Protein AF-A0A970TCA5-F1 (afdb_monomer)

Sequence (677 aa):
AALVTVEGETTAPDWAALAEEHAADLRGPRLAAVEGWVDEATRFGVTDAERERGFWLSTGDGDHRQRLPEPLELDLPLEETRYVEVTLNSLGNLSAPVSVTVPDEVSEAVTPFLEVPSEIRRELLPIPGEALRITSGSRESLWLRVDSSELAAGAHEAELTLQVGEAEVEIPLRLRVWPVKVDVERPFHVRGYSGGFTVWSGEEVTEQNLRNLEAILAAFTDLGGDVFDWAANWPQIIKNLRIAETGELLRDVAANEPERLQIGNMPELDFSYFDPWFELCREYGVLEVQGQVMSADHPKIGWQLLAPLCGADRVAGGSPEAERIIVWFWSEMRRELEERGFTGFFGKVSDEISPEDIPSYIETAKLVREAGWRPFTTVTGMIARTAEHINAMDPWCDQWQLGFGSKDTFVDLLTTRYEVIEETHELPNDWVQYRNGGAKDTWSIRVFGEGNPVEVSPEQVESFEMLEDGEPMQKKGGSPWGNDQRGTVITGGALHDVLYISPSEGLPAEHTYTLKITVRRPSPDGEPLVEIDDSDVLWTYGGGSHPYRRPYHGGWIYPLLALYHDFDGYALWAFYHWNETERIIWLDQETGEITISPAYCGYRDGWHDALLLAQLQRERGDDALGRIMSEEDGEAPLAIDWSTSEIYRFRTIGNAADPVARNLARRAALQALAGEE

Structure (mmCIF, N/CA/C/O backbone):
data_AF-A0A970TCA5-F1
#
_entry.id   AF-A0A970TCA5-F1
#
loop_
_atom_site.group_PDB
_atom_site.id
_atom_site.type_symbol
_atom_site.label_atom_id
_atom_site.label_alt_id
_atom_site.label_comp_id
_atom_site.label_asym_id
_atom_site.label_entity_id
_atom_site.label_seq_id
_atom_site.pdbx_PDB_ins_code
_atom_site.Cartn_x
_atom_site.Cartn_y
_atom_site.Cartn_z
_atom_site.occup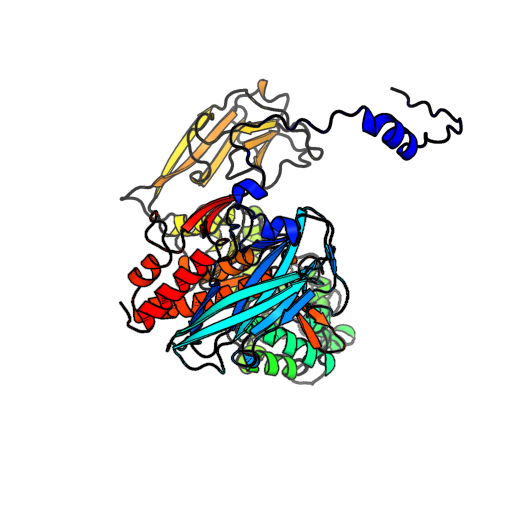ancy
_atom_site.B_iso_or_equiv
_atom_site.auth_seq_id
_atom_site.auth_comp_id
_atom_site.auth_asym_id
_atom_site.auth_atom_id
_atom_site.pdbx_PDB_model_num
ATOM 1 N N . ALA A 1 1 ? -23.494 32.848 -33.280 1.00 38.47 1 ALA A N 1
ATOM 2 C CA . ALA A 1 1 ? -24.535 33.755 -32.760 1.00 38.47 1 ALA A CA 1
ATOM 3 C C . ALA A 1 1 ? -23.844 34.795 -31.888 1.00 38.47 1 ALA A C 1
ATOM 5 O O . ALA A 1 1 ? -23.013 34.408 -31.079 1.00 38.47 1 ALA A O 1
ATOM 6 N N . ALA A 1 2 ? -24.082 36.085 -32.131 1.00 33.16 2 ALA A N 1
ATOM 7 C CA . ALA A 1 2 ? -23.448 37.170 -31.385 1.00 33.16 2 ALA A CA 1
ATOM 8 C C . ALA A 1 2 ? -24.141 37.345 -30.026 1.00 33.16 2 ALA A C 1
ATOM 10 O O . ALA A 1 2 ? -25.363 37.476 -29.980 1.00 33.16 2 ALA A O 1
ATOM 11 N N . LEU A 1 3 ? -23.367 37.334 -28.940 1.00 31.25 3 LEU A N 1
ATOM 12 C CA . LEU A 1 3 ? -23.835 37.735 -27.616 1.00 31.25 3 LEU A CA 1
ATOM 13 C C . LEU A 1 3 ? -23.934 39.262 -27.584 1.00 31.25 3 LEU A C 1
ATOM 15 O O . LEU A 1 3 ? -22.949 39.956 -27.829 1.00 31.25 3 LEU A O 1
ATOM 19 N N . VAL A 1 4 ? -25.134 39.767 -27.311 1.00 34.75 4 VAL A N 1
ATOM 20 C CA . VAL A 1 4 ? -25.391 41.183 -27.044 1.00 34.75 4 VAL A CA 1
ATOM 21 C C . VAL A 1 4 ? -25.452 41.346 -25.531 1.00 34.75 4 VAL A C 1
ATOM 23 O O . VAL A 1 4 ? -26.333 40.783 -24.885 1.00 34.75 4 VAL A O 1
ATOM 26 N N . THR A 1 5 ? -24.519 42.103 -24.963 1.00 38.38 5 THR A N 1
ATOM 27 C CA . THR A 1 5 ? -24.598 42.590 -23.585 1.00 38.38 5 THR A CA 1
ATOM 28 C C . THR A 1 5 ? -25.656 43.687 -23.510 1.00 38.38 5 THR A C 1
ATOM 30 O O . THR A 1 5 ? -25.568 44.699 -24.204 1.00 38.38 5 THR A O 1
ATOM 33 N N . VAL A 1 6 ? -26.676 43.479 -22.678 1.00 41.91 6 VAL A N 1
ATOM 34 C CA . VAL A 1 6 ? -27.654 44.511 -22.328 1.00 41.91 6 VAL A CA 1
ATOM 35 C C . VAL A 1 6 ? -27.143 45.204 -21.069 1.00 41.91 6 VAL A C 1
ATOM 37 O O . VAL A 1 6 ? -27.199 44.638 -19.981 1.00 41.91 6 VAL A O 1
ATOM 40 N N . GLU A 1 7 ? -26.614 46.418 -21.222 1.00 46.31 7 GLU A N 1
ATOM 41 C CA . GLU A 1 7 ? -26.365 47.324 -20.100 1.00 46.31 7 GLU A CA 1
ATOM 42 C C . GLU A 1 7 ? -27.705 47.862 -19.592 1.00 46.31 7 GLU A C 1
ATOM 44 O O . GLU A 1 7 ? -28.309 48.771 -20.162 1.00 46.31 7 GLU A O 1
ATOM 49 N N . GLY A 1 8 ? -28.181 47.265 -18.509 1.00 49.06 8 GLY A N 1
ATOM 50 C CA . GLY A 1 8 ? -29.227 47.803 -17.659 1.00 49.06 8 GLY A CA 1
ATOM 51 C C . GLY A 1 8 ? -29.094 47.131 -16.305 1.00 49.06 8 GLY A C 1
ATOM 52 O O . GLY A 1 8 ? -29.150 45.903 -16.238 1.00 49.06 8 GLY A O 1
ATOM 53 N N . GLU A 1 9 ? -28.884 47.917 -15.247 1.00 55.31 9 GLU A N 1
ATOM 54 C CA . GLU A 1 9 ? -28.967 47.450 -13.861 1.00 55.31 9 GLU A CA 1
ATOM 55 C C . GLU A 1 9 ? -30.378 46.907 -13.617 1.00 55.31 9 GLU A C 1
ATOM 57 O O . GLU A 1 9 ? -31.296 47.610 -13.201 1.00 55.31 9 GLU A O 1
ATOM 62 N N . THR A 1 10 ? -30.573 45.634 -13.932 1.00 52.16 10 THR A N 1
ATOM 63 C CA . THR A 1 10 ? -31.692 44.868 -13.418 1.00 52.16 10 THR A CA 1
ATOM 64 C C . THR A 1 10 ? -31.223 44.368 -12.069 1.00 52.16 10 THR A C 1
ATOM 66 O O . THR A 1 10 ? -30.338 43.521 -11.969 1.00 52.16 10 THR A O 1
ATOM 69 N N . THR A 1 11 ? -31.750 44.977 -11.009 1.00 60.09 11 THR A N 1
ATOM 70 C CA . THR A 1 11 ? -31.603 44.437 -9.662 1.00 60.09 11 THR A CA 1
ATOM 71 C C . THR A 1 11 ? -32.102 43.001 -9.733 1.00 60.09 11 THR A C 1
ATOM 73 O O . THR A 1 11 ? -33.231 42.771 -10.176 1.00 60.09 11 THR A O 1
ATOM 76 N N . ALA A 1 12 ? -31.235 42.040 -9.406 1.00 56.66 12 ALA A N 1
ATOM 77 C CA . ALA A 1 12 ? -31.626 40.640 -9.387 1.00 56.66 12 ALA A CA 1
ATOM 78 C C . ALA A 1 12 ? -32.906 40.517 -8.540 1.00 56.66 12 ALA A C 1
ATOM 80 O O . ALA A 1 12 ? -32.969 41.149 -7.479 1.00 56.66 12 ALA A O 1
ATOM 81 N N . PRO A 1 13 ? -33.935 39.784 -9.006 1.00 67.00 13 PRO A N 1
ATOM 82 C CA . PRO A 1 13 ? -35.119 39.560 -8.197 1.00 67.00 13 PRO A CA 1
ATOM 83 C C . PRO A 1 13 ? -34.697 38.998 -6.842 1.00 67.00 13 PRO A C 1
ATOM 85 O O . PRO A 1 13 ? -33.729 38.239 -6.756 1.00 67.00 13 PRO A O 1
ATOM 88 N N . ASP A 1 14 ? -35.425 39.362 -5.793 1.00 72.56 14 ASP A N 1
ATOM 89 C CA . ASP A 1 14 ? -35.255 38.727 -4.494 1.00 72.56 14 ASP A CA 1
ATOM 90 C C . ASP A 1 14 ? -35.783 37.292 -4.592 1.00 72.56 14 ASP A C 1
ATOM 92 O O . ASP A 1 14 ? -36.964 37.004 -4.390 1.00 72.56 14 ASP A O 1
ATOM 96 N N . TRP A 1 15 ? -34.891 36.396 -5.010 1.00 68.06 15 TRP A N 1
ATOM 97 C CA . TRP A 1 15 ? -35.189 34.987 -5.212 1.00 68.06 15 TRP A CA 1
ATOM 98 C C . TRP A 1 15 ? -35.639 34.313 -3.918 1.00 68.06 15 TRP A C 1
ATOM 100 O O . TRP A 1 15 ? -36.406 33.358 -3.990 1.00 68.06 15 TRP A O 1
ATOM 110 N N . ALA A 1 16 ? -35.209 34.816 -2.756 1.00 65.44 16 ALA A N 1
ATOM 111 C CA . ALA A 1 16 ? -35.642 34.298 -1.468 1.00 65.44 16 ALA A CA 1
ATOM 112 C C . ALA A 1 16 ? -37.108 34.664 -1.207 1.00 65.44 16 ALA A C 1
ATOM 114 O O . ALA A 1 16 ? -37.902 33.775 -0.912 1.00 65.44 16 ALA A O 1
ATOM 115 N N . ALA A 1 17 ? -37.491 35.928 -1.420 1.00 72.88 17 ALA A N 1
ATOM 116 C CA . ALA A 1 17 ? -38.877 36.371 -1.263 1.00 72.88 17 ALA A CA 1
ATOM 117 C C . ALA A 1 17 ? -39.836 35.678 -2.250 1.00 72.88 17 ALA A C 1
ATOM 119 O O . ALA A 1 17 ? -40.914 35.239 -1.858 1.00 72.88 17 ALA A O 1
ATOM 120 N N . LEU A 1 18 ? -39.428 35.517 -3.516 1.00 70.25 18 LEU A N 1
ATOM 121 C CA . LEU A 1 18 ? -40.207 34.780 -4.524 1.00 70.25 18 LEU A CA 1
ATOM 122 C C . LEU A 1 18 ? -40.325 33.285 -4.194 1.00 70.25 18 LEU A C 1
ATOM 124 O O . LEU A 1 18 ? -41.378 32.687 -4.415 1.00 70.25 18 LEU A O 1
ATOM 128 N N . ALA A 1 19 ? -39.263 32.667 -3.670 1.00 66.44 19 ALA A N 1
ATOM 129 C CA . ALA A 1 19 ? -39.311 31.277 -3.229 1.00 66.44 19 ALA A CA 1
ATOM 130 C C . ALA A 1 19 ? -40.257 31.101 -2.033 1.00 66.44 19 ALA A C 1
ATOM 132 O O . ALA A 1 19 ? -41.028 30.148 -2.027 1.00 66.44 19 ALA A O 1
ATOM 133 N N . GLU A 1 20 ? -40.252 32.022 -1.065 1.00 71.12 20 GLU A N 1
ATOM 134 C CA . GLU A 1 20 ? -41.160 32.008 0.091 1.00 71.12 20 GLU A CA 1
ATOM 135 C C . GLU A 1 20 ? -42.626 32.229 -0.315 1.00 71.12 20 GLU A C 1
ATOM 137 O O . GLU A 1 20 ? -43.507 31.499 0.142 1.00 71.12 20 GLU A O 1
ATOM 142 N N . GLU A 1 21 ? -42.887 33.182 -1.219 1.00 77.19 21 GLU A N 1
ATOM 143 C CA . GLU A 1 21 ? -44.227 33.485 -1.743 1.00 77.19 21 GLU A CA 1
ATOM 144 C C . GLU A 1 21 ? -44.852 32.273 -2.448 1.00 77.19 21 GLU A C 1
ATOM 146 O O . GLU A 1 21 ? -46.043 32.003 -2.292 1.00 77.19 21 GLU A O 1
ATOM 151 N N . HIS A 1 22 ? -44.044 31.504 -3.181 1.00 69.62 22 HIS A N 1
ATOM 152 C CA . HIS A 1 22 ? -44.510 30.347 -3.943 1.00 69.62 22 HIS A CA 1
ATOM 153 C C . HIS A 1 22 ? -44.299 28.999 -3.236 1.00 69.62 22 HIS A C 1
ATOM 155 O O . HIS A 1 22 ? -44.797 27.980 -3.718 1.00 69.62 22 HIS A O 1
ATOM 161 N N . ALA A 1 23 ? -43.628 28.961 -2.079 1.00 63.56 23 ALA A N 1
ATOM 162 C CA . ALA A 1 23 ? -43.372 27.730 -1.325 1.00 63.56 23 ALA A CA 1
ATOM 163 C C . ALA A 1 23 ? -44.663 27.027 -0.879 1.00 63.56 23 ALA A C 1
ATOM 165 O O . ALA A 1 23 ? -44.714 25.800 -0.858 1.00 63.56 23 ALA A O 1
ATOM 166 N N . ALA A 1 24 ? -45.718 27.787 -0.566 1.00 63.19 24 ALA A N 1
ATOM 167 C CA . ALA A 1 24 ? -47.020 27.234 -0.188 1.00 63.19 24 ALA A CA 1
ATOM 168 C C . ALA A 1 24 ? -47.777 26.589 -1.370 1.00 63.19 24 ALA A C 1
ATOM 170 O O . ALA A 1 24 ? -48.604 25.700 -1.154 1.00 63.19 24 ALA A O 1
ATOM 171 N N . ASP A 1 25 ? -47.477 27.009 -2.606 1.00 64.31 25 ASP A N 1
ATOM 172 C CA . ASP A 1 25 ? -48.088 26.502 -3.845 1.00 64.31 25 ASP A CA 1
ATOM 173 C C . ASP A 1 25 ? -47.298 25.338 -4.466 1.00 64.31 25 ASP A C 1
ATOM 175 O O . ASP A 1 25 ? -47.833 24.560 -5.269 1.00 64.31 25 ASP A O 1
ATOM 179 N N . LEU A 1 26 ? -46.031 25.174 -4.075 1.00 53.28 26 LEU A N 1
ATOM 180 C CA . LEU A 1 26 ? -45.258 23.981 -4.380 1.00 53.28 26 LEU A CA 1
ATOM 181 C C . LEU A 1 26 ? -45.879 22.806 -3.622 1.00 53.28 26 LEU A C 1
ATOM 183 O O . LEU A 1 26 ? -45.720 22.648 -2.413 1.00 53.28 26 LEU A O 1
ATOM 187 N N . ARG A 1 27 ? -46.588 21.930 -4.347 1.00 52.09 27 ARG A N 1
ATOM 188 C CA . ARG A 1 27 ? -46.892 20.593 -3.828 1.00 52.09 27 ARG A CA 1
ATOM 189 C C . ARG A 1 27 ? -45.567 19.992 -3.377 1.00 52.09 27 ARG A C 1
ATOM 191 O O . ARG A 1 27 ? -44.688 19.811 -4.220 1.00 52.09 27 ARG A O 1
ATOM 198 N N . GLY A 1 28 ? -45.449 19.699 -2.078 1.00 53.19 28 GLY A N 1
ATOM 199 C CA . GLY A 1 28 ? -44.283 19.013 -1.529 1.00 53.19 28 GLY A CA 1
ATOM 200 C C . GLY A 1 28 ? -43.914 17.843 -2.442 1.00 53.19 28 GLY A C 1
ATOM 201 O O . GLY A 1 28 ? -44.835 17.211 -2.981 1.00 53.19 28 GLY A O 1
ATOM 202 N N . PRO A 1 29 ? -42.613 17.617 -2.701 1.00 49.88 29 PRO A N 1
ATOM 203 C CA . PRO A 1 29 ? -42.163 16.674 -3.710 1.00 49.88 29 PRO A CA 1
ATOM 204 C C . PRO A 1 29 ? -42.904 15.357 -3.518 1.00 49.88 29 PRO A C 1
ATOM 206 O O . PRO A 1 29 ? -42.733 14.657 -2.522 1.00 49.88 29 PRO A O 1
ATOM 209 N N . ARG A 1 30 ? -43.787 15.033 -4.468 1.00 47.12 30 ARG A N 1
ATOM 210 C CA . ARG A 1 30 ? -44.303 13.677 -4.579 1.00 47.12 30 ARG A CA 1
ATOM 211 C C . ARG A 1 30 ? -43.142 12.878 -5.125 1.00 47.12 30 ARG A C 1
ATOM 213 O O . ARG A 1 30 ? -42.971 12.810 -6.339 1.00 47.12 30 ARG A O 1
ATOM 220 N N . LEU A 1 31 ? -42.334 12.332 -4.220 1.00 55.66 31 LEU A N 1
ATOM 221 C CA . LEU A 1 31 ? -41.475 11.210 -4.552 1.00 55.66 31 LEU A CA 1
ATOM 222 C C . LEU A 1 31 ? -42.403 10.184 -5.200 1.00 55.66 31 LEU A C 1
ATOM 224 O O . LEU A 1 31 ? -43.335 9.680 -4.567 1.00 55.66 31 LEU A O 1
ATOM 228 N N . ALA A 1 32 ? -42.248 9.990 -6.509 1.00 59.59 32 ALA A N 1
ATOM 229 C CA . ALA A 1 32 ? -42.882 8.865 -7.162 1.00 59.59 32 ALA A CA 1
ATOM 230 C C . ALA A 1 32 ? -42.395 7.632 -6.402 1.00 59.59 32 ALA A C 1
ATOM 232 O O . ALA A 1 32 ? -41.195 7.513 -6.162 1.00 59.59 32 ALA A O 1
ATOM 233 N N . ALA A 1 33 ? -43.313 6.771 -5.966 1.00 59.62 33 ALA A N 1
ATOM 234 C CA . ALA A 1 33 ? -42.925 5.495 -5.392 1.00 59.62 33 ALA A CA 1
ATOM 235 C C . ALA A 1 33 ? -42.167 4.736 -6.486 1.00 59.62 33 ALA A C 1
ATOM 237 O O . ALA A 1 33 ? -42.772 4.239 -7.436 1.00 59.62 33 ALA A O 1
ATOM 238 N N . VAL A 1 34 ? -40.839 4.755 -6.404 1.00 71.69 34 VAL A N 1
ATOM 239 C CA . VAL A 1 34 ? -39.985 3.919 -7.234 1.00 71.69 34 VAL A CA 1
ATOM 240 C C . VAL A 1 34 ? -40.122 2.524 -6.650 1.00 71.69 34 VAL A C 1
ATOM 242 O O . VAL A 1 34 ? -39.898 2.325 -5.457 1.00 71.69 34 VAL A O 1
ATOM 245 N N . GLU A 1 35 ? -40.585 1.579 -7.460 1.00 74.62 35 GLU A N 1
ATOM 246 C CA . GLU A 1 35 ? -40.764 0.195 -7.031 1.00 74.62 35 GLU A CA 1
ATOM 247 C C . GLU A 1 35 ? -39.442 -0.346 -6.461 1.00 74.62 35 GLU A C 1
ATOM 249 O O . GLU A 1 35 ? -38.393 -0.216 -7.088 1.00 74.62 35 GLU A O 1
ATOM 254 N N . GLY A 1 36 ? -39.485 -0.879 -5.236 1.00 73.56 36 GLY A N 1
ATOM 255 C CA . GLY A 1 36 ? -38.304 -1.345 -4.499 1.00 73.56 36 GLY A CA 1
ATOM 256 C C . GLY A 1 36 ? -37.584 -0.283 -3.656 1.00 73.56 36 GLY A C 1
ATOM 257 O O . GLY A 1 36 ? -36.761 -0.647 -2.821 1.00 73.56 36 GLY A O 1
ATOM 258 N N . TRP A 1 37 ? -37.903 1.008 -3.801 1.00 76.50 37 TRP A N 1
ATOM 259 C CA . TRP A 1 37 ? -37.318 2.054 -2.960 1.00 76.50 37 TRP A CA 1
ATOM 260 C C . TRP A 1 37 ? -38.035 2.140 -1.609 1.00 76.50 37 TRP A C 1
ATOM 262 O O . TRP A 1 37 ? -39.254 2.314 -1.541 1.00 76.50 37 TRP A O 1
ATOM 272 N N . VAL A 1 38 ? -37.261 2.051 -0.532 1.00 79.50 38 VAL A N 1
ATOM 273 C CA . VAL A 1 38 ? -37.700 2.278 0.847 1.00 79.50 38 VAL A CA 1
ATOM 274 C C . VAL A 1 38 ? -36.877 3.416 1.436 1.00 79.50 38 VAL A C 1
ATOM 276 O O . VAL A 1 38 ? -35.681 3.521 1.164 1.00 79.50 38 VAL A O 1
ATOM 279 N N . ASP A 1 39 ? -37.510 4.281 2.228 1.00 78.19 39 ASP A N 1
ATOM 280 C CA . ASP A 1 39 ? -36.771 5.315 2.947 1.00 78.19 39 ASP A CA 1
ATOM 281 C C . ASP A 1 39 ? -35.821 4.688 3.984 1.00 78.19 39 ASP A C 1
ATOM 283 O O . ASP A 1 39 ? -35.991 3.539 4.403 1.00 78.19 39 ASP A O 1
ATOM 287 N N . GLU A 1 40 ? -34.811 5.448 4.406 1.00 78.88 40 GLU A N 1
ATOM 288 C CA . GLU A 1 40 ? -33.788 4.971 5.341 1.00 78.88 40 GLU A CA 1
ATOM 289 C C . GLU A 1 40 ? -34.388 4.506 6.680 1.00 78.88 40 GLU A C 1
ATOM 291 O O . GLU A 1 40 ? -33.960 3.491 7.233 1.00 78.88 40 GLU A O 1
ATOM 296 N N . ALA A 1 41 ? -35.427 5.189 7.169 1.00 82.75 41 ALA A N 1
ATOM 297 C CA . ALA A 1 41 ? -36.085 4.827 8.418 1.00 82.75 41 ALA A CA 1
ATOM 298 C C . ALA A 1 41 ? -36.808 3.476 8.312 1.00 82.75 41 ALA A C 1
ATOM 300 O O . ALA A 1 41 ? -36.807 2.707 9.271 1.00 82.75 41 ALA A O 1
ATOM 301 N N . THR A 1 42 ? -37.381 3.165 7.150 1.00 84.12 42 THR A N 1
ATOM 302 C CA . THR A 1 42 ? -37.986 1.867 6.846 1.00 84.12 42 THR A CA 1
ATOM 303 C C . THR A 1 42 ? -36.915 0.793 6.642 1.00 84.12 42 THR A C 1
ATOM 305 O O . THR A 1 42 ? -37.025 -0.277 7.237 1.00 84.12 42 THR A O 1
ATOM 308 N N . ARG A 1 43 ? -35.854 1.076 5.866 1.00 87.75 43 ARG A N 1
ATOM 309 C CA . ARG A 1 43 ? -34.739 0.137 5.613 1.00 87.75 43 ARG A CA 1
ATOM 310 C C . ARG A 1 43 ? -34.098 -0.348 6.912 1.00 87.75 43 ARG A C 1
ATOM 312 O O . ARG A 1 43 ? -33.831 -1.537 7.046 1.00 87.75 43 ARG A O 1
ATOM 319 N N . PHE A 1 44 ? -33.870 0.561 7.858 1.00 91.31 44 PHE A N 1
ATOM 320 C CA . PHE A 1 44 ? -33.182 0.268 9.117 1.00 91.31 44 PHE A CA 1
ATOM 321 C C . PHE A 1 44 ? -34.115 0.185 10.328 1.00 91.31 44 PHE A C 1
ATOM 323 O O . PHE A 1 44 ? -33.644 0.182 11.464 1.00 91.31 44 PHE A O 1
ATOM 330 N N . GLY A 1 45 ? -35.433 0.125 10.111 1.00 92.50 45 GLY A N 1
ATOM 331 C CA . GLY A 1 45 ? -36.414 -0.057 11.182 1.00 92.50 45 GLY A CA 1
ATOM 332 C C . GLY A 1 45 ? -36.282 0.961 12.318 1.00 92.50 45 GLY A C 1
ATOM 333 O O . GLY A 1 45 ? -36.325 0.578 13.484 1.00 92.50 45 GLY A O 1
ATOM 334 N N . VAL A 1 46 ? -36.082 2.241 11.988 1.00 93.12 46 VAL A N 1
ATOM 335 C CA . VAL A 1 46 ? -35.932 3.316 12.979 1.00 93.12 46 VAL A CA 1
ATOM 336 C C . VAL A 1 46 ? -37.166 3.350 13.883 1.00 93.12 46 VAL A C 1
ATOM 338 O O . VAL A 1 46 ? -38.309 3.419 13.412 1.00 93.12 46 VAL A O 1
ATOM 341 N N . THR A 1 47 ? -36.925 3.277 15.186 1.00 92.94 47 THR A N 1
ATOM 342 C CA . THR A 1 47 ? -37.948 3.189 16.232 1.00 92.94 47 THR A CA 1
ATOM 343 C C . THR A 1 47 ? -38.525 4.561 16.577 1.00 92.94 47 THR A C 1
ATOM 345 O O . THR A 1 47 ? -37.951 5.601 16.257 1.00 92.94 47 THR A O 1
ATOM 348 N N . ASP A 1 48 ? -39.669 4.592 17.261 1.00 92.56 48 ASP A N 1
ATOM 349 C CA . ASP A 1 48 ? -40.259 5.859 17.712 1.00 92.56 48 ASP A CA 1
ATOM 350 C C . ASP A 1 48 ? -39.390 6.563 18.763 1.00 92.56 48 ASP A C 1
ATOM 352 O O . ASP A 1 48 ? -39.269 7.783 18.719 1.00 92.56 48 ASP A O 1
ATOM 356 N N . ALA A 1 49 ? -38.706 5.803 19.626 1.00 92.19 49 ALA A N 1
ATOM 357 C CA . ALA A 1 49 ? -37.733 6.345 20.576 1.00 92.19 49 ALA A CA 1
ATOM 358 C C . ALA A 1 49 ? -36.539 7.007 19.861 1.00 92.19 49 ALA A C 1
ATOM 360 O O . ALA A 1 49 ? -36.068 8.066 20.269 1.00 92.19 49 ALA A O 1
ATOM 361 N N . GLU A 1 50 ? -36.077 6.426 18.750 1.00 94.44 50 GLU A N 1
ATOM 362 C CA . GLU A 1 50 ? -35.028 7.022 17.914 1.00 94.44 50 GLU A CA 1
ATOM 363 C C . GLU A 1 50 ? -35.492 8.297 17.216 1.00 94.44 50 GLU A C 1
ATOM 365 O O . GLU A 1 50 ? -34.753 9.280 17.173 1.00 94.44 50 GLU A O 1
ATOM 370 N N . ARG A 1 51 ? -36.730 8.310 16.707 1.00 91.75 51 ARG A N 1
ATOM 371 C CA . ARG A 1 51 ? -37.339 9.523 16.142 1.00 91.75 51 ARG A CA 1
ATOM 372 C C . ARG A 1 51 ? -37.468 10.623 17.191 1.00 91.75 51 ARG A C 1
ATOM 374 O O . ARG A 1 51 ? -37.203 11.777 16.871 1.00 91.75 51 ARG A O 1
ATOM 381 N N . GLU A 1 52 ? -37.857 10.268 18.414 1.00 91.69 52 GLU A N 1
ATOM 382 C CA . GLU A 1 52 ? -37.993 11.205 19.530 1.00 91.69 52 GLU A CA 1
ATOM 383 C C . GLU A 1 52 ? -36.638 11.776 19.965 1.00 91.69 52 GLU A C 1
ATOM 385 O O . GLU A 1 52 ? -36.521 12.993 20.101 1.00 91.69 52 GLU A O 1
ATOM 390 N N . ARG A 1 53 ? -35.593 10.942 20.098 1.00 92.75 53 ARG A N 1
ATOM 391 C CA . ARG A 1 53 ? -34.238 11.436 20.418 1.00 92.75 53 ARG A CA 1
ATOM 392 C C . ARG A 1 53 ? -33.562 12.163 19.253 1.00 92.75 53 ARG A C 1
ATOM 394 O O . ARG A 1 53 ? -32.610 12.907 19.462 1.00 92.75 53 ARG A O 1
ATOM 401 N N . GLY A 1 54 ? -34.027 11.932 18.026 1.00 92.38 54 GLY A N 1
ATOM 402 C CA . GLY A 1 54 ? -33.544 12.597 16.817 1.00 92.38 54 GLY A CA 1
ATOM 403 C C . GLY A 1 54 ? -32.353 11.928 16.125 1.00 92.38 54 GLY A C 1
ATOM 404 O O . GLY A 1 54 ? -31.826 12.511 15.180 1.00 92.38 54 GLY A O 1
ATOM 405 N N . PHE A 1 55 ? -31.935 10.726 16.538 1.00 94.38 55 PHE A N 1
ATOM 406 C CA . PHE A 1 55 ? -30.863 9.960 15.886 1.00 94.38 55 PHE A CA 1
ATOM 407 C C . PHE A 1 55 ? -30.926 8.454 16.195 1.00 94.38 55 PHE A C 1
ATOM 409 O O . PHE A 1 55 ? -31.580 8.011 17.146 1.00 94.38 55 PHE A O 1
ATOM 416 N N . TRP A 1 56 ? -30.209 7.662 15.394 1.00 95.19 56 TRP A N 1
ATOM 417 C CA . TRP A 1 56 ? -30.004 6.222 15.590 1.00 95.19 56 TRP A CA 1
ATOM 418 C C . TRP A 1 56 ? -28.554 5.818 15.287 1.00 95.19 56 TRP A C 1
ATOM 420 O O . TRP A 1 56 ? -27.841 6.549 14.597 1.00 95.19 56 TRP A O 1
ATOM 430 N N . LEU A 1 57 ? -28.114 4.665 15.801 1.00 96.44 57 LEU A N 1
ATOM 431 C CA . LEU A 1 57 ? -26.723 4.210 15.692 1.00 96.44 57 LEU A CA 1
ATOM 432 C C . LEU A 1 57 ? -26.556 3.091 14.661 1.00 96.44 57 LEU A C 1
ATOM 434 O O . LEU A 1 57 ? -27.356 2.154 14.602 1.00 96.44 57 LEU A O 1
ATOM 438 N N . SER A 1 58 ? -25.496 3.179 13.863 1.00 95.88 58 SER A N 1
ATOM 439 C CA . SER A 1 58 ? -25.116 2.160 12.881 1.00 95.88 58 SER A CA 1
ATOM 440 C C . SER A 1 58 ? -23.637 1.812 12.964 1.00 95.88 58 SER A C 1
ATOM 442 O O . SER A 1 58 ? -22.863 2.477 13.644 1.00 95.88 58 SER A O 1
ATOM 444 N N . THR A 1 59 ? -23.250 0.786 12.219 1.00 95.00 59 THR A N 1
ATOM 445 C CA . THR A 1 59 ? -21.857 0.482 11.890 1.00 95.00 59 THR A CA 1
ATOM 446 C C . THR A 1 59 ? -21.778 -0.005 10.438 1.00 95.00 59 THR A C 1
ATOM 448 O O . THR A 1 59 ? -22.811 -0.306 9.824 1.00 95.00 59 THR A O 1
ATOM 451 N N . GLY A 1 60 ? -20.568 -0.074 9.886 1.00 91.25 60 GLY A N 1
ATOM 452 C CA . GLY A 1 60 ? -20.337 -0.379 8.474 1.00 91.25 60 GLY A CA 1
ATOM 453 C C . GLY A 1 60 ? -20.675 0.788 7.542 1.00 91.25 60 GLY A C 1
ATOM 454 O O . GLY A 1 60 ? -21.205 1.818 7.957 1.00 91.25 60 GLY A O 1
ATOM 455 N N . ASP A 1 61 ? -20.379 0.613 6.256 1.00 86.94 61 ASP A N 1
ATOM 456 C CA . ASP A 1 61 ? -20.523 1.659 5.236 1.00 86.94 61 ASP A CA 1
ATOM 457 C C . ASP A 1 61 ? -21.179 1.117 3.954 1.00 86.94 61 ASP A C 1
ATOM 459 O O . ASP A 1 61 ? -21.232 -0.093 3.719 1.00 86.94 61 ASP A O 1
ATOM 463 N N . GLY A 1 62 ? -21.698 2.021 3.121 1.00 86.25 62 GLY A N 1
ATOM 464 C CA . GLY A 1 62 ? -22.314 1.703 1.835 1.00 86.25 62 GLY A CA 1
ATOM 465 C C . GLY A 1 62 ? -23.474 0.715 1.963 1.00 86.25 62 GLY A C 1
ATOM 466 O O . GLY A 1 62 ? -24.404 0.918 2.750 1.00 86.25 62 GLY A O 1
ATOM 467 N N . ASP A 1 63 ? -23.419 -0.357 1.173 1.00 85.38 63 ASP A N 1
ATOM 468 C CA . ASP A 1 63 ? -24.436 -1.413 1.168 1.00 85.38 63 ASP A CA 1
ATOM 469 C C . ASP A 1 63 ? -24.361 -2.345 2.384 1.00 85.38 63 ASP A C 1
ATOM 471 O O . ASP A 1 63 ? -25.371 -2.952 2.739 1.00 85.38 63 ASP A O 1
ATOM 475 N N . HIS A 1 64 ? -23.214 -2.371 3.068 1.00 89.69 64 HIS A N 1
ATOM 476 C CA . HIS A 1 64 ? -22.949 -3.178 4.266 1.00 89.69 64 HIS A CA 1
ATOM 477 C C . HIS A 1 64 ? -23.238 -2.430 5.574 1.00 89.69 64 HIS A C 1
ATOM 479 O O . HIS A 1 64 ? -22.976 -2.928 6.669 1.00 89.69 64 HIS A O 1
ATOM 485 N N . ARG A 1 65 ? -23.794 -1.217 5.480 1.00 91.44 65 ARG A N 1
ATOM 486 C CA . ARG A 1 65 ? -24.277 -0.477 6.644 1.00 91.44 65 ARG A CA 1
ATOM 487 C C . ARG A 1 65 ? -25.427 -1.230 7.303 1.00 91.44 65 ARG A C 1
ATOM 489 O O . ARG A 1 65 ? -26.381 -1.634 6.638 1.00 91.44 65 ARG A O 1
ATOM 496 N N . GLN A 1 66 ? -25.378 -1.327 8.624 1.00 92.88 66 GLN A N 1
ATOM 497 C CA . GLN A 1 66 ? -26.377 -2.018 9.435 1.00 92.88 66 GLN A CA 1
ATOM 498 C C . GLN A 1 66 ? -26.609 -1.301 10.765 1.00 92.88 66 GLN A C 1
ATOM 500 O O . GLN A 1 66 ? -25.798 -0.478 11.189 1.00 92.88 66 GLN A O 1
ATOM 505 N N . ARG A 1 67 ? -27.731 -1.600 11.431 1.00 94.69 67 ARG A N 1
ATOM 506 C CA . ARG A 1 67 ? -27.957 -1.138 12.810 1.00 94.69 67 ARG A CA 1
ATOM 507 C C . ARG A 1 67 ? -26.797 -1.588 13.692 1.00 94.69 67 ARG A C 1
ATOM 509 O O . ARG A 1 67 ? -26.265 -2.676 13.479 1.00 94.69 67 ARG A O 1
ATOM 516 N N . LEU A 1 68 ? -26.423 -0.757 14.663 1.00 95.19 68 LEU A N 1
ATOM 517 C CA . LEU A 1 68 ? -25.405 -1.143 15.631 1.00 95.19 68 LEU A CA 1
ATOM 518 C C . LEU A 1 68 ? -25.856 -2.444 16.328 1.00 95.19 68 LEU A C 1
ATOM 520 O O . LEU A 1 68 ? -26.986 -2.483 16.824 1.00 95.19 68 LEU A O 1
ATOM 524 N N . PRO A 1 69 ? -25.040 -3.512 16.321 1.00 93.06 69 PRO A N 1
ATOM 525 C CA . PRO A 1 69 ? -25.376 -4.740 17.027 1.00 93.06 69 PRO A CA 1
ATOM 526 C C . PRO A 1 69 ? -25.520 -4.494 18.532 1.00 93.06 69 PRO A C 1
ATOM 528 O O . PRO A 1 69 ? -24.776 -3.706 19.111 1.00 93.06 69 PRO A O 1
ATOM 531 N N . GLU A 1 70 ? -26.460 -5.194 19.163 1.00 92.88 70 GLU A N 1
ATOM 532 C CA . GLU A 1 70 ? -26.678 -5.161 20.611 1.00 92.88 70 GLU A CA 1
ATOM 533 C C . GLU A 1 70 ? -26.577 -6.603 21.158 1.00 92.88 70 GLU A C 1
ATOM 535 O O . GLU A 1 70 ? -27.519 -7.386 20.990 1.00 92.88 70 GLU A O 1
ATOM 540 N N . PRO A 1 71 ? -25.447 -6.998 21.783 1.00 95.38 71 PRO A N 1
ATOM 541 C CA . PRO A 1 71 ? -24.252 -6.190 22.051 1.00 95.38 71 PRO A CA 1
ATOM 542 C C . PRO A 1 71 ? -23.355 -5.966 20.823 1.00 95.38 71 PRO A C 1
ATOM 544 O O . PRO A 1 71 ? -23.347 -6.765 19.887 1.00 95.38 71 PRO A O 1
ATOM 547 N N . LEU A 1 72 ? -22.542 -4.907 20.878 1.00 96.06 72 LEU A N 1
ATOM 548 C CA . LEU A 1 72 ? -21.381 -4.715 20.018 1.00 96.06 72 LEU A CA 1
ATOM 549 C C . LEU A 1 72 ? -20.321 -5.740 20.431 1.00 96.06 72 LEU A C 1
ATOM 551 O O . LEU A 1 72 ? -19.701 -5.613 21.486 1.00 96.06 72 LEU A O 1
ATOM 555 N N . GLU A 1 73 ? -20.148 -6.781 19.623 1.00 96.25 73 GLU A N 1
ATOM 556 C CA . GLU A 1 73 ? -19.199 -7.857 19.910 1.00 96.25 73 GLU A CA 1
ATOM 557 C C . GLU A 1 73 ? -17.835 -7.584 19.279 1.00 96.25 73 GLU A C 1
ATOM 559 O O . GLU A 1 73 ? -17.751 -7.317 18.080 1.00 96.25 73 GLU A O 1
ATOM 564 N N . LEU A 1 74 ? -16.776 -7.710 20.081 1.00 96.81 74 LEU A N 1
ATOM 565 C CA . LEU A 1 74 ? -15.388 -7.587 19.644 1.00 96.81 74 LEU A CA 1
ATOM 566 C C . LEU A 1 74 ? -14.555 -8.753 20.159 1.00 96.81 74 LEU A C 1
ATOM 568 O O . LEU A 1 74 ? -14.609 -9.100 21.339 1.00 96.81 74 LEU A O 1
ATOM 572 N N . ASP A 1 75 ? -13.748 -9.319 19.273 1.00 98.12 75 ASP A N 1
ATOM 573 C CA . ASP A 1 75 ? -12.800 -10.377 19.585 1.00 98.12 75 ASP A CA 1
ATOM 574 C C . ASP A 1 75 ? -11.366 -9.848 19.400 1.00 98.12 75 ASP A C 1
ATOM 576 O O . ASP A 1 75 ? -11.010 -9.333 18.335 1.00 98.12 75 ASP A O 1
ATOM 580 N N . LEU A 1 76 ? -10.546 -9.952 20.449 1.00 97.88 76 LEU A N 1
ATOM 581 C CA . LEU A 1 76 ? -9.127 -9.578 20.446 1.00 97.88 76 LEU A CA 1
ATOM 582 C C . LEU A 1 76 ? -8.280 -10.731 21.009 1.00 97.88 76 LEU A C 1
ATOM 584 O O . LEU A 1 76 ? -8.722 -11.396 21.946 1.00 97.88 76 LEU A O 1
ATOM 588 N N . PRO A 1 77 ? -7.077 -10.996 20.481 1.00 97.81 77 PRO A N 1
ATOM 589 C CA . PRO A 1 77 ? -6.061 -11.766 21.205 1.00 97.81 77 PRO A CA 1
ATOM 590 C C . PRO A 1 77 ? -5.519 -10.949 22.398 1.00 97.81 77 PRO A C 1
ATOM 592 O O . PRO A 1 77 ? -5.965 -9.832 22.643 1.00 97.81 77 PRO A O 1
ATOM 595 N N . LEU A 1 78 ? -4.581 -11.510 23.161 1.00 97.44 78 LEU A N 1
ATOM 596 C CA . LEU A 1 78 ? -3.867 -10.796 24.224 1.00 97.44 78 LEU A CA 1
ATOM 597 C C . LEU A 1 78 ? -2.961 -9.700 23.646 1.00 97.44 78 LEU A C 1
ATOM 599 O O . LEU A 1 78 ? -2.317 -9.930 22.625 1.00 97.44 78 LEU A O 1
ATOM 603 N N . GLU A 1 79 ? -2.831 -8.584 24.374 1.00 96.00 79 GLU A N 1
ATOM 604 C CA . GLU A 1 79 ? -1.869 -7.499 24.080 1.00 96.00 79 GLU A CA 1
ATOM 605 C C . GLU A 1 79 ? -2.058 -6.854 22.696 1.00 96.00 79 GLU A C 1
ATOM 607 O O . GLU A 1 79 ? -1.108 -6.414 22.056 1.00 96.00 79 GLU A O 1
ATOM 612 N N . GLU A 1 80 ? -3.303 -6.798 22.231 1.00 95.81 80 GLU A N 1
ATOM 613 C CA . GLU A 1 80 ? -3.672 -6.251 20.930 1.00 95.81 80 GLU A CA 1
ATOM 614 C C . GLU A 1 80 ? -4.665 -5.099 21.012 1.00 95.81 80 GLU A C 1
ATOM 616 O O . GLU A 1 80 ? -5.432 -4.983 21.975 1.00 95.81 80 GLU A O 1
ATOM 621 N N . THR A 1 81 ? -4.694 -4.280 19.957 1.00 95.94 81 THR A N 1
ATOM 622 C CA . THR A 1 81 ? -5.640 -3.161 19.854 1.00 95.94 81 THR A CA 1
ATOM 623 C C . THR A 1 81 ? -6.436 -3.174 18.553 1.00 95.94 81 THR A C 1
ATOM 625 O O . THR A 1 81 ? -5.990 -3.722 17.544 1.00 95.94 81 THR A O 1
ATOM 628 N N . ARG A 1 82 ? -7.639 -2.589 18.563 1.00 96.25 82 ARG A N 1
ATOM 629 C CA . ARG A 1 82 ? -8.525 -2.499 17.392 1.00 96.25 82 ARG A CA 1
ATOM 630 C C . ARG A 1 82 ? -9.309 -1.197 17.375 1.00 96.25 82 ARG A C 1
ATOM 632 O O . ARG A 1 82 ? -9.742 -0.726 18.424 1.00 96.25 82 ARG A O 1
ATOM 639 N N . TYR A 1 83 ? -9.572 -0.681 16.178 1.00 97.19 83 TYR A N 1
ATOM 640 C CA . TYR A 1 83 ? -10.490 0.428 15.953 1.00 97.19 83 TYR A CA 1
ATOM 641 C C . TYR A 1 83 ? -11.856 -0.057 15.463 1.00 97.19 83 TYR A C 1
ATOM 643 O O . TYR A 1 83 ? -11.966 -0.929 14.599 1.00 97.19 83 TYR A O 1
ATOM 651 N N . VAL A 1 84 ? -12.919 0.530 16.010 1.00 95.44 84 VAL A N 1
ATOM 652 C CA . VAL A 1 84 ? -14.304 0.180 15.678 1.00 95.44 84 VAL A CA 1
ATOM 653 C C . VAL A 1 84 ? -15.127 1.441 15.497 1.00 95.44 84 VAL A C 1
ATOM 655 O O . VAL A 1 84 ? -15.095 2.335 16.337 1.00 95.44 84 VAL A O 1
ATOM 658 N N . GLU A 1 85 ? -15.882 1.495 14.406 1.00 95.62 85 GLU A N 1
ATOM 659 C CA . GLU A 1 85 ? -16.744 2.624 14.079 1.00 95.62 85 GLU A CA 1
ATOM 660 C C . GLU A 1 85 ? -18.158 2.438 14.646 1.00 95.62 85 GLU A C 1
ATOM 662 O O . GLU A 1 85 ? -18.811 1.411 14.424 1.00 95.62 85 GLU A O 1
ATOM 667 N N . VAL A 1 86 ? -18.647 3.484 15.309 1.00 96.44 86 VAL A N 1
ATOM 668 C CA . VAL A 1 86 ? -20.041 3.689 15.700 1.00 96.44 86 VAL A CA 1
ATOM 669 C C . VAL A 1 86 ? -20.530 4.977 15.046 1.00 96.44 86 VAL A C 1
ATOM 671 O O . VAL A 1 86 ? -20.125 6.077 15.410 1.00 96.44 86 VAL A O 1
ATOM 674 N N . THR A 1 87 ? -21.430 4.862 14.079 1.00 95.50 87 THR A N 1
ATOM 675 C CA . THR A 1 87 ? -21.947 6.013 13.338 1.00 95.50 87 THR A CA 1
ATOM 676 C C . THR A 1 87 ? -23.238 6.526 13.970 1.00 95.50 87 THR A C 1
ATOM 678 O O . THR A 1 87 ? -24.216 5.785 14.107 1.00 95.50 87 THR A O 1
ATOM 681 N N . LEU A 1 88 ? -23.274 7.816 14.292 1.00 95.06 88 LEU A N 1
ATOM 682 C CA . LEU A 1 88 ? -24.478 8.553 14.654 1.00 95.06 88 LEU A CA 1
ATOM 683 C C . LEU A 1 88 ? -25.168 9.043 13.382 1.00 95.06 88 LEU A C 1
ATOM 685 O O . LEU A 1 88 ? -24.604 9.815 12.609 1.00 95.06 88 LEU A O 1
ATOM 689 N N . ASN A 1 89 ? -26.419 8.632 13.188 1.00 94.56 89 ASN A N 1
ATOM 690 C CA . ASN A 1 89 ? -27.206 8.983 12.010 1.00 94.56 89 ASN A CA 1
ATOM 691 C C . ASN A 1 89 ? -28.335 9.927 12.387 1.00 94.56 89 ASN A C 1
ATOM 693 O O . ASN A 1 89 ? -29.285 9.538 13.078 1.00 94.56 89 ASN A O 1
ATOM 697 N N . SER A 1 90 ? -28.227 11.171 11.934 1.00 92.81 90 SER A N 1
ATOM 698 C CA . SER A 1 90 ? -29.124 12.222 12.386 1.00 92.81 90 SER A CA 1
ATOM 699 C C . SER A 1 90 ? -30.455 12.210 11.642 1.00 92.81 90 SER A C 1
ATOM 701 O O . SER A 1 90 ? -30.508 12.276 10.413 1.00 92.81 90 SER A O 1
ATOM 703 N N . LEU A 1 91 ? -31.554 12.200 12.393 1.00 91.31 91 LEU A N 1
ATOM 704 C CA . LEU A 1 91 ? -32.919 12.320 11.869 1.00 91.31 91 LEU A CA 1
ATOM 705 C C . LEU A 1 91 ? -33.393 13.783 11.840 1.00 91.31 91 LEU A C 1
ATOM 707 O O . LEU A 1 91 ? -34.391 14.100 11.197 1.00 91.31 91 LEU A O 1
ATOM 711 N N . GLY A 1 92 ? -32.665 14.693 12.491 1.00 87.88 92 GLY A N 1
ATOM 712 C CA . GLY A 1 92 ? -32.982 16.119 12.575 1.00 87.88 92 GLY A CA 1
ATOM 713 C C . GLY A 1 92 ? -31.733 16.996 12.625 1.00 87.88 92 GLY A C 1
ATOM 714 O O . GLY A 1 92 ? -30.612 16.511 12.550 1.00 87.88 92 GLY A O 1
ATOM 715 N N . ASN A 1 93 ? -31.908 18.310 12.731 1.00 89.56 93 ASN A N 1
ATOM 716 C CA . ASN A 1 93 ? -30.776 19.183 13.035 1.00 89.56 93 ASN A CA 1
ATOM 717 C C . ASN A 1 93 ? -30.510 19.122 14.543 1.00 89.56 93 ASN A C 1
ATOM 719 O O . ASN A 1 93 ? -31.407 19.429 15.329 1.00 89.56 93 ASN A O 1
ATOM 723 N N . LEU A 1 94 ? -29.292 18.755 14.934 1.00 88.69 94 LEU A N 1
ATOM 724 C CA . LEU A 1 94 ? -28.841 18.697 16.320 1.00 88.69 94 LEU A CA 1
ATOM 725 C C . LEU A 1 94 ? -27.689 19.686 16.510 1.00 88.69 94 LEU A C 1
ATOM 727 O O . LEU A 1 94 ? -26.820 19.839 15.656 1.00 88.69 94 LEU A O 1
ATOM 731 N N . SER A 1 95 ? -27.692 20.390 17.636 1.00 92.00 95 SER A N 1
ATOM 732 C CA . SER A 1 95 ? -26.579 21.243 18.054 1.00 92.00 95 SER A CA 1
ATOM 733 C C . SER A 1 95 ? -26.338 20.986 19.529 1.00 92.00 95 SER A C 1
ATOM 735 O O . SER A 1 95 ? -26.961 21.630 20.373 1.00 92.00 95 SER A O 1
ATOM 737 N N . ALA A 1 96 ? -25.487 20.014 19.837 1.00 90.12 96 ALA A N 1
ATOM 738 C CA . ALA A 1 96 ? -25.343 19.497 21.189 1.00 90.12 96 ALA A CA 1
ATOM 739 C C . ALA A 1 96 ? -23.913 19.009 21.461 1.00 90.12 96 ALA A C 1
ATOM 741 O O . ALA A 1 96 ? -23.247 18.557 20.529 1.00 90.12 96 ALA A O 1
ATOM 742 N N . PRO A 1 97 ? -23.422 19.106 22.712 1.00 93.06 97 PRO A N 1
ATOM 743 C CA . PRO A 1 97 ? -22.183 18.440 23.090 1.00 93.06 97 PRO A CA 1
ATOM 744 C C . PRO A 1 97 ? -22.351 16.928 22.934 1.00 93.06 97 PRO A C 1
ATOM 746 O O . PRO A 1 97 ? -23.430 16.392 23.208 1.00 93.06 97 PRO A O 1
ATOM 749 N N . VAL A 1 98 ? -21.285 16.269 22.494 1.00 93.88 98 VAL A N 1
ATOM 750 C CA . VAL A 1 98 ? -21.216 14.813 22.381 1.00 93.88 98 VAL A CA 1
ATOM 751 C C . VAL A 1 98 ? -20.150 14.308 23.337 1.00 93.88 98 VAL A C 1
ATOM 753 O O . VAL A 1 98 ? -19.087 14.909 23.453 1.00 93.88 98 VAL A O 1
ATOM 756 N N . SER A 1 99 ? -20.430 13.216 24.034 1.00 95.25 99 SER A N 1
ATOM 757 C CA . SER A 1 99 ? -19.445 12.533 24.869 1.00 95.25 99 SER A CA 1
ATOM 758 C C . SER A 1 99 ? -19.739 11.046 24.929 1.00 95.25 99 SER A C 1
ATOM 760 O O . SER A 1 99 ? -20.893 10.630 24.854 1.00 95.25 99 SER A O 1
ATOM 762 N N . VAL A 1 100 ? -18.688 10.253 25.104 1.00 96.50 100 VAL A N 1
ATOM 763 C CA . VAL A 1 100 ? -18.797 8.824 25.390 1.00 96.50 100 VAL A CA 1
ATOM 764 C C . VAL A 1 100 ? -18.252 8.601 26.791 1.00 96.50 100 VAL A C 1
ATOM 766 O O . VAL A 1 100 ? -17.088 8.896 27.058 1.00 96.50 100 VAL A O 1
ATOM 769 N N . THR A 1 101 ? -19.097 8.113 27.691 1.00 96.94 101 THR A N 1
ATOM 770 C CA . THR A 1 101 ? -18.675 7.673 29.019 1.00 96.94 101 THR A CA 1
ATOM 771 C C . THR A 1 101 ? -18.290 6.205 28.945 1.00 96.94 101 THR A C 1
ATOM 773 O O . THR A 1 101 ? -19.073 5.367 28.497 1.00 96.94 101 THR A O 1
ATOM 776 N N . VAL A 1 102 ? -17.067 5.917 29.378 1.00 96.50 102 VAL A N 1
ATOM 777 C CA . VAL A 1 102 ? -16.516 4.567 29.466 1.00 96.50 102 VAL A CA 1
ATOM 778 C C . VAL A 1 102 ? -16.531 4.153 30.942 1.00 96.50 102 VAL A C 1
ATOM 780 O O . VAL A 1 102 ? -16.001 4.910 31.759 1.00 96.50 102 VAL A O 1
ATOM 783 N N . PRO A 1 103 ? -17.141 3.011 31.306 1.00 95.12 103 PRO A N 1
ATOM 784 C CA . PRO A 1 103 ? -17.138 2.513 32.678 1.00 95.12 103 PRO A CA 1
ATOM 785 C C . PRO A 1 103 ? -15.724 2.270 33.204 1.00 95.12 103 PRO A C 1
ATOM 787 O O . PRO A 1 103 ? -14.835 1.884 32.441 1.00 95.12 103 PRO A O 1
ATOM 790 N N . ASP A 1 104 ? -15.532 2.448 34.513 1.00 93.19 104 ASP A N 1
ATOM 791 C CA . ASP A 1 104 ? -14.228 2.303 35.171 1.00 93.19 104 ASP A CA 1
ATOM 792 C C . ASP A 1 104 ? -13.584 0.939 34.864 1.00 93.19 104 ASP A C 1
ATOM 794 O O . ASP A 1 104 ? -12.372 0.875 34.661 1.00 93.19 104 ASP A O 1
ATOM 798 N N . GLU A 1 105 ? -14.388 -0.127 34.745 1.00 90.38 105 GLU A N 1
ATOM 799 C CA . GLU A 1 105 ? -13.946 -1.502 34.480 1.00 90.38 105 GLU A CA 1
ATOM 800 C C . GLU A 1 105 ? -13.178 -1.669 33.162 1.00 90.38 105 GLU A C 1
ATOM 802 O O . GLU A 1 105 ? -12.351 -2.573 33.055 1.00 90.38 105 GLU A O 1
ATOM 807 N N . VAL A 1 106 ? -13.448 -0.820 32.165 1.00 92.44 106 VAL A N 1
ATOM 808 C CA . VAL A 1 106 ? -12.801 -0.853 30.839 1.00 92.44 106 VAL A CA 1
ATOM 809 C C . VAL A 1 106 ? -12.224 0.508 30.433 1.00 92.44 106 VAL A C 1
ATOM 811 O O . VAL A 1 106 ? -11.873 0.714 29.273 1.00 92.44 106 VAL A O 1
ATOM 814 N N . SER A 1 107 ? -12.109 1.445 31.377 1.00 92.56 107 SER A N 1
ATOM 815 C CA . SER A 1 107 ? -11.689 2.833 31.129 1.00 92.56 107 SER A CA 1
ATOM 816 C C . SER A 1 107 ? -10.258 2.965 30.601 1.00 92.56 107 SER A C 1
ATOM 818 O O . SER A 1 107 ? -9.984 3.843 29.787 1.00 92.56 107 SER A O 1
ATOM 820 N N . GLU A 1 108 ? -9.363 2.066 31.009 1.00 92.69 108 GLU A N 1
ATOM 821 C CA . GLU A 1 108 ? -7.992 1.988 30.487 1.00 92.69 108 GLU A CA 1
ATOM 822 C C . GLU A 1 108 ? -7.928 1.277 29.121 1.00 92.69 108 GLU A C 1
ATOM 824 O O . GLU A 1 108 ? -6.996 1.499 28.352 1.00 92.69 108 GLU A O 1
ATOM 829 N N . ALA A 1 109 ? -8.938 0.462 28.795 1.00 94.62 109 ALA A N 1
ATOM 830 C CA . ALA A 1 109 ? -8.993 -0.351 27.582 1.00 94.62 109 ALA A CA 1
ATOM 831 C C . ALA A 1 109 ? -9.709 0.343 26.414 1.00 94.62 109 ALA A C 1
ATOM 833 O O . ALA A 1 109 ? -9.436 0.027 25.262 1.00 94.62 109 ALA A O 1
ATOM 834 N N . VAL A 1 110 ? -10.647 1.261 26.665 1.00 96.94 110 VAL A N 1
ATOM 835 C CA . VAL A 1 110 ? -11.479 1.865 25.612 1.00 96.94 110 VAL A CA 1
ATOM 836 C C . VAL A 1 110 ? -11.262 3.370 25.551 1.00 96.94 110 VAL A C 1
ATOM 838 O O . VAL A 1 110 ? -11.611 4.103 26.470 1.00 96.94 110 VAL A O 1
ATOM 841 N N . THR A 1 111 ? -10.742 3.846 24.419 1.00 97.25 111 THR A N 1
ATOM 842 C CA . THR A 1 111 ? -10.570 5.278 24.144 1.00 97.25 111 THR A CA 1
ATOM 843 C C . THR A 1 111 ? -11.487 5.719 22.998 1.00 97.25 111 THR A C 1
ATOM 845 O O . THR A 1 111 ? -11.349 5.204 21.884 1.00 97.25 111 THR A O 1
ATOM 848 N N . PRO A 1 112 ? -12.419 6.661 23.233 1.00 97.25 112 PRO A N 1
ATOM 849 C CA . PRO A 1 112 ? -13.307 7.170 22.199 1.00 97.25 112 PRO A CA 1
ATOM 850 C C . PRO A 1 112 ? -12.705 8.364 21.439 1.00 97.25 112 PRO A C 1
ATOM 852 O O . PRO A 1 112 ? -12.078 9.251 22.019 1.00 97.25 112 PRO A O 1
ATOM 855 N N . PHE A 1 113 ? -12.977 8.421 20.139 1.00 97.50 113 PHE A N 1
ATOM 856 C CA . PHE A 1 113 ? -12.577 9.482 19.219 1.00 97.50 113 PHE A CA 1
ATOM 857 C C . PHE A 1 113 ? -13.771 9.933 18.375 1.00 97.50 113 PHE A C 1
ATOM 859 O O . PHE A 1 113 ? -14.728 9.185 18.166 1.00 97.50 113 PHE A O 1
ATOM 866 N N . LEU A 1 114 ? -13.694 11.155 17.863 1.00 96.44 114 LEU A N 1
ATOM 867 C CA . LEU A 1 114 ? -14.577 11.674 16.831 1.00 96.44 114 LEU A CA 1
ATOM 868 C C . LEU A 1 114 ? -13.816 11.733 15.510 1.00 96.44 114 LEU A C 1
ATOM 870 O O . LEU A 1 114 ? -12.680 12.205 15.455 1.00 96.44 114 LEU A O 1
ATOM 874 N N . GLU A 1 115 ? -14.464 11.302 14.439 1.00 95.56 115 GLU A N 1
ATOM 875 C CA . GLU A 1 115 ? -13.980 11.553 13.095 1.00 95.56 115 GLU A CA 1
ATOM 876 C C . GLU A 1 115 ? -14.306 12.984 12.661 1.00 95.56 115 GLU A C 1
ATOM 878 O O . GLU A 1 115 ? -15.467 13.388 12.624 1.00 95.56 115 GLU A O 1
ATOM 883 N N . VAL A 1 116 ? -13.279 13.751 12.304 1.00 93.62 116 VAL A N 1
ATOM 884 C CA . VAL A 1 116 ? -13.401 15.153 11.907 1.00 93.62 116 VAL A CA 1
ATOM 885 C C . VAL A 1 116 ? -12.952 15.306 10.451 1.00 93.62 116 VAL A C 1
ATOM 887 O O . VAL A 1 116 ? -11.749 15.310 10.163 1.00 93.62 116 VAL A O 1
ATOM 890 N N . PRO A 1 117 ? -13.895 15.411 9.496 1.00 90.44 117 PRO A N 1
ATOM 891 C CA . PRO A 1 117 ? -13.564 15.650 8.100 1.00 90.44 117 PRO A CA 1
ATOM 892 C C . PRO A 1 117 ? -13.232 17.127 7.843 1.00 90.44 117 PRO A C 1
ATOM 894 O O . PRO A 1 117 ? -13.859 18.043 8.374 1.00 90.44 117 PRO A O 1
ATOM 897 N N . SER A 1 118 ? -12.280 17.364 6.946 1.00 88.56 118 SER A N 1
ATOM 898 C CA . SER A 1 118 ? -11.989 18.664 6.338 1.00 88.56 118 SER A CA 1
ATOM 899 C C . SER A 1 118 ? -11.809 18.507 4.823 1.00 88.56 118 SER A C 1
ATOM 901 O O . SER A 1 118 ? -11.923 17.410 4.276 1.00 88.56 118 SER A O 1
ATOM 903 N N . GLU A 1 119 ? -11.529 19.601 4.110 1.00 85.38 119 GLU A N 1
ATOM 904 C CA . GLU A 1 119 ? -11.338 19.558 2.653 1.00 85.38 119 GLU A CA 1
ATOM 905 C C . GLU A 1 119 ? -10.170 18.653 2.231 1.00 85.38 119 GLU A C 1
ATOM 907 O O . GLU A 1 119 ? -10.229 18.050 1.158 1.00 85.38 119 GLU A O 1
ATOM 912 N N . ILE A 1 120 ? -9.143 18.548 3.083 1.00 86.00 120 ILE A N 1
ATOM 913 C CA . ILE A 1 120 ? -7.870 17.875 2.787 1.00 86.00 120 ILE A CA 1
ATOM 914 C C . ILE A 1 120 ? -7.460 16.825 3.834 1.00 86.00 120 ILE A C 1
ATOM 916 O O . ILE A 1 120 ? -6.410 16.207 3.681 1.00 86.00 120 ILE A O 1
ATOM 920 N N . ARG A 1 121 ? -8.255 16.624 4.896 1.00 90.44 121 ARG A N 1
ATOM 921 C CA . ARG A 1 121 ? -7.993 15.653 5.975 1.00 90.44 121 ARG A CA 1
ATOM 922 C C . ARG A 1 121 ? -9.265 14.951 6.426 1.00 90.44 121 ARG A C 1
ATOM 924 O O . ARG A 1 121 ? -10.364 15.465 6.241 1.00 90.44 121 ARG A O 1
ATOM 931 N N . ARG A 1 122 ? -9.099 13.798 7.063 1.00 92.00 122 ARG A N 1
ATOM 932 C CA . ARG A 1 122 ? -10.153 13.068 7.774 1.00 92.00 122 ARG A CA 1
ATOM 933 C C . ARG A 1 122 ? -9.486 12.427 8.980 1.00 92.00 122 ARG A C 1
ATOM 935 O O . ARG A 1 122 ? -8.789 11.431 8.817 1.00 92.00 122 ARG A O 1
ATOM 942 N N . GLU A 1 123 ? -9.610 13.069 10.134 1.00 94.38 123 GLU A N 1
ATOM 943 C CA . GLU A 1 123 ? -8.799 12.781 11.323 1.00 94.38 123 GLU A CA 1
ATOM 944 C C . GLU A 1 123 ? -9.643 12.146 12.425 1.00 94.38 123 GLU A C 1
ATOM 946 O O . GLU A 1 123 ? -10.801 12.513 12.604 1.00 94.38 123 GLU A O 1
ATOM 951 N N . LEU A 1 124 ? -9.059 11.228 13.189 1.00 96.06 124 LEU A N 1
ATOM 952 C CA . LEU A 1 124 ? -9.603 10.782 14.467 1.00 96.06 124 LEU A CA 1
ATOM 953 C C . LEU A 1 124 ? -9.022 11.678 15.556 1.00 96.06 124 LEU A C 1
ATOM 955 O O . LEU A 1 124 ? -7.828 11.617 15.851 1.00 96.06 124 LEU A O 1
ATOM 959 N N . LEU A 1 125 ? -9.871 12.519 16.139 1.00 95.69 125 LEU A N 1
ATOM 960 C CA . LEU A 1 125 ? -9.501 13.467 17.186 1.00 95.69 125 LEU A CA 1
ATOM 961 C C . LEU A 1 125 ? -10.239 13.139 18.489 1.00 95.69 125 LEU A C 1
ATOM 963 O O . LEU A 1 125 ? -11.304 12.516 18.453 1.00 95.69 125 LEU A O 1
ATOM 967 N N . PRO A 1 126 ? -9.721 13.559 19.657 1.00 95.25 126 PRO A N 1
ATOM 968 C CA . PRO A 1 126 ? -10.480 13.492 20.899 1.00 95.25 126 PRO A CA 1
ATOM 969 C C . PRO A 1 126 ? -11.845 14.169 20.746 1.00 95.25 126 PRO A C 1
ATOM 971 O O . PRO A 1 126 ? -11.958 15.213 20.099 1.00 95.25 126 PRO A O 1
ATOM 974 N N . ILE A 1 127 ? -12.883 13.589 21.355 1.00 93.94 127 ILE A N 1
ATOM 975 C CA . ILE A 1 127 ? -14.232 14.157 21.283 1.00 93.94 127 ILE A CA 1
ATOM 976 C C . ILE A 1 127 ? -14.212 15.563 21.912 1.00 93.94 127 ILE A C 1
ATOM 978 O O . ILE A 1 127 ? -13.825 15.706 23.077 1.00 93.94 127 ILE A O 1
ATOM 982 N N . PRO A 1 128 ? -14.608 16.613 21.170 1.00 89.94 128 PRO A N 1
ATOM 983 C CA . PRO A 1 128 ? -14.558 17.971 21.682 1.00 89.94 128 PRO A CA 1
ATOM 984 C C . PRO A 1 128 ? -15.623 18.180 22.764 1.00 89.94 128 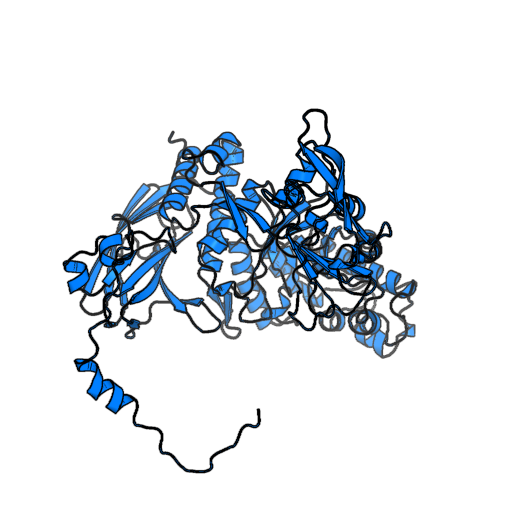PRO A C 1
ATOM 986 O O . PRO A 1 128 ? -16.746 17.699 22.657 1.00 89.94 128 PRO A O 1
ATOM 989 N N . GLY A 1 129 ? -15.298 18.972 23.789 1.00 85.12 129 GLY A N 1
ATOM 990 C CA . GLY A 1 129 ? -16.267 19.345 24.829 1.00 85.12 129 GLY A CA 1
ATOM 991 C C . GLY A 1 129 ? -17.316 20.375 24.380 1.00 85.12 129 GLY A C 1
ATOM 992 O O . GLY A 1 129 ? -18.225 20.702 25.142 1.00 85.12 129 GLY A O 1
ATOM 993 N N . GLU A 1 130 ? -17.181 20.930 23.174 1.00 89.12 130 GLU A N 1
ATOM 994 C CA . GLU A 1 130 ? -18.122 21.892 22.601 1.00 89.12 130 GLU A CA 1
ATOM 995 C C . GLU A 1 130 ? -19.244 21.222 21.795 1.00 89.12 130 GLU A C 1
ATOM 997 O O . GLU A 1 130 ? -19.216 20.031 21.497 1.00 89.12 130 GLU A O 1
ATOM 1002 N N . ALA A 1 131 ? -20.280 21.997 21.466 1.00 90.50 131 ALA A N 1
ATOM 1003 C CA . ALA A 1 131 ? -21.443 21.475 20.761 1.00 90.50 131 ALA A CA 1
ATOM 1004 C C . ALA A 1 131 ? -21.130 21.167 19.288 1.00 90.50 131 ALA A C 1
ATOM 1006 O O . ALA A 1 131 ? -20.794 22.073 18.521 1.00 90.50 131 ALA A O 1
ATOM 1007 N N . LEU A 1 132 ? -21.345 19.915 18.880 1.00 89.62 132 LEU A N 1
ATOM 1008 C CA . LEU A 1 132 ? -21.312 19.503 17.481 1.00 89.62 132 LEU A CA 1
ATOM 1009 C C . LEU A 1 132 ? -22.589 19.952 16.776 1.00 89.62 132 LEU A C 1
ATOM 1011 O O . LEU A 1 132 ? -23.691 19.832 17.316 1.00 89.62 132 LEU A O 1
ATOM 1015 N N . ARG A 1 133 ? -22.441 20.467 15.554 1.00 90.56 133 ARG A N 1
ATOM 1016 C CA . ARG A 1 133 ? -23.562 20.833 14.683 1.00 90.56 133 ARG A CA 1
ATOM 1017 C C . ARG A 1 133 ? -23.779 19.730 13.663 1.00 90.56 133 ARG A C 1
ATOM 1019 O O . ARG A 1 133 ? -23.033 19.638 12.697 1.00 90.56 133 ARG A O 1
ATOM 1026 N N . ILE A 1 134 ? -24.827 18.951 13.873 1.00 88.12 134 ILE A N 1
ATOM 1027 C CA . ILE A 1 134 ? -25.183 17.802 13.049 1.00 88.12 134 ILE A CA 1
ATOM 1028 C C . ILE A 1 134 ? -26.437 18.165 12.261 1.00 88.12 134 ILE A C 1
ATOM 1030 O O . ILE A 1 134 ? -27.438 18.619 12.822 1.00 88.12 134 ILE A O 1
ATOM 1034 N N . THR A 1 135 ? -26.391 18.010 10.946 1.00 88.75 135 THR A N 1
ATOM 1035 C CA . THR A 1 135 ? -27.521 18.351 10.075 1.00 88.75 135 THR A CA 1
ATOM 1036 C C . THR A 1 135 ? -28.431 17.147 9.856 1.00 88.75 135 THR A C 1
ATOM 1038 O O . THR A 1 135 ? -27.993 16.004 9.914 1.00 88.75 135 THR A O 1
ATOM 1041 N N . SER A 1 136 ? -29.712 17.382 9.578 1.00 87.38 136 SER A N 1
ATOM 1042 C CA . SER A 1 136 ? -30.646 16.298 9.256 1.00 87.38 136 SER A CA 1
ATOM 1043 C C . SER A 1 136 ? -30.145 15.495 8.052 1.00 87.38 136 SER A C 1
ATOM 1045 O O . SER A 1 136 ? -29.826 16.067 7.010 1.00 87.38 136 SER A O 1
ATOM 1047 N N . GLY A 1 137 ? -30.063 14.173 8.211 1.00 85.38 137 GLY A N 1
ATOM 1048 C CA . GLY A 1 137 ? -29.538 13.260 7.199 1.00 85.38 137 GLY A CA 1
ATOM 1049 C C . GLY A 1 137 ? -28.010 13.167 7.132 1.00 85.38 137 GLY A C 1
ATOM 1050 O O . GLY A 1 137 ? -27.517 12.392 6.312 1.00 85.38 137 GLY A O 1
ATOM 1051 N N . SER A 1 138 ? -27.255 13.907 7.959 1.00 90.31 138 SER A N 1
ATOM 1052 C CA . SER A 1 138 ? -25.806 13.699 8.073 1.00 90.31 138 SER A CA 1
ATOM 1053 C C . SER A 1 138 ? -25.462 12.526 8.986 1.00 90.31 138 SER A C 1
ATOM 1055 O O . SER A 1 138 ? -26.302 11.987 9.719 1.00 90.31 138 SER A O 1
ATOM 1057 N N . ARG A 1 139 ? -24.200 12.114 8.884 1.00 90.94 139 ARG A N 1
ATOM 1058 C CA . ARG A 1 139 ? -23.602 11.012 9.623 1.00 90.94 139 ARG A CA 1
ATOM 1059 C C . ARG A 1 139 ? -22.349 11.539 10.295 1.00 90.94 139 ARG A C 1
ATOM 1061 O O . ARG A 1 139 ? -21.531 12.152 9.616 1.00 90.94 139 ARG A O 1
ATOM 1068 N N . GLU A 1 140 ? -22.219 11.275 11.584 1.00 93.12 140 GLU A N 1
ATOM 1069 C CA . GLU A 1 140 ? -21.000 11.554 12.339 1.00 93.12 140 GLU A CA 1
ATOM 1070 C C . GLU A 1 140 ? -20.432 10.226 12.829 1.00 93.12 140 GLU A C 1
ATOM 1072 O O . GLU A 1 140 ? -21.162 9.420 13.415 1.00 93.12 140 GLU A O 1
ATOM 1077 N N . SER A 1 141 ? -19.149 9.981 12.588 1.00 94.69 141 SER A N 1
ATOM 1078 C CA . SER A 1 141 ? -18.507 8.721 12.961 1.00 94.69 141 SER A CA 1
ATOM 1079 C C . SER A 1 141 ? -17.756 8.887 14.274 1.00 94.69 141 SER A C 1
ATOM 1081 O O . SER A 1 141 ? -16.823 9.682 14.388 1.00 94.69 141 SER A O 1
ATOM 1083 N N . LEU A 1 142 ? -18.175 8.131 15.283 1.00 95.94 142 LEU A N 1
ATOM 1084 C CA . LEU A 1 142 ? -17.427 7.937 16.515 1.00 95.94 142 LEU A CA 1
ATOM 1085 C C . LEU A 1 142 ? -16.574 6.683 16.356 1.00 95.94 142 LEU A C 1
ATOM 1087 O O . LEU A 1 142 ? -17.010 5.690 15.778 1.00 95.94 142 LEU A O 1
ATOM 1091 N N . TRP A 1 143 ? -15.365 6.719 16.890 1.00 97.38 143 TRP A N 1
ATOM 1092 C CA . TRP A 1 143 ? -14.426 5.610 16.819 1.00 97.38 143 TRP A CA 1
ATOM 1093 C C . TRP A 1 143 ? -14.056 5.169 18.226 1.00 97.38 143 TRP A C 1
ATOM 1095 O O . TRP A 1 143 ? -13.781 5.997 19.088 1.00 97.38 143 TRP A O 1
ATOM 1105 N N . LEU A 1 144 ? -14.038 3.864 18.465 1.00 97.31 144 LEU A N 1
ATOM 1106 C CA . LEU A 1 144 ? -13.547 3.265 19.699 1.00 97.31 144 LEU A CA 1
ATOM 1107 C C . LEU A 1 144 ? -12.223 2.575 19.387 1.00 97.31 144 LEU A C 1
ATOM 1109 O O . LEU A 1 144 ? -12.197 1.654 18.571 1.00 97.31 144 LEU A O 1
ATOM 1113 N N . ARG A 1 145 ? -11.137 3.003 20.033 1.00 97.75 145 ARG A N 1
ATOM 1114 C CA . ARG A 1 145 ? -9.911 2.205 20.125 1.00 97.75 145 ARG A CA 1
ATOM 1115 C C . ARG A 1 145 ? -10.036 1.316 21.352 1.00 97.75 145 ARG A C 1
ATOM 1117 O O . ARG A 1 145 ? -10.181 1.833 22.457 1.00 97.75 145 ARG A O 1
ATOM 1124 N N . VAL A 1 146 ? -9.997 0.008 21.148 1.00 97.69 146 VAL A N 1
ATOM 1125 C CA . VAL A 1 146 ? -10.084 -1.002 22.204 1.00 97.69 146 VAL A CA 1
ATOM 1126 C C . VAL A 1 146 ? -8.733 -1.692 22.327 1.00 97.69 146 VAL A C 1
ATOM 1128 O O . VAL A 1 146 ? -8.234 -2.202 21.330 1.00 97.69 146 VAL A O 1
ATOM 1131 N N . ASP A 1 147 ? -8.152 -1.690 23.520 1.00 97.38 147 ASP A N 1
ATOM 1132 C CA . ASP A 1 147 ? -6.837 -2.229 23.865 1.00 97.38 147 ASP A CA 1
ATOM 1133 C C . ASP A 1 147 ? -6.994 -3.351 24.900 1.00 97.38 147 ASP A C 1
ATOM 1135 O O . ASP A 1 147 ? -7.639 -3.186 25.935 1.00 97.38 147 ASP A O 1
ATOM 1139 N N . SER A 1 148 ? -6.437 -4.519 24.602 1.00 97.06 148 SER A N 1
ATOM 1140 C CA . SER A 1 148 ? -6.529 -5.713 25.447 1.00 97.06 148 SER A CA 1
ATOM 1141 C C . SER A 1 148 ? -5.312 -5.929 26.350 1.00 97.06 148 SER A C 1
ATOM 1143 O O . SER A 1 148 ? -5.285 -6.913 27.086 1.00 97.06 148 SER A O 1
ATOM 1145 N N . SER A 1 149 ? -4.321 -5.032 26.331 1.00 94.81 149 SER A N 1
ATOM 1146 C CA . SER A 1 149 ? -3.040 -5.205 27.038 1.00 94.81 149 SER A CA 1
ATOM 1147 C C . SER A 1 149 ? -3.183 -5.355 28.553 1.00 94.81 149 SER A C 1
ATOM 1149 O O . SER A 1 149 ? -2.475 -6.154 29.161 1.00 94.81 149 SER A O 1
ATOM 1151 N N . GLU A 1 150 ? -4.142 -4.653 29.157 1.00 93.06 150 GLU A N 1
ATOM 1152 C CA . GLU A 1 150 ? -4.403 -4.701 30.604 1.00 93.06 150 GLU A CA 1
ATOM 1153 C C . GLU A 1 150 ? -5.557 -5.653 30.976 1.00 93.06 150 GLU A C 1
ATOM 1155 O O . GLU A 1 150 ? -5.944 -5.770 32.142 1.00 93.06 150 GLU A O 1
ATOM 1160 N N . LEU A 1 151 ? -6.124 -6.364 29.996 1.00 94.62 151 LEU A N 1
ATOM 1161 C CA . LEU A 1 151 ? -7.265 -7.251 30.197 1.00 94.62 151 LEU A CA 1
ATOM 1162 C C . LEU A 1 151 ? -6.833 -8.718 30.255 1.00 94.62 151 LEU A C 1
ATOM 1164 O O . LEU A 1 151 ? -6.086 -9.226 29.423 1.00 94.62 151 LEU A O 1
ATOM 1168 N N . ALA A 1 152 ? -7.375 -9.449 31.229 1.00 95.69 152 ALA A N 1
ATOM 1169 C CA . ALA A 1 152 ? -7.201 -10.896 31.286 1.00 95.69 152 ALA A CA 1
ATOM 1170 C C . ALA A 1 152 ? -7.977 -11.594 30.155 1.00 95.69 152 ALA A C 1
ATOM 1172 O O . ALA A 1 152 ? -9.046 -11.136 29.753 1.00 95.69 152 ALA A O 1
ATOM 1173 N N . ALA A 1 153 ? -7.500 -12.756 29.702 1.00 97.50 153 ALA A N 1
ATOM 1174 C CA . ALA A 1 153 ? -8.267 -13.600 28.786 1.00 97.50 153 ALA A CA 1
ATOM 1175 C C . ALA A 1 153 ? -9.639 -13.968 29.388 1.00 97.50 153 ALA A C 1
ATOM 1177 O O . ALA A 1 153 ? -9.736 -14.353 30.557 1.00 97.50 153 ALA A O 1
ATOM 1178 N N . GLY A 1 154 ? -10.696 -13.869 28.584 1.00 97.12 154 GLY A N 1
ATOM 1179 C CA . GLY A 1 154 ? -12.077 -14.079 29.003 1.00 97.12 154 GLY A CA 1
ATOM 1180 C C . GLY A 1 154 ? -13.060 -13.118 28.338 1.00 97.12 154 GLY A C 1
ATOM 1181 O O . GLY A 1 154 ? -12.704 -12.343 27.453 1.00 97.12 154 GLY A O 1
ATOM 1182 N N . ALA A 1 155 ? -14.320 -13.199 28.761 1.00 96.38 155 ALA A N 1
ATOM 1183 C CA . ALA A 1 155 ? -15.363 -12.270 28.347 1.00 96.38 155 ALA A CA 1
ATOM 1184 C C . ALA A 1 155 ? -15.453 -11.100 29.333 1.00 96.38 155 ALA A C 1
ATOM 1186 O O . ALA A 1 155 ? -15.531 -11.313 30.544 1.00 96.38 155 ALA A O 1
ATOM 1187 N N . HIS A 1 156 ? -15.498 -9.892 28.787 1.00 96.31 156 HIS A N 1
ATOM 1188 C CA . HIS A 1 156 ? -15.683 -8.630 29.487 1.00 96.31 156 HIS A CA 1
ATOM 1189 C C . HIS A 1 156 ? -16.923 -7.961 28.909 1.00 96.31 156 HIS A C 1
ATOM 1191 O O . HIS A 1 156 ? -17.038 -7.788 27.695 1.00 96.31 156 HIS A O 1
ATOM 1197 N N . GLU A 1 157 ? -17.869 -7.618 29.773 1.00 95.69 157 GLU A N 1
ATOM 1198 C CA . GLU A 1 157 ? -19.064 -6.874 29.387 1.00 95.69 157 GLU A CA 1
ATOM 1199 C C . GLU A 1 157 ? -18.980 -5.483 30.007 1.00 95.69 157 GLU A C 1
ATOM 1201 O O . GLU A 1 157 ? -18.644 -5.341 31.183 1.00 95.69 157 GLU A O 1
ATOM 1206 N N . ALA A 1 158 ? -19.263 -4.467 29.201 1.00 95.38 158 ALA A N 1
ATOM 1207 C CA . ALA A 1 158 ? -19.295 -3.078 29.624 1.00 95.38 158 ALA A CA 1
ATOM 1208 C C . ALA A 1 158 ? -20.450 -2.360 28.929 1.00 95.38 158 ALA A C 1
ATOM 1210 O O . ALA A 1 158 ? -20.831 -2.706 27.813 1.00 95.38 158 ALA A O 1
ATOM 1211 N N . GLU A 1 159 ? -21.000 -1.343 29.575 1.00 97.12 159 GLU A N 1
ATOM 1212 C CA . GLU A 1 159 ? -22.060 -0.512 29.012 1.00 97.12 159 GLU A CA 1
ATOM 1213 C C . GLU A 1 159 ? -21.500 0.887 28.789 1.00 97.12 159 GLU A C 1
ATOM 1215 O O . GLU A 1 159 ? -21.316 1.651 29.733 1.00 97.12 159 GLU A O 1
ATOM 1220 N N . LEU A 1 160 ? -21.146 1.203 27.543 1.00 97.44 160 LEU A N 1
ATOM 1221 C CA . LEU A 1 160 ? -20.703 2.551 27.205 1.00 97.44 160 LEU A CA 1
ATOM 1222 C C . LEU A 1 160 ? -21.931 3.447 27.078 1.00 97.44 160 LEU A C 1
ATOM 1224 O O . LEU A 1 160 ? -22.961 3.021 26.557 1.00 97.44 160 LEU A O 1
ATOM 1228 N N . THR A 1 161 ? -21.807 4.709 27.461 1.00 97.50 161 THR A N 1
ATOM 1229 C CA . THR A 1 161 ? -22.914 5.663 27.349 1.00 97.50 161 THR A CA 1
ATOM 1230 C C . THR A 1 161 ? -22.555 6.746 26.346 1.00 97.50 161 THR A C 1
ATOM 1232 O O . THR A 1 161 ? -21.661 7.557 26.590 1.00 97.50 161 THR A O 1
ATOM 1235 N N . LEU A 1 162 ? -23.263 6.788 25.216 1.00 96.56 162 LEU A N 1
ATOM 1236 C CA . LEU A 1 162 ? -23.205 7.902 24.278 1.00 96.56 162 LEU A CA 1
ATOM 1237 C C . LEU A 1 162 ? -24.214 8.970 24.696 1.00 96.56 162 LEU A C 1
ATOM 1239 O O . LEU A 1 162 ? -25.427 8.754 24.654 1.00 96.56 162 LEU A O 1
ATOM 1243 N N . GLN A 1 163 ? -23.705 10.148 25.030 1.00 95.38 163 GLN A N 1
ATOM 1244 C CA . GLN A 1 163 ? -24.508 11.321 25.330 1.00 95.38 163 GLN A CA 1
ATOM 1245 C C . GLN A 1 163 ? -24.453 12.321 24.172 1.00 95.38 163 GLN A C 1
ATOM 1247 O O . GLN A 1 163 ? -23.375 12.684 23.703 1.00 95.38 163 GLN A O 1
ATOM 1252 N N . VAL A 1 164 ? -25.624 12.791 23.736 1.00 93.94 164 VAL A N 1
ATOM 1253 C CA . VAL A 1 164 ? -25.795 13.843 22.721 1.00 93.94 164 VAL A CA 1
ATOM 1254 C C . VAL A 1 164 ? -26.764 14.881 23.285 1.00 93.94 164 VAL A C 1
ATOM 1256 O O . VAL A 1 164 ? -27.986 14.763 23.175 1.00 93.94 164 VAL A O 1
ATOM 1259 N N . GLY A 1 165 ? -26.221 15.900 23.951 1.00 91.12 165 GLY A N 1
ATOM 1260 C CA . GLY A 1 165 ? -27.016 16.859 24.720 1.00 91.12 165 GLY A CA 1
ATOM 1261 C C . GLY A 1 165 ? -27.723 16.196 25.904 1.00 91.12 165 GLY A C 1
ATOM 1262 O O . GLY A 1 165 ? -27.069 15.713 26.825 1.00 91.12 165 GLY A O 1
ATOM 1263 N N . GLU A 1 166 ? -29.057 16.200 25.895 1.00 91.12 166 GLU A N 1
ATOM 1264 C CA . GLU A 1 166 ? -29.880 15.542 26.925 1.00 91.12 166 GLU A CA 1
ATOM 1265 C C . GLU A 1 166 ? -30.227 14.086 26.575 1.00 91.12 166 GLU A C 1
ATOM 1267 O O . GLU A 1 166 ? -30.740 13.362 27.424 1.00 91.12 166 GLU A O 1
ATOM 1272 N N . ALA A 1 167 ? -29.977 13.655 25.334 1.00 93.06 167 ALA A N 1
ATOM 1273 C CA . ALA A 1 167 ? -30.247 12.290 24.909 1.00 93.06 167 ALA A CA 1
ATOM 1274 C C . ALA A 1 167 ? -29.100 11.362 25.316 1.00 93.06 167 ALA A C 1
ATOM 1276 O O . ALA A 1 167 ? -27.928 11.683 25.111 1.00 93.06 167 ALA A O 1
ATOM 1277 N N . GLU A 1 168 ? -29.464 10.193 25.831 1.00 95.00 168 GLU A N 1
ATOM 1278 C CA . GLU A 1 168 ? -28.544 9.161 26.297 1.00 95.00 168 GLU A CA 1
ATOM 1279 C C . GLU A 1 168 ? -28.838 7.844 25.573 1.00 95.00 168 GLU A C 1
ATOM 1281 O O . GLU A 1 168 ? -30.002 7.489 25.346 1.00 95.00 168 GLU A O 1
ATOM 1286 N N . VAL A 1 169 ? -27.781 7.151 25.150 1.00 95.62 169 VAL A N 1
ATOM 1287 C CA . VAL A 1 169 ? -27.865 5.850 24.483 1.00 95.62 169 VAL A CA 1
ATOM 1288 C C . VAL A 1 169 ? -26.819 4.917 25.068 1.00 95.62 169 VAL A C 1
ATOM 1290 O O . VAL A 1 169 ? -25.628 5.217 25.030 1.00 95.62 169 VAL A O 1
ATOM 1293 N N . GLU A 1 170 ? -27.273 3.775 25.564 1.00 96.75 170 GLU A N 1
ATOM 1294 C CA . GLU A 1 170 ? -26.406 2.681 25.992 1.00 96.75 170 GLU A CA 1
ATOM 1295 C C . GLU A 1 170 ? -25.865 1.943 24.759 1.00 96.75 170 GLU A C 1
ATOM 1297 O O . GLU A 1 170 ? -26.601 1.628 23.820 1.00 96.75 170 GLU A O 1
ATOM 1302 N N . ILE A 1 171 ? -24.563 1.676 24.759 1.00 97.12 171 ILE A N 1
ATOM 1303 C CA . ILE A 1 171 ? -23.867 0.847 23.780 1.00 97.12 171 ILE A CA 1
ATOM 1304 C C . ILE A 1 171 ? -23.301 -0.346 24.558 1.00 97.12 171 ILE A C 1
ATOM 1306 O O . ILE A 1 171 ? -22.200 -0.254 25.115 1.00 97.12 171 ILE A O 1
ATOM 1310 N N . PRO A 1 172 ? -24.051 -1.460 24.644 1.00 96.88 172 PRO A N 1
ATOM 1311 C CA . PRO A 1 172 ? -23.567 -2.662 25.305 1.00 96.88 172 PRO A CA 1
ATOM 1312 C C . PRO A 1 172 ? -22.392 -3.241 24.511 1.00 96.88 172 PRO A C 1
ATOM 1314 O O . PRO A 1 172 ? -22.553 -3.664 23.368 1.00 96.88 172 PRO A O 1
ATOM 1317 N N . LEU A 1 173 ? -21.212 -3.263 25.121 1.00 96.75 173 LEU A N 1
ATOM 1318 C CA . LEU A 1 173 ? -19.976 -3.811 24.581 1.00 96.75 173 LEU A CA 1
ATOM 1319 C C . LEU A 1 173 ? -19.733 -5.199 25.177 1.00 96.75 173 LEU A C 1
ATOM 1321 O O . LEU A 1 173 ? -19.667 -5.361 26.396 1.00 96.75 173 LEU A O 1
ATOM 1325 N N . ARG A 1 174 ? -19.532 -6.194 24.312 1.00 97.00 174 ARG A N 1
ATOM 1326 C CA . ARG A 1 174 ? -19.022 -7.512 24.697 1.00 97.00 174 ARG A CA 1
ATOM 1327 C C . ARG A 1 174 ? -17.656 -7.721 24.063 1.00 97.00 174 ARG A C 1
ATOM 1329 O O . ARG A 1 174 ? -17.555 -8.020 22.875 1.00 97.00 174 ARG A O 1
ATOM 1336 N N . LEU A 1 175 ? -16.616 -7.604 24.876 1.00 96.69 175 LEU A N 1
ATOM 1337 C CA . LEU A 1 175 ? -15.239 -7.846 24.476 1.00 96.69 175 LEU A CA 1
ATOM 1338 C C . LEU A 1 175 ? -14.804 -9.243 24.926 1.00 96.69 175 LEU A C 1
ATOM 1340 O O . LEU A 1 175 ? -14.806 -9.548 26.117 1.00 96.69 175 LEU A O 1
ATOM 1344 N N . ARG A 1 176 ? -14.394 -10.098 23.989 1.00 97.75 176 ARG A N 1
ATOM 1345 C CA . ARG A 1 176 ? -13.742 -11.374 24.295 1.00 97.75 176 ARG A CA 1
ATOM 1346 C C . ARG A 1 176 ? -12.247 -11.267 24.021 1.00 97.75 176 ARG A C 1
ATOM 1348 O O . ARG A 1 176 ? -11.835 -11.129 22.872 1.00 97.75 176 ARG A O 1
ATOM 1355 N N . VAL A 1 177 ? -11.450 -11.377 25.082 1.00 98.19 177 VAL A N 1
ATOM 1356 C CA . VAL A 1 177 ? -9.992 -11.492 25.001 1.00 98.19 177 VAL A CA 1
ATOM 1357 C C . VAL A 1 177 ? -9.632 -12.973 24.960 1.00 98.19 177 VAL A C 1
ATOM 1359 O O . VAL A 1 177 ? -9.902 -13.724 25.901 1.00 98.19 177 VAL A O 1
ATOM 1362 N N . TRP A 1 178 ? -9.065 -13.418 23.851 1.00 98.25 178 TRP A N 1
ATOM 1363 C CA . TRP A 1 178 ? -8.684 -14.806 23.626 1.00 98.25 178 TRP A CA 1
ATOM 1364 C C . TRP A 1 178 ? -7.317 -15.090 24.242 1.00 98.25 178 TRP A C 1
ATOM 1366 O O . TRP A 1 178 ? -6.450 -14.225 24.184 1.00 98.25 178 TRP A O 1
ATOM 1376 N N . PRO A 1 179 ? -7.064 -16.295 24.787 1.00 97.69 179 PRO A N 1
ATOM 1377 C CA . PRO A 1 179 ? -5.759 -16.680 25.328 1.00 97.69 179 PRO A CA 1
ATOM 1378 C C . PRO A 1 179 ? -4.749 -17.009 24.210 1.00 97.69 179 PRO A C 1
ATOM 1380 O O . PRO A 1 179 ? -4.025 -17.999 24.280 1.00 97.69 179 PRO A O 1
ATOM 1383 N N . VAL A 1 180 ? -4.734 -16.196 23.158 1.00 97.69 180 VAL A N 1
ATOM 1384 C CA . VAL A 1 180 ? -3.854 -16.288 21.996 1.00 97.69 180 VAL A CA 1
ATOM 1385 C C . VAL A 1 180 ? -2.966 -15.057 22.031 1.00 97.69 180 VAL A C 1
ATOM 1387 O O . VAL A 1 180 ? -3.466 -13.956 22.236 1.00 97.69 180 VAL A O 1
ATOM 1390 N N . LYS A 1 181 ? -1.662 -15.236 21.845 1.00 96.44 181 LYS A N 1
ATOM 1391 C CA . LYS A 1 181 ? -0.723 -14.138 21.622 1.00 96.44 181 LYS A CA 1
ATOM 1392 C C . LYS A 1 181 ? -0.282 -14.209 20.169 1.00 96.44 181 LYS A C 1
ATOM 1394 O O . LYS A 1 181 ? 0.182 -15.269 19.750 1.00 96.44 181 LYS A O 1
ATOM 1399 N N . VAL A 1 182 ? -0.481 -13.121 19.430 1.00 94.69 182 VAL A N 1
ATOM 1400 C CA . VAL A 1 182 ? -0.109 -13.056 18.014 1.00 94.69 182 VAL A CA 1
ATOM 1401 C C . VAL A 1 182 ? 1.410 -13.023 17.909 1.00 94.69 182 VAL A C 1
ATOM 1403 O O . VAL A 1 182 ? 2.075 -12.261 18.613 1.00 94.69 182 VAL A O 1
ATOM 1406 N N . ASP A 1 183 ? 1.957 -13.899 17.074 1.00 88.25 183 ASP A N 1
ATOM 1407 C CA . ASP A 1 183 ? 3.378 -13.893 16.751 1.00 88.25 183 ASP A CA 1
ATOM 1408 C C . ASP A 1 183 ? 3.731 -12.664 15.900 1.00 88.25 183 ASP A C 1
ATOM 1410 O O . ASP A 1 183 ? 2.995 -12.280 14.994 1.00 88.25 183 ASP A O 1
ATOM 1414 N N . VAL A 1 184 ? 4.881 -12.057 16.185 1.00 84.88 184 VAL A N 1
ATOM 1415 C CA . VAL A 1 184 ? 5.386 -10.875 15.471 1.00 84.88 184 VAL A CA 1
ATOM 1416 C C . VAL A 1 184 ? 6.201 -11.243 14.228 1.00 84.88 184 VAL A C 1
ATOM 1418 O O . VAL A 1 184 ? 6.733 -10.354 13.562 1.00 84.88 184 VAL A O 1
ATOM 1421 N N . GLU A 1 185 ? 6.331 -12.536 13.909 1.00 90.12 185 GLU A N 1
ATOM 1422 C CA . GLU A 1 185 ? 6.914 -12.984 12.643 1.00 90.12 185 GLU A CA 1
ATOM 1423 C C . GLU A 1 185 ? 6.111 -12.426 11.459 1.00 90.12 185 GLU A C 1
ATOM 1425 O O . GLU A 1 185 ? 4.949 -12.780 11.236 1.00 90.12 185 GLU A O 1
ATOM 1430 N N . ARG A 1 186 ? 6.763 -11.539 10.703 1.00 92.56 186 ARG A N 1
ATOM 1431 C CA . ARG A 1 186 ? 6.175 -10.822 9.574 1.00 92.56 186 ARG A CA 1
ATOM 1432 C C . ARG A 1 186 ? 5.922 -11.786 8.409 1.00 92.56 186 ARG A C 1
ATOM 1434 O O . ARG A 1 186 ? 6.874 -12.429 7.974 1.00 92.56 186 ARG A O 1
ATOM 1441 N N . PRO A 1 187 ? 4.691 -11.873 7.876 1.00 94.50 187 PRO A N 1
ATOM 1442 C CA . PRO A 1 187 ? 4.406 -12.711 6.714 1.00 94.50 187 PRO A CA 1
ATOM 1443 C C . PRO A 1 187 ? 4.945 -12.126 5.404 1.00 94.50 187 PRO A C 1
ATOM 1445 O O . PRO A 1 187 ? 5.172 -12.873 4.465 1.00 94.50 187 PRO A O 1
ATOM 1448 N N . PHE A 1 188 ? 5.129 -10.806 5.338 1.00 95.88 188 PHE A N 1
ATOM 1449 C CA . PHE A 1 188 ? 5.609 -10.079 4.164 1.00 95.88 188 PHE A CA 1
ATOM 1450 C C . PHE A 1 188 ? 6.058 -8.664 4.555 1.00 95.88 188 PHE A C 1
ATOM 1452 O O . PHE A 1 188 ? 5.833 -8.219 5.685 1.00 95.88 188 PHE A O 1
ATOM 1459 N N . HIS A 1 189 ? 6.676 -7.954 3.616 1.00 95.31 189 HIS A N 1
ATOM 1460 C CA . HIS A 1 189 ? 7.237 -6.620 3.804 1.00 95.31 189 HIS A CA 1
ATOM 1461 C C . HIS A 1 189 ? 6.251 -5.498 3.454 1.00 95.31 189 HIS A C 1
ATOM 1463 O O . HIS A 1 189 ? 5.340 -5.650 2.631 1.00 95.31 189 HIS A O 1
ATOM 1469 N N . VAL A 1 190 ? 6.456 -4.318 4.042 1.00 94.12 190 VAL A N 1
ATOM 1470 C CA . VAL A 1 190 ? 5.607 -3.144 3.804 1.00 94.12 190 VAL A CA 1
ATOM 1471 C C . VAL A 1 190 ? 6.468 -1.921 3.550 1.00 94.12 190 VAL A C 1
ATOM 1473 O O . VAL A 1 190 ? 7.326 -1.547 4.351 1.00 94.12 190 VAL A O 1
ATOM 1476 N N . ARG A 1 191 ? 6.198 -1.242 2.432 1.00 90.44 191 ARG A N 1
ATOM 1477 C CA . ARG A 1 191 ? 6.912 -0.016 2.063 1.00 90.44 191 ARG A CA 1
ATOM 1478 C C . ARG A 1 191 ? 5.992 1.186 1.959 1.00 90.44 191 ARG A C 1
ATOM 1480 O O . ARG A 1 191 ? 4.884 1.088 1.432 1.00 90.44 191 ARG A O 1
ATOM 1487 N N . GLY A 1 192 ? 6.485 2.344 2.384 1.00 85.88 192 GLY A N 1
ATOM 1488 C CA . GLY A 1 192 ? 5.934 3.624 1.953 1.00 85.88 192 GLY A CA 1
ATOM 1489 C C . GLY A 1 192 ? 6.234 3.863 0.471 1.00 85.88 192 GLY A C 1
ATOM 1490 O O . GLY A 1 192 ? 7.154 3.279 -0.101 1.00 85.88 192 GLY A O 1
ATOM 1491 N N . TYR A 1 193 ? 5.446 4.717 -0.164 1.00 75.19 193 TYR A N 1
ATOM 1492 C CA . TYR A 1 193 ? 5.638 5.116 -1.552 1.00 75.19 193 TYR A CA 1
ATOM 1493 C C . TYR A 1 193 ? 5.622 6.650 -1.636 1.00 75.19 193 TYR A C 1
ATOM 1495 O O . TYR A 1 193 ? 4.936 7.306 -0.854 1.00 75.19 193 TYR A O 1
ATOM 1503 N N . SER A 1 194 ? 6.343 7.217 -2.609 1.00 65.31 194 SER A N 1
ATOM 1504 C CA . SER A 1 194 ? 6.367 8.654 -2.929 1.00 65.31 194 SER A CA 1
ATOM 1505 C C . SER A 1 194 ? 7.010 9.558 -1.869 1.00 65.31 194 SER A C 1
ATOM 1507 O O . SER A 1 194 ? 6.334 10.366 -1.239 1.00 65.31 194 SER A O 1
ATOM 1509 N N . GLY A 1 195 ? 8.347 9.524 -1.786 1.00 64.12 195 GLY A N 1
ATOM 1510 C CA . GLY A 1 195 ? 9.158 10.632 -1.256 1.00 64.12 195 GLY A CA 1
ATOM 1511 C C . GLY A 1 195 ? 10.054 10.301 -0.060 1.00 64.12 195 GLY A C 1
ATOM 1512 O O . GLY A 1 195 ? 10.930 11.094 0.274 1.00 64.12 195 GLY A O 1
ATOM 1513 N N . GLY A 1 196 ? 9.904 9.117 0.532 1.00 73.69 196 GLY A N 1
ATOM 1514 C CA . GLY A 1 196 ? 10.737 8.674 1.646 1.00 73.69 196 GLY A CA 1
ATOM 1515 C C . GLY A 1 196 ? 10.538 9.463 2.943 1.00 73.69 196 GLY A C 1
ATOM 1516 O O . GLY A 1 196 ? 9.766 10.421 3.026 1.00 73.69 196 GLY A O 1
ATOM 1517 N N . PHE A 1 197 ? 11.269 9.062 3.983 1.00 74.56 197 PHE A N 1
ATOM 1518 C CA . PHE A 1 197 ? 11.156 9.664 5.317 1.00 74.56 197 PHE A CA 1
ATOM 1519 C C . PHE A 1 197 ? 11.472 11.169 5.338 1.00 74.56 197 PHE A C 1
ATOM 1521 O O . PHE A 1 197 ? 10.850 11.928 6.086 1.00 74.56 197 PHE A O 1
ATOM 1528 N N . THR A 1 198 ? 12.385 11.617 4.468 1.00 75.69 198 THR A N 1
ATOM 1529 C CA . THR A 1 198 ? 12.853 13.012 4.377 1.00 75.69 198 THR A CA 1
ATOM 1530 C C . THR A 1 198 ? 11.750 14.016 4.071 1.00 75.69 198 THR A C 1
ATOM 1532 O O . THR A 1 198 ? 11.894 15.186 4.429 1.00 75.69 198 THR A O 1
ATOM 1535 N N . VAL A 1 199 ? 10.640 13.591 3.457 1.00 76.25 199 VAL A N 1
ATOM 1536 C CA . VAL A 1 199 ? 9.519 14.487 3.139 1.00 76.25 199 VAL A CA 1
ATOM 1537 C C . VAL A 1 199 ? 8.910 15.103 4.398 1.00 76.25 199 VAL A C 1
ATOM 1539 O O . VAL A 1 199 ? 8.461 16.249 4.337 1.00 76.25 199 VAL A O 1
ATOM 1542 N N . TRP A 1 200 ? 8.938 14.412 5.543 1.00 74.38 200 TRP A N 1
ATOM 1543 C CA . TRP A 1 200 ? 8.363 14.923 6.797 1.00 74.38 200 TRP A CA 1
ATOM 1544 C C . TRP A 1 200 ? 9.360 15.051 7.941 1.00 74.38 200 TRP A C 1
ATOM 1546 O O . TRP A 1 200 ? 9.224 15.976 8.746 1.00 74.38 200 TRP A O 1
ATOM 1556 N N . SER A 1 201 ? 10.370 14.179 8.009 1.00 79.38 201 SER A N 1
ATOM 1557 C CA . SER A 1 201 ? 11.445 14.341 8.986 1.00 79.38 201 SER A CA 1
ATOM 1558 C C . SER A 1 201 ? 12.407 15.465 8.601 1.00 79.38 201 SER A C 1
ATOM 1560 O O . SER A 1 201 ? 13.126 15.931 9.467 1.00 79.38 201 SER A O 1
ATOM 1562 N N . GLY A 1 202 ? 12.406 15.953 7.353 1.00 82.38 202 GLY A N 1
ATOM 1563 C CA . GLY A 1 202 ? 13.364 16.941 6.844 1.00 82.38 202 GLY A CA 1
ATOM 1564 C C . GLY A 1 202 ? 14.648 16.296 6.309 1.00 82.38 202 GLY A C 1
ATOM 1565 O O . GLY A 1 202 ? 14.913 15.131 6.544 1.00 82.38 202 GLY A O 1
ATOM 1566 N N . GLU A 1 203 ? 15.472 17.034 5.562 1.00 83.56 203 GLU A N 1
ATOM 1567 C CA . GLU A 1 203 ? 16.663 16.473 4.879 1.00 83.56 203 GLU A CA 1
ATOM 1568 C C . GLU A 1 203 ? 17.969 16.589 5.694 1.00 83.56 203 GLU A C 1
ATOM 1570 O O . GLU A 1 203 ? 19.040 16.198 5.230 1.00 83.56 203 GLU A O 1
ATOM 1575 N N . GLU A 1 204 ? 17.908 17.176 6.892 1.00 89.06 204 GLU A N 1
ATOM 1576 C CA . GLU A 1 204 ? 19.066 17.404 7.765 1.00 89.06 204 GLU A CA 1
ATOM 1577 C C . GLU A 1 204 ? 18.938 16.624 9.073 1.00 89.06 204 GLU A C 1
ATOM 1579 O O . GLU A 1 204 ? 17.844 16.469 9.616 1.00 89.06 204 GLU A O 1
ATOM 1584 N N . VAL A 1 205 ? 20.067 16.189 9.627 1.00 91.44 205 VAL A N 1
ATOM 1585 C CA . VAL A 1 205 ? 20.098 15.527 10.933 1.00 91.44 205 VAL A CA 1
ATOM 1586 C C . VAL A 1 205 ? 20.107 16.590 12.030 1.00 91.44 205 VAL A C 1
ATOM 1588 O O . VAL A 1 205 ? 21.140 17.168 12.367 1.00 91.44 205 VAL A O 1
ATOM 1591 N N . THR A 1 206 ? 18.921 16.871 12.567 1.00 93.75 206 THR A N 1
ATOM 1592 C CA . THR A 1 206 ? 18.698 17.773 13.707 1.00 93.75 206 THR A CA 1
ATOM 1593 C C . THR A 1 206 ? 17.866 17.065 14.773 1.00 93.75 206 THR A C 1
ATOM 1595 O O . THR A 1 206 ? 17.169 16.100 14.474 1.00 93.75 206 THR A O 1
ATOM 1598 N N . GLU A 1 207 ? 17.896 17.550 16.017 1.00 94.50 207 GLU A N 1
ATOM 1599 C CA . GLU A 1 207 ? 17.106 16.964 17.112 1.00 94.50 207 GLU A CA 1
ATOM 1600 C C . GLU A 1 207 ? 15.599 16.940 16.800 1.00 94.50 207 GLU A C 1
ATOM 1602 O O . GLU A 1 207 ? 14.936 15.937 17.045 1.00 94.50 207 GLU A O 1
ATOM 1607 N N . GLN A 1 208 ? 15.059 18.012 16.205 1.00 93.81 208 GLN A N 1
ATOM 1608 C CA . GLN A 1 208 ? 13.646 18.057 15.815 1.00 93.81 208 GLN A CA 1
ATOM 1609 C C . GLN A 1 208 ? 13.332 17.042 14.713 1.00 93.81 208 GLN A C 1
ATOM 1611 O O . GLN A 1 208 ? 12.334 16.335 14.787 1.00 93.81 208 GLN A O 1
ATOM 1616 N N . ASN A 1 209 ? 14.204 16.944 13.712 1.00 92.88 209 ASN A N 1
ATOM 1617 C CA . ASN A 1 209 ? 14.030 16.027 12.590 1.00 92.88 209 ASN A CA 1
ATOM 1618 C C . ASN A 1 209 ? 14.114 14.558 13.030 1.00 92.88 209 ASN A C 1
ATOM 1620 O O . ASN A 1 209 ? 13.383 13.723 12.508 1.00 92.88 209 ASN A O 1
ATOM 1624 N N . LEU A 1 210 ? 14.956 14.254 14.023 1.00 94.50 210 LEU A N 1
ATOM 1625 C CA . LEU A 1 210 ? 15.040 12.931 14.646 1.00 94.50 210 LEU A CA 1
ATOM 1626 C C . LEU A 1 210 ? 13.769 12.583 15.428 1.00 94.50 210 LEU A C 1
ATOM 1628 O O . LEU A 1 210 ? 13.248 11.489 15.249 1.00 94.50 210 LEU A O 1
ATOM 1632 N N . ARG A 1 211 ? 13.220 13.519 16.219 1.00 94.62 211 ARG A N 1
ATOM 1633 C CA . ARG A 1 211 ? 11.918 13.322 16.888 1.00 94.62 211 ARG A CA 1
ATOM 1634 C C . ARG A 1 211 ? 10.794 13.063 15.888 1.00 94.62 211 ARG A C 1
ATOM 1636 O O . ARG A 1 211 ? 9.987 12.160 16.076 1.00 94.62 211 ARG A O 1
ATOM 1643 N N . ASN A 1 212 ? 10.764 13.845 14.810 1.00 93.19 212 ASN A N 1
ATOM 1644 C CA . ASN A 1 212 ? 9.783 13.682 13.743 1.00 93.19 212 ASN A CA 1
ATOM 1645 C C . ASN A 1 212 ? 9.928 12.310 13.066 1.00 93.19 212 ASN A C 1
ATOM 1647 O O . ASN A 1 212 ? 8.926 11.637 12.841 1.00 93.19 212 ASN A O 1
ATOM 1651 N N . LEU A 1 213 ? 11.163 11.883 12.769 1.00 92.69 213 LEU A N 1
ATOM 1652 C CA . LEU A 1 213 ? 11.454 10.564 12.205 1.00 92.69 213 LEU A CA 1
ATOM 1653 C C . LEU A 1 213 ? 11.005 9.433 13.138 1.00 92.69 213 LEU A C 1
ATOM 1655 O O . LEU A 1 213 ? 10.385 8.487 12.672 1.00 92.69 213 LEU A O 1
ATOM 1659 N N . GLU A 1 214 ? 11.280 9.536 14.436 1.00 95.00 214 GLU A N 1
ATOM 1660 C CA . GLU A 1 214 ? 10.879 8.536 15.428 1.00 95.00 214 GLU A CA 1
ATOM 1661 C C . GLU A 1 214 ? 9.354 8.371 15.491 1.00 95.00 214 GLU A C 1
ATOM 1663 O O . GLU A 1 214 ? 8.854 7.254 15.366 1.00 95.00 214 GLU A O 1
ATOM 1668 N N . ALA A 1 215 ? 8.603 9.475 15.591 1.00 93.88 215 ALA A N 1
ATOM 1669 C CA . ALA A 1 215 ? 7.138 9.435 15.581 1.00 93.88 215 ALA A CA 1
ATOM 1670 C C . ALA A 1 215 ? 6.606 8.764 14.303 1.00 93.88 215 ALA A C 1
ATOM 1672 O O . ALA A 1 215 ? 5.710 7.919 14.335 1.00 93.88 215 ALA A O 1
ATOM 1673 N N . ILE A 1 216 ? 7.206 9.114 13.167 1.00 92.38 216 ILE A N 1
ATOM 1674 C CA . ILE A 1 216 ? 6.886 8.551 11.862 1.00 92.38 216 ILE A CA 1
ATOM 1675 C C . ILE A 1 216 ? 7.170 7.040 11.799 1.00 92.38 216 ILE A C 1
ATOM 1677 O O . ILE A 1 216 ? 6.337 6.293 11.281 1.00 92.38 216 ILE A O 1
ATOM 1681 N N . LEU A 1 217 ? 8.328 6.591 12.288 1.00 94.12 217 LEU A N 1
ATOM 1682 C CA . LEU A 1 217 ? 8.719 5.180 12.313 1.00 94.12 217 LEU A CA 1
ATOM 1683 C C . LEU A 1 217 ? 7.796 4.369 13.225 1.00 94.12 217 LEU A C 1
ATOM 1685 O O . LEU A 1 217 ? 7.404 3.263 12.856 1.00 94.12 217 LEU A O 1
ATOM 1689 N N . ALA A 1 218 ? 7.376 4.931 14.360 1.00 95.12 218 ALA A N 1
ATOM 1690 C CA . ALA A 1 218 ? 6.394 4.302 15.238 1.00 95.12 218 ALA A CA 1
ATOM 1691 C C . ALA A 1 218 ? 5.063 4.061 14.512 1.00 95.12 218 ALA A C 1
ATOM 1693 O O . ALA A 1 218 ? 4.561 2.940 14.497 1.00 95.12 218 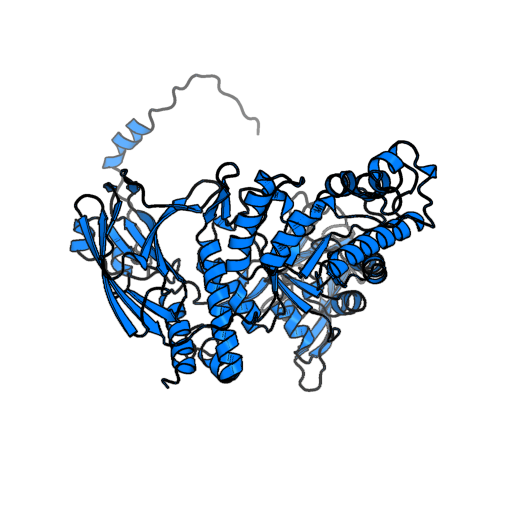ALA A O 1
ATOM 1694 N N . ALA A 1 219 ? 4.532 5.074 13.821 1.00 94.38 219 ALA A N 1
ATOM 1695 C CA . ALA A 1 219 ? 3.297 4.916 13.057 1.00 94.38 219 ALA A CA 1
ATOM 1696 C C . ALA A 1 219 ? 3.446 3.949 11.866 1.00 94.38 219 ALA A C 1
ATOM 1698 O O . ALA A 1 219 ? 2.486 3.263 11.518 1.00 94.38 219 ALA A O 1
ATOM 1699 N N . PHE A 1 220 ? 4.624 3.906 11.233 1.00 94.06 220 PHE A N 1
ATOM 1700 C CA . PHE A 1 220 ? 4.915 3.040 10.085 1.00 94.06 220 PHE A CA 1
ATOM 1701 C C . PHE A 1 220 ? 5.043 1.573 10.469 1.00 94.06 220 PHE A C 1
ATOM 1703 O O . PHE A 1 220 ? 4.514 0.698 9.796 1.00 94.06 220 PHE A O 1
ATOM 1710 N N . THR A 1 221 ? 5.743 1.297 11.561 1.00 94.56 221 THR A N 1
ATOM 1711 C CA . THR A 1 221 ? 5.963 -0.073 12.028 1.00 94.56 221 THR A CA 1
ATOM 1712 C C . THR A 1 221 ? 4.697 -0.686 12.620 1.00 94.56 221 THR A C 1
ATOM 1714 O O . THR A 1 221 ? 4.494 -1.886 12.458 1.00 94.56 221 THR A O 1
ATOM 1717 N N . ASP A 1 222 ? 3.797 0.126 13.193 1.00 93.62 222 ASP A N 1
ATOM 1718 C CA . ASP A 1 222 ? 2.463 -0.308 13.656 1.00 93.62 222 ASP A CA 1
ATOM 1719 C C . ASP A 1 222 ? 1.575 -0.831 12.504 1.00 93.62 222 ASP A C 1
ATOM 1721 O O . ASP A 1 222 ? 0.669 -1.624 12.722 1.00 93.62 222 ASP A O 1
ATOM 1725 N N . LEU A 1 223 ? 1.860 -0.463 11.248 1.00 92.75 223 LEU A N 1
ATOM 1726 C CA . LEU A 1 223 ? 1.195 -1.019 10.055 1.00 92.75 223 LEU A CA 1
ATOM 1727 C C . LEU A 1 223 ? 2.052 -2.041 9.282 1.00 92.75 223 LEU A C 1
ATOM 1729 O O . LEU A 1 223 ? 1.733 -2.387 8.143 1.00 92.75 223 LEU A O 1
ATOM 1733 N N . GLY A 1 224 ? 3.142 -2.514 9.896 1.00 93.69 224 GLY A N 1
ATOM 1734 C CA . GLY A 1 224 ? 4.059 -3.507 9.329 1.00 93.69 224 GLY A CA 1
ATOM 1735 C C . GLY A 1 224 ? 5.221 -2.942 8.518 1.00 93.69 224 GLY A C 1
ATOM 1736 O O . GLY A 1 224 ? 6.024 -3.711 8.003 1.00 93.69 224 GLY A O 1
ATOM 1737 N N . GLY A 1 225 ? 5.322 -1.615 8.414 1.00 94.50 225 GLY A N 1
ATOM 1738 C CA . GLY A 1 225 ? 6.343 -0.889 7.663 1.00 94.50 225 GLY A CA 1
ATOM 1739 C C . GLY A 1 225 ? 7.766 -1.269 8.042 1.00 94.50 225 GLY A C 1
ATOM 1740 O O . GLY A 1 225 ? 8.141 -1.178 9.210 1.00 94.50 225 GLY A O 1
ATOM 1741 N N . ASP A 1 226 ? 8.571 -1.651 7.051 1.00 95.00 226 ASP A N 1
ATOM 1742 C CA . ASP A 1 226 ? 9.944 -2.102 7.287 1.00 95.00 226 ASP A CA 1
ATOM 1743 C C . ASP A 1 226 ? 10.947 -1.836 6.167 1.00 95.00 226 ASP A C 1
ATOM 1745 O O . ASP A 1 226 ? 12.145 -2.092 6.329 1.00 95.00 226 ASP A O 1
ATOM 1749 N N . VAL A 1 227 ? 10.482 -1.240 5.073 1.00 93.75 227 VAL A N 1
ATOM 1750 C CA . VAL A 1 227 ? 11.348 -0.778 3.994 1.00 93.75 227 VAL A CA 1
ATOM 1751 C C . VAL A 1 227 ? 11.683 0.695 4.175 1.00 93.75 227 VAL A C 1
ATOM 1753 O O . VAL A 1 227 ? 10.816 1.573 4.181 1.00 93.75 227 VAL A O 1
ATOM 1756 N N . PHE A 1 228 ? 12.977 0.965 4.254 1.00 88.88 228 PHE A N 1
ATOM 1757 C CA . PHE A 1 228 ? 13.571 2.279 4.217 1.00 88.88 228 PHE A CA 1
ATOM 1758 C C . PHE A 1 228 ? 13.563 2.841 2.792 1.00 88.88 228 PHE A C 1
ATOM 1760 O O . PHE A 1 228 ? 14.368 2.444 1.950 1.00 88.88 228 PHE A O 1
ATOM 1767 N N . ASP A 1 229 ? 12.668 3.789 2.507 1.00 85.25 229 ASP A N 1
ATOM 1768 C CA . ASP A 1 229 ? 12.631 4.473 1.208 1.00 85.25 229 ASP A CA 1
ATOM 1769 C C . ASP A 1 229 ? 13.577 5.685 1.191 1.00 85.25 229 ASP A C 1
ATOM 1771 O O . ASP A 1 229 ? 13.259 6.765 1.700 1.00 85.25 229 ASP A O 1
ATOM 1775 N N . TRP A 1 230 ? 14.745 5.516 0.564 1.00 79.38 230 TRP A N 1
ATOM 1776 C CA . TRP A 1 230 ? 15.718 6.574 0.288 1.00 79.38 230 TRP A CA 1
ATOM 1777 C C . TRP A 1 230 ? 15.371 7.341 -1.000 1.00 79.38 230 TRP A C 1
ATOM 1779 O O . TRP A 1 230 ? 16.189 7.501 -1.909 1.00 79.38 230 TRP A O 1
ATOM 1789 N N . ALA A 1 231 ? 14.144 7.847 -1.111 1.00 68.94 231 ALA A N 1
ATOM 1790 C CA . ALA A 1 231 ? 13.703 8.670 -2.242 1.00 68.94 231 ALA A CA 1
ATOM 1791 C C . ALA A 1 231 ? 13.972 10.171 -2.008 1.00 68.94 231 ALA A C 1
ATOM 1793 O O . ALA A 1 231 ? 13.091 11.015 -2.159 1.00 68.94 231 ALA A O 1
ATOM 1794 N N . ALA A 1 232 ? 15.199 10.518 -1.614 1.00 63.72 232 ALA A N 1
ATOM 1795 C CA . ALA A 1 232 ? 15.567 11.886 -1.263 1.00 63.72 232 ALA A CA 1
ATOM 1796 C C . ALA A 1 232 ? 15.995 12.735 -2.473 1.00 63.72 232 ALA A C 1
ATOM 1798 O O . ALA A 1 232 ? 16.439 12.244 -3.512 1.00 63.72 232 ALA A O 1
ATOM 1799 N N . ASN A 1 233 ? 15.940 14.055 -2.307 1.00 78.31 233 ASN A N 1
ATOM 1800 C CA . ASN A 1 233 ? 16.549 15.006 -3.226 1.00 78.31 233 ASN A CA 1
ATOM 1801 C C . ASN A 1 233 ? 18.080 14.823 -3.212 1.00 78.31 233 ASN A C 1
ATOM 1803 O O . ASN A 1 233 ? 18.753 15.314 -2.306 1.00 78.31 233 ASN A O 1
ATOM 1807 N N . TRP A 1 234 ? 18.643 14.119 -4.201 1.00 84.56 234 TRP A N 1
ATOM 1808 C CA . TRP A 1 234 ? 20.069 13.747 -4.229 1.00 84.56 234 TRP A CA 1
ATOM 1809 C C . TRP A 1 234 ? 21.051 14.881 -3.890 1.00 84.56 234 TRP A C 1
ATOM 1811 O O . TRP A 1 234 ? 21.916 14.663 -3.042 1.00 84.56 234 TRP A O 1
ATOM 1821 N N . PRO A 1 235 ? 20.908 16.115 -4.415 1.00 86.50 235 PRO A N 1
ATOM 1822 C CA . PRO A 1 235 ? 21.746 17.246 -4.014 1.00 86.50 235 PRO A CA 1
ATOM 1823 C C . PRO A 1 235 ? 21.790 17.524 -2.501 1.00 86.50 235 PRO A C 1
ATOM 1825 O O . PRO A 1 235 ? 22.804 18.009 -1.998 1.00 86.50 235 PRO A O 1
ATOM 1828 N N . GLN A 1 236 ? 20.708 17.241 -1.775 1.00 84.56 236 GLN A N 1
ATOM 1829 C CA . GLN A 1 236 ? 20.576 17.486 -0.334 1.00 84.56 236 GLN A CA 1
ATOM 1830 C C . GLN A 1 236 ? 21.188 16.370 0.502 1.00 84.56 236 GLN A C 1
ATOM 1832 O O . GLN A 1 236 ? 21.698 16.634 1.586 1.00 84.56 236 GLN A O 1
ATOM 1837 N N . ILE A 1 237 ? 21.227 15.152 -0.032 1.00 85.69 237 ILE A N 1
ATOM 1838 C CA . ILE A 1 237 ? 22.002 14.060 0.557 1.00 85.69 237 ILE A CA 1
ATOM 1839 C C . ILE A 1 237 ? 23.494 14.299 0.314 1.00 85.69 237 ILE A C 1
ATOM 1841 O O . ILE A 1 237 ? 24.287 14.349 1.253 1.00 85.69 237 ILE A O 1
ATOM 1845 N N . ILE A 1 238 ? 23.867 14.568 -0.940 1.00 90.50 238 ILE A N 1
ATOM 1846 C CA . ILE A 1 238 ? 25.263 14.703 -1.378 1.00 90.50 238 ILE A CA 1
ATOM 1847 C C . ILE A 1 238 ? 25.984 15.864 -0.683 1.00 90.50 238 ILE A C 1
ATOM 1849 O O . ILE A 1 238 ? 27.183 15.765 -0.425 1.00 90.50 238 ILE A O 1
ATOM 1853 N N . LYS A 1 239 ? 25.284 16.952 -0.319 1.00 90.62 239 LYS A N 1
ATOM 1854 C CA . LYS A 1 239 ? 25.907 18.094 0.383 1.00 90.62 239 LYS A CA 1
ATOM 1855 C C . LYS A 1 239 ? 26.546 17.710 1.726 1.00 90.62 239 LYS A C 1
ATOM 1857 O O . LYS A 1 239 ? 27.393 18.460 2.199 1.00 90.62 239 LYS A O 1
ATOM 1862 N N . ASN A 1 240 ? 26.122 16.595 2.323 1.00 93.50 240 ASN A N 1
ATOM 1863 C CA . ASN A 1 240 ? 26.588 16.125 3.624 1.00 93.50 240 ASN A CA 1
ATOM 1864 C C . ASN A 1 240 ? 27.572 14.946 3.531 1.00 93.50 240 ASN A C 1
ATOM 1866 O O . ASN A 1 240 ? 28.144 14.565 4.551 1.00 93.50 240 ASN A O 1
ATOM 1870 N N . LEU A 1 241 ? 27.791 14.388 2.335 1.00 95.44 241 LEU A N 1
ATOM 1871 C CA . LEU A 1 241 ? 28.716 13.272 2.134 1.00 95.44 241 LEU A CA 1
ATOM 1872 C C . LEU A 1 241 ? 30.165 13.746 2.174 1.00 95.44 241 LEU A C 1
ATOM 1874 O O . LEU A 1 241 ? 30.502 14.832 1.681 1.00 95.44 241 LEU A O 1
ATOM 1878 N N . ARG A 1 242 ? 31.035 12.906 2.734 1.00 97.94 242 ARG A N 1
ATOM 1879 C CA . ARG A 1 242 ? 32.473 13.165 2.825 1.00 97.94 242 ARG A CA 1
ATOM 1880 C C . ARG A 1 242 ? 33.269 12.160 2.008 1.00 97.94 242 ARG A C 1
ATOM 1882 O O . ARG A 1 242 ? 32.828 11.040 1.782 1.00 97.94 242 ARG A O 1
ATOM 1889 N N . ILE A 1 243 ? 34.458 12.574 1.586 1.00 97.56 243 ILE A N 1
ATOM 1890 C CA . ILE A 1 243 ? 35.489 11.660 1.090 1.00 97.56 243 ILE A CA 1
ATOM 1891 C C . ILE A 1 243 ? 36.079 10.947 2.307 1.00 97.56 243 ILE A C 1
ATOM 1893 O O . ILE A 1 243 ? 36.664 11.617 3.160 1.00 97.56 243 ILE A O 1
ATOM 1897 N N . ALA A 1 244 ? 35.948 9.623 2.389 1.00 96.56 244 ALA A N 1
ATOM 1898 C CA . ALA A 1 244 ? 36.297 8.860 3.592 1.00 96.56 244 ALA A CA 1
ATOM 1899 C C . ALA A 1 244 ? 37.757 9.079 4.037 1.00 96.56 244 ALA A C 1
ATOM 1901 O O . ALA A 1 244 ? 38.036 9.300 5.214 1.00 96.56 244 ALA A O 1
ATOM 1902 N N . GLU A 1 245 ? 38.697 9.110 3.087 1.00 96.06 245 GLU A N 1
ATOM 1903 C CA . GLU A 1 245 ? 40.128 9.260 3.384 1.00 96.06 245 GLU A CA 1
ATOM 1904 C C . GLU A 1 245 ? 40.512 10.643 3.937 1.00 96.06 245 GLU A C 1
ATOM 1906 O O . GLU A 1 245 ? 41.458 10.754 4.722 1.00 96.06 245 GLU A O 1
ATOM 1911 N N . THR A 1 246 ? 39.831 11.712 3.507 1.00 96.44 246 THR A N 1
ATOM 1912 C CA . THR A 1 246 ? 40.227 13.096 3.834 1.00 96.44 246 THR A CA 1
ATOM 1913 C C . THR A 1 246 ? 39.269 13.798 4.790 1.00 96.44 246 THR A C 1
ATOM 1915 O O . THR A 1 246 ? 39.643 14.795 5.410 1.00 96.44 246 THR A O 1
ATOM 1918 N N . GLY A 1 247 ? 38.037 13.303 4.913 1.00 96.81 247 GLY A N 1
ATOM 1919 C CA . GLY A 1 247 ? 36.955 13.927 5.669 1.00 96.81 247 GLY A CA 1
ATOM 1920 C C . GLY A 1 247 ? 36.413 15.218 5.045 1.00 96.81 247 GLY A C 1
ATOM 1921 O O . GLY A 1 247 ? 35.572 15.880 5.655 1.00 96.81 247 GLY A O 1
ATOM 1922 N N . GLU A 1 248 ? 36.870 15.621 3.856 1.00 97.19 248 GLU A N 1
ATOM 1923 C CA . GLU A 1 248 ? 36.356 16.804 3.156 1.00 97.19 248 GLU A CA 1
ATOM 1924 C C . GLU A 1 248 ? 34.961 16.543 2.583 1.00 97.19 248 GLU A C 1
ATOM 1926 O O . GLU A 1 248 ? 34.648 15.424 2.181 1.00 97.19 248 GLU A O 1
ATOM 1931 N N . LEU A 1 249 ? 34.126 17.584 2.518 1.00 96.75 249 LEU A N 1
ATOM 1932 C CA . LEU A 1 249 ? 32.811 17.484 1.888 1.00 96.75 249 LEU A CA 1
ATOM 1933 C C . LEU A 1 249 ? 32.973 17.233 0.387 1.00 96.75 249 LEU A C 1
ATOM 1935 O O . LEU A 1 249 ? 33.613 18.021 -0.315 1.00 96.75 249 LEU A O 1
ATOM 1939 N N . LEU A 1 250 ? 32.341 16.169 -0.112 1.00 96.38 250 LEU A N 1
ATOM 1940 C CA . LEU A 1 250 ? 32.415 15.769 -1.518 1.00 96.38 250 LEU A CA 1
ATOM 1941 C C . LEU A 1 250 ? 31.995 16.916 -2.441 1.00 96.38 250 LEU A C 1
ATOM 1943 O O . LEU A 1 250 ? 32.688 17.232 -3.408 1.00 96.38 250 LEU A O 1
ATOM 1947 N N . ARG A 1 251 ? 30.893 17.587 -2.094 1.00 93.38 251 ARG A N 1
ATOM 1948 C CA . ARG A 1 251 ? 30.362 18.727 -2.847 1.00 93.38 251 ARG A CA 1
ATOM 1949 C C . ARG A 1 251 ? 31.368 19.876 -2.967 1.00 93.38 251 ARG A C 1
ATOM 1951 O O . ARG A 1 251 ? 31.438 20.504 -4.022 1.00 93.38 251 ARG A O 1
ATOM 1958 N N . ASP A 1 252 ? 32.127 20.167 -1.912 1.00 94.94 252 ASP A N 1
ATOM 1959 C CA . ASP A 1 252 ? 33.088 21.275 -1.918 1.00 94.94 252 ASP A CA 1
ATOM 1960 C C . ASP A 1 252 ? 34.290 20.954 -2.808 1.00 94.94 252 ASP A C 1
ATOM 1962 O O . ASP A 1 252 ? 34.741 21.821 -3.560 1.00 94.94 252 ASP A O 1
ATOM 1966 N N . VAL A 1 253 ? 34.761 19.703 -2.784 1.00 96.25 253 VAL A N 1
ATOM 1967 C CA . VAL A 1 253 ? 35.815 19.230 -3.691 1.00 96.25 253 VAL A CA 1
ATOM 1968 C C . VAL A 1 253 ? 35.310 19.238 -5.135 1.00 96.25 253 VAL A C 1
ATOM 1970 O O . VAL A 1 253 ? 35.983 19.775 -6.009 1.00 96.25 253 VAL A O 1
ATOM 1973 N N . ALA A 1 254 ? 34.096 18.745 -5.391 1.00 95.06 254 ALA A N 1
ATOM 1974 C CA . ALA A 1 254 ? 33.477 18.761 -6.716 1.00 95.06 254 ALA A CA 1
ATOM 1975 C C . ALA A 1 254 ? 33.282 20.183 -7.276 1.00 95.06 254 ALA A C 1
ATOM 1977 O O . ALA A 1 254 ? 33.402 20.395 -8.482 1.00 95.06 254 ALA A O 1
ATOM 1978 N N . ALA A 1 255 ? 32.992 21.167 -6.421 1.00 94.56 255 ALA A N 1
ATOM 1979 C CA . ALA A 1 255 ? 32.781 22.550 -6.839 1.00 94.56 255 ALA A CA 1
ATOM 1980 C C . ALA A 1 255 ? 34.085 23.341 -7.036 1.00 94.56 255 ALA A C 1
ATOM 1982 O O . ALA A 1 255 ? 34.160 24.156 -7.956 1.00 94.56 255 ALA A O 1
ATOM 1983 N N . ASN A 1 256 ? 35.086 23.137 -6.173 1.00 96.06 256 ASN A N 1
ATOM 1984 C CA . ASN A 1 256 ? 36.263 24.012 -6.099 1.00 96.06 256 ASN A CA 1
ATOM 1985 C C . ASN A 1 256 ? 37.551 23.376 -6.637 1.00 96.06 256 ASN A C 1
ATOM 1987 O O . ASN A 1 256 ? 38.408 24.098 -7.142 1.00 96.06 256 ASN A O 1
ATOM 1991 N N . GLU A 1 257 ? 37.690 22.053 -6.533 1.00 95.12 257 GLU A N 1
ATOM 1992 C CA . GLU A 1 257 ? 38.894 21.297 -6.911 1.00 95.12 257 GLU A CA 1
ATOM 1993 C C . GLU A 1 257 ? 38.526 19.980 -7.636 1.00 95.12 257 GLU A C 1
ATOM 1995 O O . GLU A 1 257 ? 39.002 18.897 -7.263 1.00 95.12 257 GLU A O 1
ATOM 2000 N N . PRO A 1 258 ? 37.642 20.014 -8.656 1.00 92.81 258 PRO A N 1
ATOM 2001 C CA . PRO A 1 258 ? 37.073 18.803 -9.242 1.00 92.81 258 PRO A CA 1
ATOM 2002 C C . PRO A 1 258 ? 38.121 17.864 -9.851 1.00 92.81 258 PRO A C 1
ATOM 2004 O O . PRO A 1 258 ? 37.910 16.657 -9.911 1.00 92.81 258 PRO A O 1
ATOM 2007 N N . GLU A 1 259 ? 39.273 18.369 -10.286 1.00 91.56 259 GLU A N 1
ATOM 2008 C CA . GLU A 1 259 ? 40.386 17.568 -10.802 1.00 91.56 259 GLU A CA 1
ATOM 2009 C C . GLU A 1 259 ? 40.917 16.520 -9.811 1.00 91.56 259 GLU A C 1
ATOM 2011 O O . GLU A 1 259 ? 41.529 15.539 -10.242 1.00 91.56 259 GLU A O 1
ATOM 2016 N N . ARG A 1 260 ? 40.657 16.691 -8.507 1.00 93.12 260 ARG A N 1
ATOM 2017 C CA . ARG A 1 260 ? 40.962 15.695 -7.469 1.00 93.12 260 ARG A CA 1
ATOM 2018 C C . ARG A 1 260 ? 40.062 14.461 -7.562 1.00 93.12 260 ARG A C 1
ATOM 2020 O O . ARG A 1 260 ? 40.475 13.382 -7.149 1.00 93.12 260 ARG A O 1
ATOM 2027 N N . LEU A 1 261 ? 38.871 14.605 -8.140 1.00 93.81 261 LEU A N 1
ATOM 2028 C CA . LEU A 1 261 ? 37.918 13.526 -8.386 1.00 93.81 261 LEU A CA 1
ATOM 2029 C C . LEU A 1 261 ? 38.202 12.921 -9.763 1.00 93.81 261 LEU A C 1
ATOM 2031 O O . LEU A 1 261 ? 37.825 13.463 -10.814 1.00 93.81 261 LEU A O 1
ATOM 2035 N N . GLN A 1 262 ? 38.931 11.808 -9.760 1.00 91.31 262 GLN A N 1
ATOM 2036 C CA . GLN A 1 262 ? 39.282 11.076 -10.968 1.00 91.31 262 GLN A CA 1
ATOM 2037 C C . GLN A 1 262 ? 38.127 10.144 -11.342 1.00 91.31 262 GLN A C 1
ATOM 2039 O O . GLN A 1 262 ? 37.896 9.158 -10.665 1.00 91.31 262 GLN A O 1
ATOM 2044 N N . ILE A 1 263 ? 37.433 10.411 -12.452 1.00 87.81 263 ILE A N 1
ATOM 2045 C CA . ILE A 1 263 ? 36.227 9.660 -12.868 1.00 87.81 263 ILE A CA 1
ATOM 2046 C C . ILE A 1 263 ? 36.452 8.138 -12.980 1.00 87.81 263 ILE A C 1
ATOM 2048 O O . ILE A 1 263 ? 35.530 7.360 -12.779 1.00 87.81 263 ILE A O 1
ATOM 2052 N N . GLY A 1 264 ? 37.672 7.696 -13.305 1.00 86.19 264 GLY A N 1
ATOM 2053 C CA . GLY A 1 264 ? 38.026 6.269 -13.360 1.00 86.19 264 GLY A CA 1
ATOM 2054 C C . GLY A 1 264 ? 38.514 5.667 -12.038 1.00 86.19 264 GLY A C 1
ATOM 2055 O O . GLY A 1 264 ? 38.835 4.486 -12.008 1.00 86.19 264 GLY A O 1
ATOM 2056 N N . ASN A 1 265 ? 38.638 6.477 -10.988 1.00 91.12 265 ASN A N 1
ATOM 2057 C CA . ASN A 1 265 ? 39.124 6.100 -9.663 1.00 91.12 265 ASN A CA 1
ATOM 2058 C C . ASN A 1 265 ? 38.507 7.045 -8.618 1.00 91.12 265 ASN A C 1
ATOM 2060 O O . ASN A 1 265 ? 39.193 7.894 -8.039 1.00 91.12 265 ASN A O 1
ATOM 2064 N N . MET A 1 266 ? 37.185 6.963 -8.484 1.00 95.69 266 MET A N 1
ATOM 2065 C CA . MET A 1 266 ? 36.434 7.768 -7.527 1.00 95.69 266 MET A CA 1
ATOM 2066 C C . MET A 1 266 ? 36.731 7.301 -6.092 1.00 95.69 266 MET A C 1
ATOM 2068 O O . MET A 1 266 ? 37.007 6.118 -5.894 1.00 95.69 266 MET A O 1
ATOM 2072 N N . PRO A 1 267 ? 36.725 8.210 -5.102 1.00 96.19 267 PRO A N 1
ATOM 2073 C CA . PRO A 1 267 ? 37.071 7.867 -3.725 1.00 96.19 267 PRO A CA 1
ATOM 2074 C C . PRO A 1 267 ? 35.962 7.077 -3.019 1.00 96.19 267 PRO A C 1
ATOM 2076 O O . PRO A 1 267 ? 34.818 7.069 -3.466 1.00 96.19 267 PRO A O 1
ATOM 2079 N N . GLU A 1 268 ? 36.289 6.484 -1.874 1.00 97.56 268 GLU A N 1
ATOM 2080 C CA . GLU A 1 268 ? 35.285 5.966 -0.940 1.00 97.56 268 GLU A CA 1
ATOM 2081 C C . GLU A 1 268 ? 34.490 7.113 -0.292 1.00 97.56 268 GLU A C 1
ATOM 2083 O O . GLU A 1 268 ? 35.023 8.208 -0.047 1.00 97.56 268 GLU A O 1
ATOM 2088 N N . LEU A 1 269 ? 33.209 6.860 -0.019 1.00 97.44 269 LEU A N 1
ATOM 2089 C CA . LEU A 1 269 ? 32.289 7.822 0.585 1.00 97.44 269 LEU A CA 1
ATOM 2090 C C . LEU A 1 269 ? 31.998 7.486 2.044 1.00 97.44 269 LEU A C 1
ATOM 2092 O O . LEU A 1 269 ? 31.814 6.331 2.402 1.00 97.44 269 LEU A O 1
ATOM 2096 N N . ASP A 1 270 ? 31.896 8.527 2.864 1.00 97.12 270 ASP A N 1
ATOM 2097 C CA . ASP A 1 270 ? 31.501 8.446 4.268 1.00 97.12 270 ASP A CA 1
ATOM 2098 C C . ASP A 1 270 ? 30.096 9.047 4.453 1.00 97.12 270 ASP A C 1
ATOM 2100 O O . ASP A 1 270 ? 29.862 10.234 4.177 1.00 97.12 270 ASP A O 1
ATOM 2104 N N . PHE A 1 271 ? 29.170 8.202 4.919 1.00 95.44 271 PHE A N 1
ATOM 2105 C CA . PHE A 1 271 ? 27.763 8.526 5.182 1.00 95.44 271 PHE A CA 1
ATOM 2106 C C . PHE A 1 271 ? 27.471 8.819 6.665 1.00 95.44 271 PHE A C 1
ATOM 2108 O O . PHE A 1 271 ? 26.309 9.023 7.017 1.00 95.44 271 PHE A O 1
ATOM 2115 N N . SER A 1 272 ? 28.490 8.906 7.530 1.00 95.88 272 SER A N 1
ATOM 2116 C CA . SER A 1 272 ? 28.346 9.030 8.993 1.00 95.88 272 SER A CA 1
ATOM 2117 C C . SER A 1 272 ? 27.523 10.224 9.475 1.00 95.88 272 SER A C 1
ATOM 2119 O O . SER A 1 272 ? 26.978 10.209 10.577 1.00 95.88 272 SER A O 1
ATOM 2121 N N . TYR A 1 273 ? 27.354 11.255 8.642 1.00 95.00 273 TYR A N 1
ATOM 2122 C CA . TYR A 1 273 ? 26.410 12.338 8.924 1.00 95.00 273 TYR A CA 1
ATOM 2123 C C . TYR A 1 273 ? 24.985 11.822 9.200 1.00 95.00 273 TYR A C 1
ATOM 2125 O O . TYR A 1 273 ? 24.291 12.395 10.036 1.00 95.00 273 TYR A O 1
ATOM 2133 N N . PHE A 1 274 ? 24.565 10.748 8.525 1.00 93.75 274 PHE A N 1
ATOM 2134 C CA . PHE A 1 274 ? 23.233 10.154 8.634 1.00 93.75 274 PHE A CA 1
ATOM 2135 C C . PHE A 1 274 ? 23.143 9.019 9.668 1.00 93.75 274 PHE A C 1
ATOM 2137 O O . PHE A 1 274 ? 22.061 8.462 9.836 1.00 93.75 274 PHE A O 1
ATOM 2144 N N . ASP A 1 275 ? 24.213 8.704 10.410 1.00 95.19 275 ASP A N 1
ATOM 2145 C CA . ASP A 1 275 ? 24.200 7.615 11.403 1.00 95.19 275 ASP A CA 1
ATOM 2146 C C . ASP A 1 275 ? 23.027 7.703 12.399 1.00 95.19 275 ASP A C 1
ATOM 2148 O O . ASP A 1 275 ? 22.357 6.690 12.588 1.00 95.19 275 ASP A O 1
ATOM 2152 N N . PRO A 1 276 ? 22.661 8.877 12.957 1.00 95.75 276 PRO A N 1
ATOM 2153 C CA . PRO A 1 276 ? 21.518 8.960 13.870 1.00 95.75 276 PRO A CA 1
ATOM 2154 C C . PRO A 1 276 ? 20.176 8.569 13.230 1.00 95.75 276 PRO A C 1
ATOM 2156 O O . PRO A 1 276 ? 19.282 8.071 13.907 1.00 95.75 276 PRO A O 1
ATOM 2159 N N . TRP A 1 277 ? 20.015 8.780 11.920 1.00 92.06 277 TRP A N 1
ATOM 2160 C CA . TRP A 1 277 ? 18.835 8.307 11.191 1.00 92.06 277 TRP A CA 1
ATOM 2161 C C . TRP A 1 277 ? 18.850 6.791 11.027 1.00 92.06 277 TRP A C 1
ATOM 2163 O O . TRP A 1 277 ? 17.823 6.136 11.198 1.00 92.06 277 TRP A O 1
ATOM 2173 N N . PHE A 1 278 ? 20.016 6.239 10.698 1.00 93.62 278 PHE A N 1
ATOM 2174 C CA . PHE A 1 278 ? 20.217 4.803 10.515 1.00 93.62 278 PHE A CA 1
ATOM 2175 C C . PHE A 1 278 ? 19.974 4.025 11.793 1.00 93.62 278 PHE A C 1
ATOM 2177 O O . PHE A 1 278 ? 19.324 2.983 11.771 1.00 93.62 278 PHE A O 1
ATOM 2184 N N . GLU A 1 279 ? 20.465 4.561 12.906 1.00 96.12 279 GLU A N 1
ATOM 2185 C CA . GLU A 1 279 ? 20.257 4.004 14.231 1.00 96.12 279 GLU A CA 1
ATOM 2186 C C . GLU A 1 279 ? 18.767 3.922 14.564 1.00 96.12 279 GLU A C 1
ATOM 2188 O O . GLU A 1 279 ? 18.308 2.834 14.908 1.00 96.12 279 GLU A O 1
ATOM 2193 N N . LEU A 1 280 ? 17.999 4.999 14.348 1.00 95.94 280 LEU A N 1
ATOM 2194 C CA . LEU A 1 280 ? 16.547 4.983 14.550 1.00 95.94 280 LEU A CA 1
ATOM 2195 C C . LEU A 1 280 ? 15.846 3.959 13.649 1.00 95.94 280 LEU A C 1
ATOM 2197 O O . LEU A 1 280 ? 15.054 3.159 14.133 1.00 95.94 280 LEU A O 1
ATOM 2201 N N . CYS A 1 281 ? 16.154 3.919 12.351 1.00 94.56 281 CYS A N 1
ATOM 2202 C CA . CYS A 1 281 ? 15.525 2.944 11.449 1.00 94.56 281 CYS A CA 1
ATOM 2203 C C . CYS A 1 281 ? 15.791 1.501 11.906 1.00 94.56 281 CYS A C 1
ATOM 2205 O O . CYS A 1 281 ? 14.880 0.673 11.932 1.00 94.56 281 CYS A O 1
ATOM 2207 N N . ARG A 1 282 ? 17.017 1.219 12.360 1.00 95.81 282 ARG A N 1
ATOM 2208 C CA . ARG A 1 282 ? 17.408 -0.093 12.882 1.00 95.81 282 ARG A CA 1
ATOM 2209 C C . ARG A 1 282 ? 16.715 -0.437 14.199 1.00 95.81 282 ARG A C 1
ATOM 2211 O O . ARG A 1 282 ? 16.330 -1.588 14.384 1.00 95.81 282 ARG A O 1
ATOM 2218 N N . GLU A 1 283 ? 16.548 0.525 15.104 1.00 96.81 283 GLU A N 1
ATOM 2219 C CA . GLU A 1 283 ? 15.805 0.337 16.361 1.00 96.81 283 GLU A CA 1
ATOM 2220 C C . GLU A 1 283 ? 14.344 -0.054 16.114 1.00 96.81 283 GLU A C 1
ATOM 2222 O O . GLU A 1 283 ? 13.805 -0.895 16.830 1.00 96.81 283 GLU A O 1
ATOM 2227 N N . TYR A 1 284 ? 13.748 0.481 15.049 1.00 96.06 284 TYR A N 1
ATOM 2228 C CA . TYR A 1 284 ? 12.388 0.170 14.608 1.00 96.06 284 TYR A CA 1
ATOM 2229 C C . TYR A 1 284 ? 12.304 -1.050 13.667 1.00 96.06 284 TYR A C 1
ATOM 2231 O O . TYR A 1 284 ? 11.220 -1.419 13.216 1.00 96.06 284 TYR A O 1
ATOM 2239 N N . GLY A 1 285 ? 13.425 -1.717 13.365 1.00 95.06 285 GLY A N 1
ATOM 2240 C CA . GLY A 1 285 ? 13.442 -2.887 12.480 1.00 95.06 285 GLY A CA 1
ATOM 2241 C C . GLY A 1 285 ? 13.085 -2.570 11.022 1.00 95.06 285 GLY A C 1
ATOM 2242 O O . GLY A 1 285 ? 12.557 -3.435 10.321 1.00 95.06 285 GLY A O 1
ATOM 2243 N N . VAL A 1 286 ? 13.352 -1.337 10.582 1.00 95.44 286 VAL A N 1
ATOM 2244 C CA . VAL A 1 286 ? 13.238 -0.880 9.193 1.00 95.44 286 VAL A CA 1
ATOM 2245 C C . VAL A 1 286 ? 14.602 -1.063 8.531 1.00 95.44 286 VAL A C 1
ATOM 2247 O O . VAL A 1 286 ? 15.469 -0.191 8.619 1.00 95.44 286 VAL A O 1
ATOM 2250 N N . LEU A 1 287 ? 14.821 -2.249 7.962 1.00 94.75 287 LEU A N 1
ATOM 2251 C CA . LEU A 1 287 ? 16.146 -2.720 7.541 1.00 94.75 287 LEU A CA 1
ATOM 2252 C C . LEU A 1 287 ? 16.268 -2.959 6.039 1.00 94.75 287 LEU A C 1
ATOM 2254 O O . LEU A 1 287 ? 17.389 -2.941 5.540 1.00 94.75 287 LEU A O 1
ATOM 2258 N N . GLU A 1 288 ? 15.163 -3.178 5.326 1.00 94.69 288 GLU A N 1
ATOM 2259 C CA . GLU A 1 288 ? 15.194 -3.250 3.865 1.00 94.69 288 GLU A CA 1
ATOM 2260 C C . GLU A 1 288 ? 15.392 -1.858 3.274 1.00 94.69 288 GLU A C 1
ATOM 2262 O O . GLU A 1 288 ? 14.866 -0.893 3.815 1.00 94.69 288 GLU A O 1
ATOM 2267 N N . VAL A 1 289 ? 16.127 -1.714 2.174 1.00 93.69 289 VAL A N 1
ATOM 2268 C CA . VAL A 1 289 ? 16.437 -0.402 1.594 1.00 93.69 289 VAL A CA 1
ATOM 2269 C C . VAL A 1 289 ? 15.959 -0.319 0.159 1.00 93.69 289 VAL A C 1
ATOM 2271 O O . VAL A 1 289 ? 16.323 -1.120 -0.695 1.00 93.69 289 VAL A O 1
ATOM 2274 N N . GLN A 1 290 ? 15.229 0.747 -0.135 1.00 91.81 290 GLN A N 1
ATOM 2275 C CA . GLN A 1 290 ? 14.858 1.138 -1.481 1.00 91.81 290 GLN A CA 1
ATOM 2276 C C . GLN A 1 290 ? 15.521 2.466 -1.857 1.00 91.81 290 GLN A C 1
ATOM 2278 O O . GLN A 1 290 ? 15.560 3.394 -1.055 1.00 91.81 290 GLN A O 1
ATOM 2283 N N . GLY A 1 291 ? 15.969 2.602 -3.105 1.00 89.50 291 GLY A N 1
ATOM 2284 C CA . GLY A 1 291 ? 16.385 3.887 -3.669 1.00 89.50 291 GLY A CA 1
ATOM 2285 C C . GLY A 1 291 ? 15.877 4.103 -5.094 1.00 89.50 291 GLY A C 1
ATOM 2286 O O . GLY A 1 291 ? 15.673 3.145 -5.838 1.00 89.50 291 GLY A O 1
ATOM 2287 N N . GLN A 1 292 ? 15.666 5.363 -5.492 1.00 88.88 292 GLN A N 1
ATOM 2288 C CA . GLN A 1 292 ? 15.276 5.701 -6.868 1.00 88.88 292 GLN A CA 1
ATOM 2289 C C . GLN A 1 292 ? 16.496 5.893 -7.766 1.00 88.88 292 GLN A C 1
ATOM 2291 O O . GLN A 1 292 ? 17.237 6.870 -7.619 1.00 88.88 292 GLN A O 1
ATOM 2296 N N . VAL A 1 293 ? 16.665 4.998 -8.738 1.00 90.44 293 VAL A N 1
ATOM 2297 C CA . VAL A 1 293 ? 17.790 5.022 -9.672 1.00 90.44 293 VAL A CA 1
ATOM 2298 C C . VAL A 1 293 ? 17.347 5.644 -10.988 1.00 90.44 293 VAL A C 1
ATOM 2300 O O . VAL A 1 293 ? 16.489 5.129 -11.702 1.00 90.44 293 VAL A O 1
ATOM 2303 N N . MET A 1 294 ? 17.944 6.788 -11.308 1.00 87.62 294 MET A N 1
ATOM 2304 C CA . MET A 1 294 ? 17.692 7.498 -12.557 1.00 87.62 294 MET A CA 1
ATOM 2305 C C . MET A 1 294 ? 18.550 6.916 -13.683 1.00 87.62 294 MET A C 1
ATOM 2307 O O . MET A 1 294 ? 19.727 6.620 -13.469 1.00 87.62 294 MET A O 1
ATOM 2311 N N . SER A 1 295 ? 17.987 6.818 -14.889 1.00 86.81 295 SER A N 1
ATOM 2312 C CA . SER A 1 295 ? 18.745 6.402 -16.069 1.00 86.81 295 SER A CA 1
ATOM 2313 C C . SER A 1 295 ? 19.876 7.389 -16.379 1.00 86.81 295 SER A C 1
ATOM 2315 O O . SER A 1 295 ? 19.779 8.596 -16.119 1.00 86.81 295 SER A O 1
ATOM 2317 N N . ALA A 1 296 ? 20.968 6.879 -16.951 1.00 88.75 296 ALA A N 1
ATOM 2318 C CA . ALA A 1 296 ? 22.143 7.690 -17.263 1.00 88.75 296 ALA A CA 1
ATOM 2319 C C . ALA A 1 296 ? 21.842 8.806 -18.274 1.00 88.75 296 ALA A C 1
ATOM 2321 O O . ALA A 1 296 ? 22.516 9.834 -18.260 1.00 88.75 296 ALA A O 1
ATOM 2322 N N . ASP A 1 297 ? 20.839 8.628 -19.131 1.00 87.75 297 ASP A N 1
ATOM 2323 C CA . ASP A 1 297 ? 20.383 9.578 -20.146 1.00 87.75 297 ASP A CA 1
ATOM 2324 C C . ASP A 1 297 ? 19.244 10.499 -19.669 1.00 87.75 297 ASP A C 1
ATOM 2326 O O . ASP A 1 297 ? 18.837 11.407 -20.402 1.00 87.75 297 ASP A O 1
ATOM 2330 N N . HIS A 1 298 ? 18.757 10.332 -18.434 1.00 88.62 298 HIS A N 1
ATOM 2331 C CA . HIS A 1 298 ? 17.657 11.137 -17.919 1.00 88.62 298 HIS A CA 1
ATOM 2332 C C . HIS A 1 298 ? 18.021 12.638 -17.923 1.00 88.62 298 HIS A C 1
ATOM 2334 O O . HIS A 1 298 ? 19.052 13.021 -17.362 1.00 88.62 298 HIS A O 1
ATOM 2340 N N . PRO A 1 299 ? 17.163 13.555 -18.422 1.00 87.50 299 PRO A N 1
ATOM 2341 C CA . PRO A 1 299 ? 17.515 14.974 -18.590 1.00 87.50 299 PRO A CA 1
ATOM 2342 C C . PRO A 1 299 ? 17.972 15.698 -17.314 1.00 87.50 299 PRO A C 1
ATOM 2344 O O . PRO A 1 299 ? 18.660 16.718 -17.372 1.00 87.50 299 PRO A O 1
ATOM 2347 N N . LYS A 1 300 ? 17.562 15.197 -16.145 1.00 89.56 300 LYS A N 1
ATOM 2348 C CA . LYS A 1 300 ? 17.906 15.773 -14.836 1.00 89.56 300 LYS A CA 1
ATOM 2349 C C . LYS A 1 300 ? 19.152 15.169 -14.175 1.00 89.56 300 LYS A C 1
ATOM 2351 O O . LYS A 1 300 ? 19.657 15.773 -13.231 1.00 89.56 300 LYS A O 1
ATOM 2356 N N . ILE A 1 301 ? 19.683 14.046 -14.673 1.00 90.50 301 ILE A N 1
ATOM 2357 C CA . ILE A 1 301 ? 20.805 13.327 -14.037 1.00 90.50 301 ILE A CA 1
ATOM 2358 C C . ILE A 1 301 ? 22.038 14.221 -13.857 1.00 90.50 301 ILE A C 1
ATOM 2360 O O . ILE A 1 301 ? 22.706 14.180 -12.824 1.00 90.50 301 ILE A O 1
ATOM 2364 N N . GLY A 1 302 ? 22.291 15.097 -14.837 1.00 90.88 302 GLY A N 1
ATOM 2365 C CA . GLY A 1 302 ? 23.439 15.994 -14.857 1.00 90.88 302 GLY A CA 1
ATOM 2366 C C . GLY A 1 302 ? 23.490 16.917 -13.645 1.00 90.88 302 GLY A C 1
ATOM 2367 O O . GLY A 1 302 ? 24.528 17.021 -13.004 1.00 90.88 302 GLY A O 1
ATOM 2368 N N . TRP A 1 303 ? 22.376 17.563 -13.297 1.00 89.69 303 TRP A N 1
ATOM 2369 C CA . TRP A 1 303 ? 22.351 18.526 -12.193 1.00 89.69 303 TRP A CA 1
ATOM 2370 C C . TRP A 1 303 ? 21.928 17.908 -10.855 1.00 89.69 303 TRP A C 1
ATOM 2372 O O . TRP A 1 303 ? 22.327 18.427 -9.815 1.00 89.69 303 TRP A O 1
ATOM 2382 N N . GLN A 1 304 ? 21.143 16.822 -10.860 1.00 90.62 304 GLN A N 1
ATOM 2383 C CA . GLN A 1 304 ? 20.703 16.160 -9.624 1.00 90.62 304 GLN A CA 1
ATOM 2384 C C . GLN A 1 304 ? 21.777 15.258 -9.022 1.00 90.62 304 GLN A C 1
ATOM 2386 O O . GLN A 1 304 ? 21.887 15.201 -7.801 1.00 90.62 304 GLN A O 1
ATOM 2391 N N . LEU A 1 305 ? 22.569 14.578 -9.855 1.00 91.94 305 LEU A N 1
ATOM 2392 C CA . LEU A 1 305 ? 23.520 13.570 -9.392 1.00 91.94 305 LEU A CA 1
ATOM 2393 C C . LEU A 1 305 ? 24.951 13.874 -9.844 1.00 91.94 305 LEU A C 1
ATOM 2395 O O . LEU A 1 305 ? 25.832 14.057 -9.011 1.00 91.94 305 LEU A O 1
ATOM 2399 N N . LEU A 1 306 ? 25.195 13.994 -11.152 1.00 94.25 306 LEU A N 1
ATOM 2400 C CA . LEU A 1 306 ? 26.565 14.049 -11.678 1.00 94.25 306 LEU A CA 1
ATOM 2401 C C . LEU A 1 306 ? 27.322 15.303 -11.220 1.00 94.25 306 LEU A C 1
ATOM 2403 O O . LEU A 1 306 ? 28.423 15.190 -10.686 1.00 94.25 306 LEU A O 1
ATOM 2407 N N . ALA A 1 307 ? 26.747 16.496 -11.375 1.00 93.62 307 ALA A N 1
ATOM 2408 C CA . ALA A 1 307 ? 27.416 17.741 -11.006 1.00 93.62 307 ALA A CA 1
ATOM 2409 C C . ALA A 1 307 ? 27.735 17.830 -9.498 1.00 93.62 307 ALA A C 1
ATOM 2411 O O . ALA A 1 307 ? 28.867 18.198 -9.178 1.00 93.62 307 ALA A O 1
ATOM 2412 N N . PRO A 1 308 ? 26.826 17.460 -8.570 1.00 93.12 308 PRO A N 1
ATOM 2413 C CA . PRO A 1 308 ? 27.162 17.351 -7.149 1.00 93.12 308 PRO A CA 1
ATOM 2414 C C . PRO A 1 308 ? 28.285 16.354 -6.826 1.00 93.12 308 PRO A C 1
ATOM 2416 O O . PRO A 1 308 ? 29.046 16.607 -5.895 1.00 93.12 308 PRO A O 1
ATOM 2419 N N . LEU A 1 309 ? 28.394 15.247 -7.572 1.00 94.44 309 LEU A N 1
ATOM 2420 C CA . LEU A 1 309 ? 29.382 14.195 -7.312 1.00 94.44 309 LEU A CA 1
ATOM 2421 C C . LEU A 1 309 ? 30.758 14.474 -7.915 1.00 94.44 309 LEU A C 1
ATOM 2423 O O . LEU A 1 309 ? 31.758 14.092 -7.320 1.00 94.44 309 LEU A O 1
ATOM 2427 N N . CYS A 1 310 ? 30.832 15.078 -9.104 1.00 94.31 310 CYS A N 1
ATOM 2428 C CA . CYS A 1 310 ? 32.089 15.180 -9.852 1.00 94.31 310 CYS A CA 1
ATOM 2429 C C . CYS A 1 310 ? 32.437 16.586 -10.356 1.00 94.31 310 CYS A C 1
ATOM 2431 O O . CYS A 1 310 ? 33.555 16.783 -10.838 1.00 94.31 310 CYS A O 1
ATOM 2433 N N . GLY A 1 311 ? 31.531 17.556 -10.218 1.00 93.50 311 GLY A N 1
ATOM 2434 C CA . GLY A 1 311 ? 31.674 18.928 -10.702 1.00 93.50 311 GLY A CA 1
ATOM 2435 C C . GLY A 1 311 ? 30.864 19.195 -11.973 1.00 93.50 311 GLY A C 1
ATOM 2436 O O . GLY A 1 311 ? 30.637 18.304 -12.793 1.00 93.50 311 GLY A O 1
ATOM 2437 N N . ALA A 1 312 ? 30.414 20.442 -12.135 1.00 92.44 312 ALA A N 1
ATOM 2438 C CA . ALA A 1 312 ? 29.584 20.850 -13.268 1.00 92.44 312 ALA A CA 1
ATOM 2439 C C . ALA A 1 312 ? 30.269 20.569 -14.619 1.00 92.44 312 ALA A C 1
ATOM 2441 O O . ALA A 1 312 ? 31.467 20.802 -14.778 1.00 92.44 312 ALA A O 1
ATOM 2442 N N . ASP A 1 313 ? 29.490 20.065 -15.580 1.00 90.12 313 ASP A N 1
ATOM 2443 C CA . ASP A 1 313 ? 29.884 19.801 -16.973 1.00 90.12 313 ASP A CA 1
ATOM 2444 C C . ASP A 1 313 ? 31.070 18.833 -17.182 1.00 90.12 313 ASP A C 1
ATOM 2446 O O . ASP A 1 313 ? 31.546 18.674 -18.308 1.00 90.12 313 ASP A O 1
ATOM 2450 N N . ARG A 1 314 ? 31.556 18.147 -16.135 1.00 93.06 314 ARG A N 1
ATOM 2451 C CA . ARG A 1 314 ? 32.678 17.193 -16.259 1.00 93.06 314 ARG A CA 1
ATOM 2452 C C . ARG A 1 314 ? 32.289 15.848 -16.844 1.00 93.06 314 ARG A C 1
ATOM 2454 O O . ARG A 1 314 ? 33.126 15.193 -17.462 1.00 93.06 314 ARG A O 1
ATOM 2461 N N . VAL A 1 315 ? 31.041 15.448 -16.641 1.00 94.31 315 VAL A N 1
ATOM 2462 C CA . VAL A 1 315 ? 30.481 14.197 -17.143 1.00 94.31 315 VAL A CA 1
ATOM 2463 C C . VAL A 1 315 ? 29.151 14.514 -17.812 1.00 94.31 315 VAL A C 1
ATOM 2465 O O . VAL A 1 315 ? 28.268 15.117 -17.204 1.00 94.31 315 VAL A O 1
ATOM 2468 N N . ALA A 1 316 ? 29.020 14.131 -19.081 1.00 93.50 316 ALA A N 1
ATOM 2469 C CA . ALA A 1 316 ? 27.783 14.303 -19.831 1.00 93.50 316 ALA A CA 1
ATOM 2470 C C . ALA A 1 316 ? 26.797 13.175 -19.495 1.00 93.50 316 ALA A C 1
ATOM 2472 O O . ALA A 1 316 ? 27.198 12.013 -19.422 1.00 93.50 316 ALA A O 1
ATOM 2473 N N . GLY A 1 317 ? 25.510 13.496 -19.339 1.00 93.19 317 GLY A N 1
ATOM 2474 C CA . GLY A 1 317 ? 24.461 12.472 -19.266 1.00 93.19 317 GLY A CA 1
ATOM 2475 C C . GLY A 1 317 ? 24.474 11.578 -20.514 1.00 93.19 317 GLY A C 1
ATOM 2476 O O . GLY A 1 317 ? 24.786 12.044 -21.610 1.00 93.19 317 GLY A O 1
ATOM 2477 N N . GLY A 1 318 ? 24.192 10.292 -20.329 1.00 91.81 318 GLY A N 1
ATOM 2478 C CA . GLY A 1 318 ? 24.202 9.255 -21.361 1.00 91.81 318 GLY A CA 1
ATOM 2479 C C . GLY A 1 318 ? 25.600 8.817 -21.807 1.00 91.81 318 GLY A C 1
ATOM 2480 O O . GLY A 1 318 ? 25.725 8.094 -22.790 1.00 91.81 318 GLY A O 1
ATOM 2481 N N . SER A 1 319 ? 26.665 9.279 -21.140 1.00 94.81 319 SER A N 1
ATOM 2482 C CA . SER A 1 319 ? 28.034 8.834 -21.429 1.00 94.81 319 SER A CA 1
ATOM 2483 C C . SER A 1 319 ? 28.418 7.592 -20.611 1.00 94.81 319 SER A C 1
ATOM 2485 O O . SER A 1 319 ? 27.942 7.443 -19.484 1.00 94.81 319 SER A O 1
ATOM 2487 N N . PRO A 1 320 ? 29.360 6.758 -21.093 1.00 95.12 320 PRO A N 1
ATOM 2488 C CA . PRO A 1 320 ? 29.923 5.663 -20.297 1.00 95.12 320 PRO A CA 1
ATOM 2489 C C . PRO A 1 320 ? 30.555 6.137 -18.979 1.00 95.12 320 PRO A C 1
ATOM 2491 O O . PRO A 1 320 ? 30.633 5.395 -18.005 1.00 95.12 320 PRO A O 1
ATOM 2494 N N . GLU A 1 321 ? 31.053 7.375 -18.931 1.00 95.06 321 GLU A N 1
ATOM 2495 C CA . GLU A 1 321 ? 31.515 8.014 -17.698 1.00 95.06 321 GLU A CA 1
ATOM 2496 C C . GLU A 1 321 ? 30.370 8.209 -16.694 1.00 95.06 321 GLU A C 1
ATOM 2498 O O . GLU A 1 321 ? 30.576 7.963 -15.509 1.00 95.06 321 GLU A O 1
ATOM 2503 N N . ALA A 1 322 ? 29.182 8.627 -17.144 1.00 95.38 322 ALA A N 1
ATOM 2504 C CA . ALA A 1 322 ? 28.015 8.805 -16.277 1.00 95.38 322 ALA A CA 1
ATOM 2505 C C . ALA A 1 322 ? 27.561 7.478 -15.668 1.00 95.38 322 ALA A C 1
ATOM 2507 O O . ALA A 1 322 ? 27.336 7.418 -14.463 1.00 95.38 322 ALA A O 1
ATOM 2508 N N . GLU A 1 323 ? 27.497 6.421 -16.477 1.00 95.56 323 GLU A N 1
ATOM 2509 C CA . GLU A 1 323 ? 27.163 5.065 -16.023 1.00 95.56 323 GLU A CA 1
ATOM 2510 C C . GLU A 1 323 ? 28.115 4.599 -14.916 1.00 95.56 323 GLU A C 1
ATOM 2512 O O . GLU A 1 323 ? 27.664 4.189 -13.848 1.00 95.56 323 GLU A O 1
ATOM 2517 N N . ARG A 1 324 ? 29.432 4.773 -15.104 1.00 95.56 324 ARG A N 1
ATOM 2518 C CA . ARG A 1 324 ? 30.433 4.428 -14.079 1.00 95.56 324 ARG A CA 1
ATOM 2519 C C . ARG A 1 324 ? 30.256 5.213 -12.781 1.00 95.56 324 ARG A C 1
ATOM 2521 O O . ARG A 1 324 ? 30.431 4.646 -11.707 1.00 95.56 324 ARG A O 1
ATOM 2528 N N . ILE A 1 325 ? 29.924 6.504 -12.862 1.00 95.94 325 ILE A N 1
ATOM 2529 C CA . ILE A 1 325 ? 29.670 7.330 -11.671 1.00 95.94 325 ILE A CA 1
ATOM 2530 C C . ILE A 1 325 ? 28.392 6.888 -10.951 1.00 95.94 325 ILE A C 1
ATOM 2532 O O . ILE A 1 325 ? 28.383 6.854 -9.723 1.00 95.94 325 ILE A O 1
ATOM 2536 N N . ILE A 1 326 ? 27.338 6.526 -11.687 1.00 94.94 326 ILE A N 1
ATOM 2537 C CA . ILE A 1 326 ? 26.101 5.987 -11.107 1.00 94.94 326 ILE A CA 1
ATOM 2538 C C . ILE A 1 326 ? 26.414 4.686 -10.363 1.00 94.94 326 ILE A C 1
ATOM 2540 O O . ILE A 1 326 ? 26.138 4.599 -9.169 1.00 94.94 326 ILE A O 1
ATOM 2544 N N . VAL A 1 327 ? 27.055 3.717 -11.025 1.00 96.75 327 VAL A N 1
ATOM 2545 C CA . VAL A 1 327 ? 27.413 2.428 -10.412 1.00 96.75 327 VAL A CA 1
ATOM 2546 C C . VAL A 1 327 ? 28.271 2.627 -9.162 1.00 96.75 327 VAL A C 1
ATOM 2548 O O . VAL A 1 327 ? 27.962 2.056 -8.118 1.00 96.75 327 VAL A O 1
ATOM 2551 N N . TRP A 1 328 ? 29.303 3.475 -9.230 1.00 97.06 328 TRP A N 1
ATOM 2552 C CA . TRP A 1 328 ? 30.154 3.790 -8.078 1.00 97.06 328 TRP A CA 1
ATOM 2553 C C . TRP A 1 328 ? 29.351 4.349 -6.897 1.00 97.06 328 TRP A C 1
ATOM 2555 O O . TRP A 1 328 ? 29.461 3.828 -5.791 1.00 97.06 328 TRP A O 1
ATOM 2565 N N . PHE A 1 329 ? 28.519 5.370 -7.123 1.00 95.62 329 PHE A N 1
ATOM 2566 C CA . PHE A 1 329 ? 27.763 6.019 -6.050 1.00 95.62 329 PHE A CA 1
ATOM 2567 C C . PHE A 1 329 ? 26.820 5.041 -5.336 1.00 95.62 329 PHE A C 1
ATOM 2569 O O . PHE A 1 329 ? 26.792 4.986 -4.107 1.00 95.62 329 PHE A O 1
ATOM 2576 N N . TRP A 1 330 ? 26.078 4.242 -6.105 1.00 95.69 330 TRP A N 1
ATOM 2577 C CA . TRP A 1 330 ? 25.149 3.256 -5.553 1.00 95.69 330 TRP A CA 1
ATOM 2578 C C . TRP A 1 330 ? 25.867 2.084 -4.871 1.00 95.69 330 TRP A C 1
ATOM 2580 O O . TRP A 1 330 ? 25.366 1.578 -3.866 1.00 95.69 330 TRP A O 1
ATOM 2590 N N . SER A 1 331 ? 27.051 1.694 -5.352 1.00 97.44 331 SER A N 1
ATOM 2591 C CA . SER A 1 331 ? 27.887 0.678 -4.695 1.00 97.44 331 SER A CA 1
ATOM 2592 C C . SER A 1 331 ? 28.386 1.157 -3.332 1.00 97.44 331 SER A C 1
ATOM 2594 O O . SER A 1 331 ? 28.302 0.418 -2.354 1.00 97.44 331 SER A O 1
ATOM 2596 N N . GLU A 1 332 ? 28.852 2.407 -3.246 1.00 97.12 332 GLU A N 1
ATOM 2597 C CA . GLU A 1 332 ? 29.306 3.008 -1.986 1.00 97.12 332 GLU A CA 1
ATOM 2598 C C . GLU A 1 332 ? 28.160 3.157 -0.983 1.00 97.12 332 GLU A C 1
ATOM 2600 O O . GLU A 1 332 ? 28.313 2.811 0.186 1.00 97.12 332 GLU A O 1
ATOM 2605 N N . MET A 1 333 ? 26.987 3.600 -1.445 1.00 95.31 333 MET A N 1
ATOM 2606 C CA . MET A 1 333 ? 25.795 3.678 -0.601 1.00 95.31 333 MET A CA 1
ATOM 2607 C C . MET A 1 333 ? 25.398 2.302 -0.056 1.00 95.31 333 MET A C 1
ATOM 2609 O O . MET A 1 333 ? 25.131 2.175 1.138 1.00 95.31 333 MET A O 1
ATOM 2613 N N . ARG A 1 334 ? 25.384 1.263 -0.904 1.00 96.88 334 ARG A N 1
ATOM 2614 C CA . ARG A 1 334 ? 25.116 -0.107 -0.453 1.00 96.88 334 ARG A CA 1
ATOM 2615 C C . ARG A 1 334 ? 26.140 -0.546 0.587 1.00 96.88 334 ARG A C 1
ATOM 2617 O O . ARG A 1 334 ? 25.731 -1.001 1.648 1.00 96.88 334 ARG A O 1
ATOM 2624 N N . ARG A 1 335 ? 27.440 -0.404 0.296 1.00 97.62 335 ARG A N 1
ATOM 2625 C CA . ARG A 1 335 ? 28.531 -0.804 1.199 1.00 97.62 335 ARG A CA 1
ATOM 2626 C C . ARG A 1 335 ? 28.336 -0.200 2.589 1.00 97.62 335 ARG A C 1
ATOM 2628 O O . ARG A 1 335 ? 28.322 -0.925 3.577 1.00 97.62 335 ARG A O 1
ATOM 2635 N N . GLU A 1 336 ? 28.122 1.110 2.653 1.00 96.12 336 GLU A N 1
ATOM 2636 C CA . GLU A 1 336 ? 27.980 1.845 3.912 1.00 96.12 336 GLU A CA 1
ATOM 2637 C C . GLU A 1 336 ? 26.713 1.459 4.693 1.00 96.12 336 GLU A C 1
ATOM 2639 O O . GLU A 1 336 ? 26.748 1.382 5.922 1.00 96.12 336 GLU A O 1
ATOM 2644 N N . LEU A 1 337 ? 25.598 1.187 4.012 1.00 95.75 337 LEU A N 1
ATOM 2645 C CA . LEU A 1 337 ? 24.365 0.723 4.657 1.00 95.75 337 LEU A CA 1
ATOM 2646 C C . LEU A 1 337 ? 24.470 -0.740 5.120 1.00 95.75 337 LEU A C 1
ATOM 2648 O O . LEU A 1 337 ? 24.049 -1.071 6.227 1.00 95.75 337 LEU A O 1
ATOM 2652 N N . GLU A 1 338 ? 25.081 -1.610 4.318 1.00 97.25 338 GLU A N 1
ATOM 2653 C CA . GLU A 1 338 ? 25.308 -3.021 4.648 1.00 97.25 338 GLU A CA 1
ATOM 2654 C C . GLU A 1 338 ? 26.238 -3.157 5.868 1.00 97.25 338 GLU A C 1
ATOM 2656 O O . GLU A 1 338 ? 25.937 -3.903 6.800 1.00 97.25 338 GLU A O 1
ATOM 2661 N N . GLU A 1 339 ? 27.304 -2.350 5.949 1.00 96.81 339 GLU A N 1
ATOM 2662 C CA . GLU A 1 339 ? 28.183 -2.260 7.128 1.00 96.81 339 GLU A CA 1
ATOM 2663 C C . GLU A 1 339 ? 27.439 -1.832 8.411 1.00 96.81 339 GLU A C 1
ATOM 2665 O O . GLU A 1 339 ? 27.875 -2.155 9.520 1.00 96.81 339 GLU A O 1
ATOM 2670 N N . ARG A 1 340 ? 26.294 -1.150 8.275 1.00 95.62 340 ARG A N 1
ATOM 2671 C CA . ARG A 1 340 ? 25.430 -0.706 9.384 1.00 95.62 340 ARG A CA 1
ATOM 2672 C C . ARG A 1 340 ? 24.271 -1.658 9.686 1.00 95.62 340 ARG A C 1
ATOM 2674 O O . ARG A 1 340 ? 23.489 -1.393 10.599 1.00 95.62 340 ARG A O 1
ATOM 2681 N N . GLY A 1 341 ? 24.190 -2.785 8.978 1.00 96.62 341 GLY A N 1
ATOM 2682 C CA . GLY A 1 341 ? 23.221 -3.850 9.235 1.00 96.62 341 GLY A CA 1
ATOM 2683 C C . GLY A 1 341 ? 21.904 -3.736 8.469 1.00 96.62 341 GLY A C 1
ATOM 2684 O O . GLY A 1 341 ? 20.965 -4.446 8.819 1.00 96.62 341 GLY A O 1
ATOM 2685 N N . PHE A 1 342 ? 21.823 -2.878 7.449 1.00 97.25 342 PHE A N 1
ATOM 2686 C CA . PHE A 1 342 ? 20.703 -2.900 6.507 1.00 97.25 342 PHE A CA 1
ATOM 2687 C C . PHE A 1 342 ? 20.814 -4.101 5.561 1.00 97.25 342 PHE A C 1
ATOM 2689 O O . PHE A 1 342 ? 21.907 -4.578 5.248 1.00 97.25 342 PHE A O 1
ATOM 2696 N N . THR A 1 343 ? 19.665 -4.582 5.103 1.00 95.31 343 THR A N 1
ATOM 2697 C CA . THR A 1 343 ? 19.507 -5.736 4.213 1.00 95.31 343 THR A CA 1
ATOM 2698 C C . THR A 1 343 ? 18.609 -5.362 3.030 1.00 95.31 343 THR A C 1
ATOM 2700 O O . THR A 1 343 ? 18.183 -4.219 2.931 1.00 95.31 343 THR A O 1
ATOM 2703 N N . GLY A 1 344 ? 18.334 -6.294 2.109 1.00 93.69 344 GLY A N 1
ATOM 2704 C CA . GLY A 1 344 ? 17.312 -6.115 1.062 1.00 93.69 344 GLY A CA 1
ATOM 2705 C C . GLY A 1 344 ? 17.457 -4.823 0.246 1.00 93.69 344 GLY A C 1
ATOM 2706 O O . GLY A 1 344 ? 16.695 -3.883 0.435 1.00 93.69 344 GLY A O 1
ATOM 2707 N N . PHE A 1 345 ? 18.448 -4.753 -0.647 1.00 96.81 345 PHE A N 1
ATOM 2708 C CA . PHE A 1 345 ? 18.758 -3.544 -1.422 1.00 96.81 345 PHE A CA 1
ATOM 2709 C C . PHE A 1 345 ? 18.031 -3.531 -2.769 1.00 96.81 345 PHE A C 1
ATOM 2711 O O . PHE A 1 345 ? 18.441 -4.238 -3.690 1.00 96.81 345 PHE A O 1
ATOM 2718 N N . PHE A 1 346 ? 17.004 -2.694 -2.915 1.00 95.94 346 PHE A N 1
ATOM 2719 C CA . PHE A 1 346 ? 16.178 -2.583 -4.120 1.00 95.94 346 PHE A CA 1
ATOM 2720 C C . PHE A 1 346 ? 16.309 -1.222 -4.821 1.00 95.94 346 PHE A C 1
ATOM 2722 O O . PHE A 1 346 ? 16.141 -0.159 -4.221 1.00 95.94 346 PHE A O 1
ATOM 2729 N N . GLY A 1 347 ? 16.595 -1.240 -6.122 1.00 95.00 347 GLY A N 1
ATOM 2730 C CA . GLY A 1 347 ? 16.714 -0.043 -6.954 1.00 95.00 347 GLY A CA 1
ATOM 2731 C C . GLY A 1 347 ? 15.483 0.145 -7.834 1.00 95.00 347 GLY A C 1
ATOM 2732 O O . GLY A 1 347 ? 15.300 -0.597 -8.798 1.00 95.00 347 GLY A O 1
ATOM 2733 N N . LYS A 1 348 ? 14.655 1.154 -7.541 1.00 93.19 348 LYS A N 1
ATOM 2734 C CA . LYS A 1 348 ? 13.501 1.493 -8.381 1.00 93.19 348 LYS A CA 1
ATOM 2735 C C . LYS A 1 348 ? 13.981 2.193 -9.649 1.00 93.19 348 LYS A C 1
ATOM 2737 O O . LYS A 1 348 ? 14.485 3.316 -9.582 1.00 93.19 348 LYS A O 1
ATOM 2742 N N . VAL A 1 349 ? 13.806 1.539 -10.790 1.00 92.88 349 VAL A N 1
ATOM 2743 C CA . VAL A 1 349 ? 14.113 2.051 -12.125 1.00 92.88 349 VAL A CA 1
ATOM 2744 C C . VAL A 1 349 ? 12.836 2.608 -12.739 1.00 92.88 349 VAL A C 1
ATOM 2746 O O . VAL A 1 349 ? 11.930 1.854 -13.099 1.00 92.88 349 VAL A O 1
ATOM 2749 N N . SER A 1 350 ? 12.788 3.932 -12.893 1.00 85.94 350 SER A N 1
ATOM 2750 C CA . SER A 1 350 ? 11.620 4.657 -13.412 1.00 85.94 350 SER A CA 1
ATOM 2751 C C . SER A 1 350 ? 10.332 4.405 -12.609 1.00 85.94 350 SER A C 1
ATOM 2753 O O . SER A 1 350 ? 10.313 3.672 -11.618 1.00 85.94 350 SER A O 1
ATOM 2755 N N . ASP A 1 351 ? 9.253 5.078 -12.997 1.00 85.12 351 ASP A N 1
ATOM 2756 C CA . ASP A 1 351 ? 7.940 4.903 -12.385 1.00 85.12 351 ASP A CA 1
ATOM 2757 C C . ASP A 1 351 ? 6.887 4.640 -13.458 1.00 85.12 351 ASP A C 1
ATOM 2759 O O . ASP A 1 351 ? 6.923 5.304 -14.491 1.00 85.12 351 ASP A O 1
ATOM 2763 N N . GLU A 1 352 ? 6.000 3.673 -13.206 1.00 82.94 352 GLU A N 1
ATOM 2764 C CA . GLU A 1 352 ? 4.899 3.257 -14.094 1.00 82.94 352 GLU A CA 1
ATOM 2765 C C . GLU A 1 352 ? 5.269 3.267 -15.589 1.00 82.94 352 GLU A C 1
ATOM 2767 O O . GLU A 1 352 ? 4.719 4.026 -16.391 1.00 82.94 352 GLU A O 1
ATOM 2772 N N . ILE A 1 353 ? 6.246 2.437 -15.965 1.00 84.50 353 ILE A N 1
ATOM 2773 C CA . ILE A 1 353 ? 6.781 2.432 -17.330 1.00 84.50 353 ILE A CA 1
ATOM 2774 C C . ILE A 1 353 ? 5.774 1.880 -18.347 1.00 84.50 353 ILE A C 1
ATOM 2776 O O . ILE A 1 353 ? 4.940 1.021 -18.048 1.00 84.50 353 ILE A O 1
ATOM 2780 N N . SER A 1 354 ? 5.892 2.350 -19.586 1.00 83.19 354 SER A N 1
ATOM 2781 C CA . SER A 1 354 ? 5.151 1.815 -20.727 1.00 83.19 354 SER A CA 1
ATOM 2782 C C . SER A 1 354 ? 5.954 0.719 -21.452 1.00 83.19 354 SER A C 1
ATOM 2784 O O . SER A 1 354 ? 7.172 0.634 -21.271 1.00 83.19 354 SER A O 1
ATOM 2786 N N . PRO A 1 355 ? 5.326 -0.143 -22.278 1.00 85.81 355 PRO A N 1
ATOM 2787 C CA . PRO A 1 355 ? 6.050 -1.161 -23.044 1.00 85.81 355 PRO A CA 1
ATOM 2788 C C . PRO A 1 355 ? 7.218 -0.625 -23.882 1.00 85.81 355 PRO A C 1
ATOM 2790 O O . PRO A 1 355 ? 8.261 -1.267 -23.986 1.00 85.81 355 PRO A O 1
ATOM 2793 N N . GLU A 1 356 ? 7.070 0.566 -24.461 1.00 84.12 356 GLU A N 1
ATOM 2794 C CA . GLU A 1 356 ? 8.113 1.230 -25.243 1.00 84.12 356 GLU A CA 1
ATOM 2795 C C . GLU A 1 356 ? 9.332 1.662 -24.411 1.00 84.12 356 GLU A C 1
ATOM 2797 O O . GLU A 1 356 ? 10.419 1.824 -24.970 1.00 84.12 356 GLU A O 1
ATOM 2802 N N . ASP A 1 357 ? 9.183 1.778 -23.089 1.00 88.81 357 ASP A N 1
ATOM 2803 C CA . ASP A 1 357 ? 10.256 2.143 -22.161 1.00 88.81 357 ASP A CA 1
ATOM 2804 C C . ASP A 1 357 ? 11.032 0.924 -21.625 1.00 88.81 357 ASP A C 1
ATOM 2806 O O . ASP A 1 357 ? 12.088 1.101 -21.010 1.00 88.81 357 ASP A O 1
ATOM 2810 N N . ILE A 1 358 ? 10.575 -0.313 -21.883 1.00 92.62 358 ILE A N 1
ATOM 2811 C CA . ILE A 1 358 ? 11.244 -1.552 -21.432 1.00 92.62 358 ILE A CA 1
ATOM 2812 C C . ILE A 1 358 ? 12.739 -1.583 -21.811 1.00 92.62 358 ILE A C 1
ATOM 2814 O O . ILE A 1 358 ? 13.557 -1.894 -20.943 1.00 92.62 358 ILE A O 1
ATOM 2818 N N . PRO A 1 359 ? 13.166 -1.217 -23.039 1.00 94.06 359 PRO A N 1
ATOM 2819 C CA . PRO A 1 359 ? 14.591 -1.172 -23.367 1.00 94.06 359 PRO A CA 1
ATOM 2820 C C . PRO A 1 359 ? 15.389 -0.209 -22.475 1.00 94.06 359 PRO A C 1
ATOM 2822 O O . PRO A 1 359 ? 16.488 -0.544 -22.039 1.00 94.06 359 PRO A O 1
ATOM 2825 N N . SER A 1 360 ? 14.833 0.966 -22.160 1.00 91.75 360 SER A N 1
ATOM 2826 C CA . SER A 1 360 ? 15.481 1.944 -21.275 1.00 91.75 360 SER A CA 1
ATOM 2827 C C . SER A 1 360 ? 15.540 1.453 -19.827 1.00 91.75 360 SER A C 1
ATOM 2829 O O . SER A 1 360 ? 16.528 1.707 -19.128 1.00 91.75 360 SER A O 1
ATOM 2831 N N . TYR A 1 361 ? 14.496 0.749 -19.377 1.00 94.62 361 TYR A N 1
ATOM 2832 C CA . TYR A 1 361 ? 14.487 0.070 -18.085 1.00 94.62 361 TYR A CA 1
ATOM 2833 C C . TYR A 1 361 ? 15.625 -0.952 -18.008 1.00 94.62 361 TYR A C 1
ATOM 2835 O O . TYR A 1 361 ? 16.425 -0.881 -17.080 1.00 94.62 361 TYR A O 1
ATOM 2843 N N . ILE A 1 362 ? 15.763 -1.827 -19.011 1.00 96.75 362 ILE A N 1
ATOM 2844 C CA . ILE A 1 362 ? 16.790 -2.881 -19.046 1.00 96.75 362 ILE A CA 1
ATOM 2845 C C . ILE A 1 362 ? 18.205 -2.296 -18.957 1.00 96.75 362 ILE A C 1
ATOM 2847 O O . ILE A 1 362 ? 19.030 -2.796 -18.191 1.00 96.75 362 ILE A O 1
ATOM 2851 N N . GLU A 1 363 ? 18.506 -1.231 -19.707 1.00 95.56 363 GLU A N 1
ATOM 2852 C CA . GLU A 1 363 ? 19.833 -0.603 -19.644 1.00 95.56 363 GLU A CA 1
ATOM 2853 C C . GLU A 1 363 ? 20.133 -0.027 -18.255 1.00 95.56 363 GLU A C 1
ATOM 2855 O O . GLU A 1 363 ? 21.242 -0.182 -17.748 1.00 95.56 363 GLU A O 1
ATOM 2860 N N . THR A 1 364 ? 19.138 0.558 -17.586 1.00 95.69 364 THR A N 1
ATOM 2861 C CA . THR A 1 364 ? 19.324 1.072 -16.221 1.00 95.69 364 THR A CA 1
ATOM 2862 C C . THR A 1 364 ? 19.399 -0.063 -15.198 1.00 95.69 364 THR A C 1
ATOM 2864 O O . THR A 1 364 ? 20.248 -0.027 -14.312 1.00 95.69 364 THR A O 1
ATOM 2867 N N . ALA A 1 365 ? 18.579 -1.107 -15.336 1.00 97.62 365 ALA A N 1
ATOM 2868 C CA . ALA A 1 365 ? 18.568 -2.276 -14.460 1.00 97.62 365 ALA A CA 1
ATOM 2869 C C . ALA A 1 365 ? 19.923 -3.001 -14.430 1.00 97.62 365 ALA A C 1
ATOM 2871 O O . ALA A 1 365 ? 20.363 -3.446 -13.370 1.00 97.62 365 ALA A O 1
ATOM 2872 N N . LYS A 1 366 ? 20.642 -3.042 -15.560 1.00 97.62 366 LYS A N 1
ATOM 2873 C CA . LYS A 1 366 ? 22.030 -3.535 -15.613 1.00 97.62 366 LYS A CA 1
ATOM 2874 C C . LYS A 1 366 ? 22.958 -2.751 -14.687 1.00 97.62 366 LYS A C 1
ATOM 2876 O O . LYS A 1 366 ? 23.727 -3.367 -13.957 1.00 97.62 366 LYS A O 1
ATOM 2881 N N . LEU A 1 367 ? 22.856 -1.419 -14.678 1.00 97.19 367 LEU A N 1
ATOM 2882 C CA . LEU A 1 367 ? 23.651 -0.559 -13.792 1.00 97.19 367 LEU A CA 1
ATOM 2883 C C . LEU A 1 367 ? 23.284 -0.785 -12.321 1.00 97.19 367 LEU A C 1
ATOM 2885 O O . LEU A 1 367 ? 24.163 -0.835 -11.465 1.00 97.19 367 LEU A O 1
ATOM 2889 N N . VAL A 1 368 ? 21.989 -0.950 -12.030 1.00 97.50 368 VAL A N 1
ATOM 2890 C CA . VAL A 1 368 ? 21.491 -1.255 -10.679 1.00 97.50 368 VAL A CA 1
ATOM 2891 C C . VAL A 1 368 ? 22.084 -2.570 -10.172 1.00 97.50 368 VAL A C 1
ATOM 2893 O O . VAL A 1 368 ? 22.656 -2.596 -9.082 1.00 97.50 368 VAL A O 1
ATOM 2896 N N . ARG A 1 369 ? 22.044 -3.634 -10.985 1.00 97.69 369 ARG A N 1
ATOM 2897 C CA . ARG A 1 369 ? 22.655 -4.929 -10.643 1.00 97.69 369 ARG A CA 1
ATOM 2898 C C . ARG A 1 369 ? 24.170 -4.854 -10.518 1.00 97.69 369 ARG A C 1
ATOM 2900 O O . ARG A 1 369 ? 24.725 -5.453 -9.601 1.00 97.69 369 ARG A O 1
ATOM 2907 N N . GLU A 1 370 ? 24.844 -4.111 -11.396 1.00 97.69 370 GLU A N 1
ATOM 2908 C CA . GLU A 1 370 ? 26.293 -3.894 -11.304 1.00 97.69 370 GLU A CA 1
ATOM 2909 C C . GLU A 1 370 ? 26.676 -3.200 -9.989 1.00 97.69 370 GLU A C 1
ATOM 2911 O O . GLU A 1 370 ? 27.670 -3.572 -9.369 1.00 97.69 370 GLU A O 1
ATOM 2916 N N . ALA A 1 371 ? 25.845 -2.269 -9.510 1.00 97.19 371 ALA A N 1
ATOM 2917 C CA . ALA A 1 371 ? 26.005 -1.629 -8.205 1.00 97.19 371 ALA A CA 1
ATOM 2918 C C . ALA A 1 371 ? 25.624 -2.531 -7.012 1.00 97.19 371 ALA A C 1
ATOM 2920 O O . ALA A 1 371 ? 25.710 -2.113 -5.856 1.00 97.19 371 ALA A O 1
ATOM 2921 N N . GLY A 1 372 ? 25.172 -3.760 -7.275 1.00 97.44 372 GLY A N 1
ATOM 2922 C CA . GLY A 1 372 ? 24.749 -4.715 -6.261 1.00 97.44 372 GLY A CA 1
ATOM 2923 C C . GLY A 1 372 ? 23.331 -4.489 -5.727 1.00 97.44 372 GLY A C 1
ATOM 2924 O O . GLY A 1 372 ? 23.009 -4.994 -4.656 1.00 97.44 372 GLY A O 1
ATOM 2925 N N . TRP A 1 373 ? 22.483 -3.746 -6.421 1.00 98.06 373 TRP A N 1
ATOM 2926 C CA . TRP A 1 373 ? 21.082 -3.564 -6.045 1.00 98.06 373 TRP A CA 1
ATOM 2927 C C . TRP A 1 373 ? 20.180 -4.467 -6.894 1.00 98.06 373 TRP A C 1
ATOM 2929 O O . TRP A 1 373 ? 20.523 -4.827 -8.020 1.00 98.06 373 TRP A O 1
ATOM 2939 N N . ARG A 1 374 ? 19.008 -4.812 -6.364 1.00 97.88 374 ARG A N 1
ATOM 2940 C CA . ARG A 1 374 ? 17.954 -5.576 -7.041 1.00 97.88 374 ARG A CA 1
ATOM 2941 C C . ARG A 1 374 ? 17.030 -4.618 -7.810 1.00 97.88 374 ARG A C 1
ATOM 2943 O O . ARG A 1 374 ? 16.294 -3.864 -7.167 1.00 97.88 374 ARG A O 1
ATOM 2950 N N . PRO A 1 375 ? 17.097 -4.532 -9.149 1.00 97.31 375 PRO A N 1
ATOM 2951 C CA . PRO A 1 375 ? 16.243 -3.651 -9.940 1.00 97.31 375 PRO A CA 1
ATOM 2952 C C . PRO A 1 375 ? 14.769 -4.021 -9.874 1.00 97.31 375 PRO A C 1
ATOM 2954 O O . PRO A 1 375 ? 14.388 -5.186 -9.897 1.00 97.31 375 PRO A O 1
ATOM 2957 N N . PHE A 1 376 ? 13.920 -3.002 -9.886 1.00 95.62 376 PHE A N 1
ATOM 2958 C CA . PHE A 1 376 ? 12.481 -3.183 -10.017 1.00 95.62 376 PHE A CA 1
ATOM 2959 C C . PHE A 1 376 ? 11.812 -1.931 -10.564 1.00 95.62 376 PHE A C 1
ATOM 2961 O O . PHE A 1 376 ? 12.425 -0.868 -10.642 1.00 95.62 376 PHE A O 1
ATOM 2968 N N . THR A 1 377 ? 10.542 -2.036 -10.933 1.00 93.31 377 THR A N 1
ATOM 2969 C CA . THR A 1 377 ? 9.714 -0.879 -11.283 1.00 93.31 377 THR A CA 1
ATOM 2970 C C . THR A 1 377 ? 8.261 -1.136 -10.909 1.00 93.31 377 THR A C 1
ATOM 2972 O O . THR A 1 377 ? 7.900 -2.246 -10.514 1.00 93.31 377 THR A O 1
ATOM 2975 N N . THR A 1 378 ? 7.423 -0.109 -11.008 1.00 90.19 378 THR A N 1
ATOM 2976 C CA . THR A 1 378 ? 5.977 -0.262 -10.841 1.00 90.19 378 THR A CA 1
ATOM 2977 C C . THR A 1 378 ? 5.384 -0.769 -12.151 1.00 90.19 378 THR A C 1
ATOM 2979 O O . THR A 1 378 ? 5.467 -0.112 -13.187 1.00 90.19 378 THR A O 1
ATOM 2982 N N . VAL A 1 379 ? 4.797 -1.961 -12.099 1.00 88.88 379 VAL A N 1
ATOM 2983 C CA . VAL A 1 379 ? 4.281 -2.700 -13.249 1.00 88.88 379 VAL A CA 1
ATOM 2984 C C . VAL A 1 379 ? 2.760 -2.565 -13.275 1.00 88.88 379 VAL A C 1
ATOM 2986 O O . VAL A 1 379 ? 2.029 -3.163 -12.481 1.00 88.88 379 VAL A O 1
ATOM 2989 N N . THR A 1 380 ? 2.267 -1.734 -14.191 1.00 82.44 380 THR A N 1
ATOM 2990 C CA . THR A 1 380 ? 0.836 -1.474 -14.400 1.00 82.44 380 THR A CA 1
ATOM 2991 C C . THR A 1 380 ? 0.466 -1.650 -15.874 1.00 82.44 380 THR A C 1
ATOM 2993 O O . THR A 1 380 ? 1.308 -1.954 -16.724 1.00 82.44 380 THR A O 1
ATOM 2996 N N . GLY A 1 381 ? -0.824 -1.502 -16.187 1.00 78.38 381 GLY A N 1
ATOM 2997 C CA . GLY A 1 381 ? -1.305 -1.501 -17.565 1.00 78.38 381 GLY A CA 1
ATOM 2998 C C . GLY A 1 381 ? -0.929 -2.771 -18.330 1.00 78.38 381 GLY A C 1
ATOM 2999 O O . GLY A 1 381 ? -1.247 -3.876 -17.900 1.00 78.38 381 GLY A O 1
ATOM 3000 N N . MET A 1 382 ? -0.283 -2.596 -19.484 1.00 78.31 382 MET A N 1
ATOM 3001 C CA . MET A 1 382 ? 0.016 -3.680 -20.426 1.00 78.31 382 MET A CA 1
ATOM 3002 C C . MET A 1 382 ? 1.059 -4.665 -19.944 1.00 78.31 382 MET A C 1
ATOM 3004 O O . MET A 1 382 ? 0.941 -5.853 -20.228 1.00 78.31 382 MET A O 1
ATOM 3008 N N . ILE A 1 383 ? 2.077 -4.178 -19.242 1.00 86.88 383 ILE A N 1
ATOM 3009 C CA . ILE A 1 383 ? 3.218 -5.010 -18.872 1.00 86.88 383 ILE A CA 1
ATOM 3010 C C . ILE A 1 383 ? 2.743 -6.145 -17.967 1.00 86.88 383 ILE A C 1
ATOM 3012 O O . ILE A 1 383 ? 3.059 -7.295 -18.223 1.00 86.88 383 ILE A O 1
ATOM 3016 N N . ALA A 1 384 ? 1.867 -5.849 -17.004 1.00 87.19 384 ALA A N 1
ATOM 3017 C CA . ALA A 1 384 ? 1.311 -6.839 -16.083 1.00 87.19 384 ALA A CA 1
ATOM 3018 C C . ALA A 1 384 ? 0.390 -7.898 -16.736 1.00 87.19 384 ALA A C 1
ATOM 3020 O O . ALA A 1 384 ? -0.099 -8.781 -16.037 1.00 87.19 384 ALA A O 1
ATOM 3021 N N . ARG A 1 385 ? 0.047 -7.767 -18.026 1.00 85.62 385 ARG A N 1
ATOM 3022 C CA . ARG A 1 385 ? -1.085 -8.489 -18.646 1.00 85.62 385 ARG A CA 1
ATOM 3023 C C . ARG A 1 385 ? -0.722 -9.368 -19.832 1.00 85.62 385 ARG A C 1
ATOM 3025 O O . ARG A 1 385 ? -1.589 -10.097 -20.316 1.00 85.62 385 ARG A O 1
ATOM 3032 N N . THR A 1 386 ? 0.515 -9.293 -20.303 1.00 86.75 386 THR A N 1
ATOM 3033 C CA . THR A 1 386 ? 0.960 -9.959 -21.532 1.00 86.75 386 THR A CA 1
ATOM 3034 C C . THR A 1 386 ? 2.278 -10.665 -21.294 1.00 86.75 386 THR A C 1
ATOM 3036 O O . THR A 1 386 ? 3.216 -10.043 -20.787 1.00 86.75 386 THR A O 1
ATOM 3039 N N . ALA A 1 387 ? 2.381 -11.910 -21.740 1.00 91.94 387 ALA A N 1
ATOM 3040 C CA . ALA A 1 387 ? 3.578 -12.709 -21.525 1.00 91.94 387 ALA A CA 1
ATOM 3041 C C . ALA A 1 387 ? 4.822 -12.113 -22.202 1.00 91.94 387 ALA A C 1
ATOM 3043 O O . ALA A 1 387 ? 5.910 -12.147 -21.638 1.00 91.94 387 ALA A O 1
ATOM 3044 N N . GLU A 1 388 ? 4.662 -11.501 -23.381 1.00 90.69 388 GLU A N 1
ATOM 3045 C CA . GLU A 1 388 ? 5.755 -10.863 -24.130 1.00 90.69 388 GLU A CA 1
ATOM 3046 C C . GLU A 1 388 ? 6.526 -9.836 -23.287 1.00 90.69 388 GLU A C 1
ATOM 3048 O O . GLU A 1 388 ? 7.751 -9.904 -23.198 1.00 90.69 388 GLU A O 1
ATOM 3053 N N . HIS A 1 389 ? 5.818 -8.896 -22.652 1.00 92.31 389 HIS A N 1
ATOM 3054 C CA . HIS A 1 389 ? 6.458 -7.831 -21.878 1.00 92.31 389 HIS A CA 1
ATOM 3055 C C . HIS A 1 389 ? 7.060 -8.344 -20.569 1.00 92.31 389 HIS A C 1
ATOM 3057 O O . HIS A 1 389 ? 8.137 -7.889 -20.188 1.00 92.31 389 HIS A O 1
ATOM 3063 N N . ILE A 1 390 ? 6.396 -9.296 -19.905 1.00 95.25 390 ILE A N 1
ATOM 3064 C CA . ILE A 1 390 ? 6.903 -9.884 -18.661 1.00 95.25 390 ILE A CA 1
ATOM 3065 C C . ILE A 1 390 ? 8.198 -10.645 -18.956 1.00 95.25 390 ILE A C 1
ATOM 3067 O O . ILE A 1 390 ? 9.232 -10.316 -18.388 1.00 95.25 390 ILE A O 1
ATOM 3071 N N . ASN A 1 391 ? 8.191 -11.538 -19.949 1.00 95.81 391 ASN A N 1
ATOM 3072 C CA . ASN A 1 391 ? 9.375 -12.300 -20.360 1.00 95.81 391 ASN A CA 1
ATOM 3073 C C . ASN A 1 391 ? 10.522 -11.405 -20.872 1.00 95.81 391 ASN A C 1
ATOM 3075 O O . ASN A 1 391 ? 11.691 -11.776 -20.789 1.00 95.81 391 ASN A O 1
ATOM 3079 N N . ALA A 1 392 ? 10.218 -10.225 -21.423 1.00 95.62 392 ALA A N 1
ATOM 3080 C CA . ALA A 1 392 ? 11.243 -9.263 -21.826 1.00 95.62 392 ALA A CA 1
ATOM 3081 C C . ALA A 1 392 ? 11.931 -8.591 -20.624 1.00 95.62 392 ALA A C 1
ATOM 3083 O O . ALA A 1 392 ? 13.124 -8.286 -20.694 1.00 95.62 392 ALA A O 1
ATOM 3084 N N . MET A 1 393 ? 11.184 -8.338 -19.546 1.00 95.44 393 MET A N 1
ATOM 3085 C CA . MET A 1 393 ? 11.687 -7.684 -18.336 1.00 95.44 393 MET A CA 1
ATOM 3086 C C . MET A 1 393 ? 12.321 -8.654 -17.344 1.00 95.44 393 MET A C 1
ATOM 3088 O O . MET A 1 393 ? 13.295 -8.271 -16.703 1.00 95.44 393 MET A O 1
ATOM 3092 N N . ASP A 1 394 ? 11.792 -9.872 -17.247 1.00 96.25 394 ASP A N 1
ATOM 3093 C CA . ASP A 1 394 ? 12.156 -10.888 -16.256 1.00 96.25 394 ASP A CA 1
ATOM 3094 C C . ASP A 1 394 ? 13.669 -11.056 -16.049 1.00 96.25 394 ASP A C 1
ATOM 3096 O O . ASP A 1 394 ? 14.136 -10.865 -14.927 1.00 96.25 394 ASP A O 1
ATOM 3100 N N . PRO A 1 395 ? 14.506 -11.191 -17.098 1.00 96.38 395 PRO A N 1
ATOM 3101 C CA . PRO A 1 395 ? 15.941 -11.368 -16.897 1.00 96.38 395 PRO A CA 1
ATOM 3102 C C . PRO A 1 395 ? 16.647 -10.191 -16.220 1.00 96.38 395 PRO A C 1
ATOM 3104 O O . PRO A 1 395 ? 17.843 -10.301 -15.958 1.00 96.38 395 PRO A O 1
ATOM 3107 N N . TRP A 1 396 ? 15.971 -9.059 -16.006 1.00 96.56 396 TRP A N 1
ATOM 3108 C CA . TRP A 1 396 ? 16.495 -7.811 -15.450 1.00 96.56 396 TRP A CA 1
ATOM 3109 C C . TRP A 1 396 ? 15.607 -7.204 -14.360 1.00 96.56 396 TRP A C 1
ATOM 3111 O O . TRP A 1 396 ? 15.889 -6.088 -13.925 1.00 96.56 396 TRP A O 1
ATOM 3121 N N . CYS A 1 397 ? 14.559 -7.903 -13.936 1.00 96.88 397 CYS A N 1
ATOM 3122 C CA . CYS A 1 397 ? 13.668 -7.500 -12.860 1.00 96.88 397 CYS A CA 1
ATOM 3123 C C . CYS A 1 397 ? 13.885 -8.455 -11.689 1.00 96.88 397 CYS A C 1
ATOM 3125 O O . CYS A 1 397 ? 14.051 -9.638 -11.912 1.00 96.88 397 CYS A O 1
ATOM 3127 N N . ASP A 1 398 ? 13.963 -7.937 -10.467 1.00 97.56 398 ASP A N 1
ATOM 3128 C CA . ASP A 1 398 ? 14.151 -8.744 -9.251 1.00 97.56 398 ASP A CA 1
ATOM 3129 C C . ASP A 1 398 ? 12.963 -8.613 -8.287 1.00 97.56 398 ASP A C 1
ATOM 3131 O O . ASP A 1 398 ? 12.889 -9.282 -7.255 1.00 97.56 398 ASP A O 1
ATOM 3135 N N . GLN A 1 399 ? 12.061 -7.674 -8.569 1.00 96.50 399 GLN A N 1
ATOM 3136 C CA . GLN A 1 399 ? 10.834 -7.469 -7.819 1.00 96.50 399 GLN A CA 1
ATOM 3137 C C . GLN A 1 399 ? 9.733 -6.981 -8.760 1.00 96.50 399 GLN A C 1
ATOM 3139 O O . GLN A 1 399 ? 9.877 -5.977 -9.456 1.00 96.50 399 GLN A O 1
ATOM 3144 N N . TRP A 1 400 ? 8.573 -7.620 -8.699 1.00 95.69 400 TRP A N 1
ATOM 3145 C CA . TRP A 1 400 ? 7.405 -7.249 -9.486 1.00 95.69 400 TRP A CA 1
ATOM 3146 C C . TRP A 1 400 ? 6.435 -6.449 -8.627 1.00 95.69 400 TRP A C 1
ATOM 3148 O O . TRP A 1 400 ? 5.623 -7.011 -7.899 1.00 95.69 400 TRP A O 1
ATOM 3158 N N . GLN A 1 401 ? 6.509 -5.117 -8.687 1.00 93.88 401 GLN A N 1
ATOM 3159 C CA . GLN A 1 401 ? 5.554 -4.254 -7.988 1.00 93.88 401 GLN A CA 1
ATOM 3160 C C . GLN A 1 401 ? 4.303 -4.033 -8.843 1.00 93.88 401 GLN A C 1
ATOM 3162 O O . GLN A 1 401 ? 4.207 -3.070 -9.602 1.00 93.88 401 GLN A O 1
ATOM 3167 N N . LEU A 1 402 ? 3.337 -4.931 -8.708 1.00 92.31 402 LEU A N 1
ATOM 3168 C CA . LEU A 1 402 ? 2.136 -5.001 -9.527 1.00 92.31 402 LEU A CA 1
ATOM 3169 C C . LEU A 1 402 ? 1.075 -4.013 -9.049 1.00 92.31 402 LEU A C 1
ATOM 3171 O O . LEU A 1 402 ? 0.678 -4.025 -7.883 1.00 92.31 402 LEU A O 1
ATOM 3175 N N . GLY A 1 403 ? 0.528 -3.212 -9.962 1.00 88.31 403 GLY A N 1
ATOM 3176 C CA . GLY A 1 403 ? -0.669 -2.427 -9.666 1.00 88.31 403 GLY A CA 1
ATOM 3177 C C . GLY A 1 403 ? -1.820 -3.327 -9.199 1.00 88.31 403 GLY A C 1
ATOM 3178 O O . GLY A 1 403 ? -2.094 -4.361 -9.809 1.00 88.31 403 GLY A O 1
ATOM 3179 N N . PHE A 1 404 ? -2.531 -2.916 -8.148 1.00 83.88 404 PHE A N 1
ATOM 3180 C CA . PHE A 1 404 ? -3.563 -3.706 -7.465 1.00 83.88 404 PHE A CA 1
ATOM 3181 C C . PHE A 1 404 ? -4.621 -4.275 -8.416 1.00 83.88 404 PHE A C 1
ATOM 3183 O O . PHE A 1 404 ? -5.072 -5.402 -8.252 1.00 83.88 404 PHE A O 1
ATOM 3190 N N . GLY A 1 405 ? -4.980 -3.516 -9.454 1.00 82.75 405 GLY A N 1
ATOM 3191 C CA . GLY A 1 405 ? -5.949 -3.937 -10.462 1.00 82.75 405 GLY A CA 1
ATOM 3192 C C . GLY A 1 405 ? -5.425 -4.894 -11.540 1.00 82.75 405 GLY A C 1
ATOM 3193 O O . GLY A 1 405 ? -6.203 -5.303 -12.398 1.00 82.75 405 GLY A O 1
ATOM 3194 N N . SER A 1 406 ? -4.127 -5.205 -11.551 1.00 85.25 406 SER A N 1
ATOM 3195 C CA . SER A 1 406 ? -3.486 -6.076 -12.554 1.00 85.25 406 SER A CA 1
ATOM 3196 C C . SER A 1 406 ? -2.826 -7.321 -11.951 1.00 85.25 406 SER A C 1
ATOM 3198 O O . SER A 1 406 ? -2.375 -8.181 -12.701 1.00 85.25 406 SER A O 1
ATOM 3200 N N . LYS A 1 407 ? -2.803 -7.441 -10.615 1.00 90.62 407 LYS A N 1
ATOM 3201 C CA . LYS A 1 407 ? -2.177 -8.558 -9.893 1.00 90.62 407 LYS A CA 1
ATOM 3202 C C . LYS A 1 407 ? -2.721 -9.928 -10.311 1.00 90.62 407 LYS A C 1
ATOM 3204 O O . LYS A 1 407 ? -1.943 -10.835 -10.561 1.00 90.62 407 LYS A O 1
ATOM 3209 N N . ASP A 1 408 ? -4.042 -10.058 -10.458 1.00 90.56 408 ASP A N 1
ATOM 3210 C CA . ASP A 1 408 ? -4.673 -11.340 -10.786 1.00 90.56 408 ASP A CA 1
ATOM 3211 C C . ASP A 1 408 ? -4.326 -11.803 -12.198 1.00 90.56 408 ASP A C 1
ATOM 3213 O O . ASP A 1 408 ? -4.096 -12.985 -12.406 1.00 90.56 408 ASP A O 1
ATOM 3217 N N . THR A 1 409 ? -4.247 -10.880 -13.161 1.00 88.94 409 THR A N 1
ATOM 3218 C CA . THR A 1 409 ? -3.833 -11.218 -14.529 1.00 88.94 409 THR A CA 1
ATOM 3219 C C . THR A 1 409 ? -2.375 -11.664 -14.578 1.00 88.94 409 THR A C 1
ATOM 3221 O O . THR A 1 409 ? -2.051 -12.603 -15.295 1.00 88.94 409 THR A O 1
ATOM 3224 N N . PHE A 1 410 ? -1.503 -11.014 -13.805 1.00 93.00 410 PHE A N 1
ATOM 3225 C CA . PHE A 1 410 ? -0.097 -11.397 -13.722 1.00 93.00 410 PHE A CA 1
ATOM 3226 C C . PHE A 1 410 ? 0.068 -12.794 -13.106 1.00 93.00 410 PHE A C 1
ATOM 3228 O O . PHE A 1 410 ? 0.722 -13.649 -13.692 1.00 93.00 410 PHE A O 1
ATOM 3235 N N . VAL A 1 411 ? -0.584 -13.057 -11.968 1.00 93.94 411 VAL A N 1
ATOM 3236 C CA . VAL A 1 411 ? -0.551 -14.373 -11.302 1.00 93.94 411 VAL A CA 1
ATOM 3237 C C . VAL A 1 411 ? -1.146 -15.467 -12.190 1.00 93.94 411 VAL A C 1
ATOM 3239 O O . VAL A 1 411 ? -0.613 -16.572 -12.266 1.00 93.94 411 VAL A O 1
ATOM 3242 N N . ASP A 1 412 ? -2.230 -15.169 -12.901 1.00 92.62 412 ASP A N 1
ATOM 3243 C CA . ASP A 1 412 ? -2.850 -16.103 -13.837 1.00 92.62 412 ASP A CA 1
ATOM 3244 C C . ASP A 1 412 ? -1.900 -16.500 -14.982 1.00 92.62 412 ASP A C 1
ATOM 3246 O O . ASP A 1 412 ? -1.835 -17.671 -15.344 1.00 92.62 412 ASP A O 1
ATOM 3250 N N . LEU A 1 413 ? -1.088 -15.571 -15.494 1.00 93.31 413 LEU A N 1
ATOM 3251 C CA . LEU A 1 413 ? -0.076 -15.863 -16.517 1.00 93.31 413 LEU A CA 1
ATOM 3252 C C . LEU A 1 413 ? 1.059 -16.781 -16.036 1.00 93.31 413 LEU A C 1
ATOM 3254 O O . LEU A 1 413 ? 1.617 -17.520 -16.851 1.00 93.31 413 LEU A O 1
ATOM 3258 N N . LEU A 1 414 ? 1.381 -16.732 -14.740 1.00 95.12 414 LEU A N 1
ATOM 3259 C CA . LEU A 1 414 ? 2.404 -17.567 -14.098 1.00 95.12 414 LEU A CA 1
ATOM 3260 C C . LEU A 1 414 ? 1.910 -18.976 -13.758 1.00 95.12 414 LEU A C 1
ATOM 3262 O O . LEU A 1 414 ? 2.701 -19.910 -13.655 1.00 95.12 414 LEU A O 1
ATOM 3266 N N . THR A 1 415 ? 0.607 -19.134 -13.530 1.00 94.00 415 THR A N 1
ATOM 3267 C CA . THR A 1 415 ? 0.055 -20.351 -12.911 1.00 94.00 415 THR A CA 1
ATOM 3268 C C . THR A 1 415 ? -0.860 -21.136 -13.841 1.00 94.00 415 THR A C 1
ATOM 3270 O O . THR A 1 415 ? -0.857 -22.372 -13.821 1.00 94.00 415 THR A O 1
ATOM 3273 N N . THR A 1 416 ? -1.634 -20.454 -14.684 1.00 94.62 416 THR A N 1
ATOM 3274 C CA . THR A 1 416 ? -2.587 -21.099 -15.582 1.00 94.62 416 THR A CA 1
ATOM 3275 C C . THR A 1 416 ? -1.884 -21.599 -16.837 1.00 94.62 416 THR A C 1
ATOM 3277 O O . THR A 1 416 ? -1.116 -20.899 -17.491 1.00 94.62 416 THR A O 1
ATOM 3280 N N . ARG A 1 417 ? -2.193 -22.842 -17.210 1.00 95.06 417 ARG A N 1
ATOM 3281 C CA . ARG A 1 417 ? -1.699 -23.469 -18.435 1.00 95.06 417 ARG A CA 1
ATOM 3282 C C . ARG A 1 417 ? -2.512 -23.024 -19.635 1.00 95.06 417 ARG A C 1
ATOM 3284 O O . ARG A 1 417 ? -3.728 -23.228 -19.677 1.00 95.06 417 ARG A O 1
ATOM 3291 N N . TYR A 1 418 ? -1.828 -22.480 -20.629 1.00 94.44 418 TYR A N 1
ATOM 3292 C CA . TYR A 1 418 ? -2.440 -21.917 -21.820 1.00 94.44 418 TYR A CA 1
ATOM 3293 C C . TYR A 1 418 ? -1.955 -22.613 -23.091 1.00 94.44 418 TYR A C 1
ATOM 3295 O O . TYR A 1 418 ? -0.803 -23.026 -23.210 1.00 94.44 418 TYR A O 1
ATOM 3303 N N . GLU A 1 419 ? -2.845 -22.712 -24.075 1.00 94.12 419 GLU A N 1
ATOM 3304 C CA . GLU A 1 419 ? -2.457 -22.743 -25.481 1.00 94.12 419 GLU A CA 1
ATOM 3305 C C . GLU A 1 419 ? -2.654 -21.351 -26.083 1.00 94.12 419 GLU A C 1
ATOM 3307 O O . GLU A 1 419 ? -3.547 -20.601 -25.678 1.00 94.12 419 GLU A O 1
ATOM 3312 N N . VAL A 1 420 ? -1.824 -21.007 -27.062 1.00 92.62 420 VAL A N 1
ATOM 3313 C CA . VAL A 1 420 ? -1.908 -19.731 -27.766 1.00 92.62 420 VAL A CA 1
ATOM 3314 C C . VAL A 1 420 ? -2.338 -19.990 -29.198 1.00 92.62 420 VAL A C 1
ATOM 3316 O O . VAL A 1 420 ? -1.738 -20.808 -29.898 1.00 92.62 420 VAL A O 1
ATOM 3319 N N . ILE A 1 421 ? -3.377 -19.288 -29.636 1.00 94.19 421 ILE A N 1
ATOM 3320 C CA . ILE A 1 421 ? -3.909 -19.398 -30.991 1.00 94.19 421 ILE A CA 1
ATOM 3321 C C . ILE A 1 421 ? -3.936 -18.038 -31.677 1.00 94.19 421 ILE A C 1
ATOM 3323 O O . ILE A 1 421 ? -4.163 -17.008 -31.047 1.00 94.19 421 ILE A O 1
ATOM 3327 N N . GLU A 1 422 ? -3.741 -18.044 -32.988 1.00 94.94 422 GLU A N 1
ATOM 3328 C CA . GLU A 1 422 ? -3.926 -16.858 -33.816 1.00 94.94 422 GLU A CA 1
ATOM 3329 C C . GLU A 1 422 ? -5.334 -16.861 -34.411 1.00 94.94 422 GLU A C 1
ATOM 3331 O O . GLU A 1 422 ? -5.781 -17.850 -34.999 1.00 94.94 422 GLU A O 1
ATOM 3336 N N . GLU A 1 423 ? -6.023 -15.732 -34.296 1.00 94.81 423 GLU A N 1
ATOM 3337 C CA . GLU A 1 423 ? -7.304 -15.496 -34.946 1.00 94.81 423 GLU A CA 1
ATOM 3338 C C . GLU A 1 423 ? -7.232 -14.245 -35.823 1.00 94.81 423 GLU A C 1
ATOM 3340 O O . GLU A 1 423 ? -6.429 -13.336 -35.611 1.00 94.81 423 GLU A O 1
ATOM 3345 N N . THR A 1 424 ? -8.070 -14.195 -36.853 1.00 96.19 424 THR A N 1
ATOM 3346 C CA . THR A 1 424 ? -8.163 -13.054 -37.766 1.00 96.19 424 THR A CA 1
ATOM 3347 C C . THR A 1 424 ? -9.625 -12.715 -37.981 1.00 96.19 424 THR A C 1
ATOM 3349 O O . THR A 1 424 ? -10.412 -13.578 -38.369 1.00 96.19 424 THR A O 1
ATOM 3352 N N . HIS A 1 425 ? -9.965 -11.451 -37.756 1.00 95.38 425 HIS A N 1
ATOM 3353 C CA . HIS A 1 425 ? -11.328 -10.939 -37.763 1.00 95.38 425 HIS A CA 1
ATOM 3354 C C . HIS A 1 425 ? -11.419 -9.716 -38.671 1.00 95.38 425 HIS A C 1
ATOM 3356 O O . HIS A 1 425 ? -10.632 -8.780 -38.545 1.00 95.38 425 HIS A O 1
ATOM 3362 N N . GLU A 1 426 ? -12.380 -9.703 -39.589 1.00 95.56 426 GLU A N 1
ATOM 3363 C CA . GLU A 1 426 ? -12.723 -8.492 -40.340 1.00 95.56 426 GLU A CA 1
ATOM 3364 C C . GLU A 1 426 ? -13.677 -7.653 -39.482 1.00 95.56 426 GLU A C 1
ATOM 3366 O O . GLU A 1 426 ? -14.710 -8.151 -39.031 1.00 95.56 426 GLU A O 1
ATOM 3371 N N . LEU A 1 427 ? -13.319 -6.397 -39.210 1.00 94.69 427 LEU A N 1
ATOM 3372 C CA . LEU A 1 427 ? -14.120 -5.533 -38.347 1.00 94.69 427 LEU A CA 1
ATOM 3373 C C . LEU A 1 427 ? -15.235 -4.843 -39.142 1.00 94.69 427 LEU A C 1
ATOM 3375 O O . LEU A 1 427 ? -14.998 -4.372 -40.259 1.00 94.69 427 LEU A O 1
ATOM 3379 N N . PRO A 1 428 ? -16.447 -4.723 -38.571 1.00 93.44 428 PRO A N 1
ATOM 3380 C CA . PRO A 1 428 ? -17.543 -4.047 -39.238 1.00 93.44 428 PRO A CA 1
ATOM 3381 C C . PRO A 1 428 ? -17.289 -2.543 -39.324 1.00 93.44 428 PRO A C 1
ATOM 3383 O O . PRO A 1 428 ? -16.548 -1.943 -38.545 1.00 93.44 428 PRO A O 1
ATOM 3386 N N . ASN A 1 429 ? -17.978 -1.908 -40.263 1.00 88.94 429 ASN A N 1
ATOM 3387 C CA . ASN A 1 429 ? -17.863 -0.481 -40.525 1.00 88.94 429 ASN A CA 1
ATOM 3388 C C . ASN A 1 429 ? -18.760 0.373 -39.601 1.00 88.94 429 ASN A C 1
ATOM 3390 O O . ASN A 1 429 ? -19.467 1.272 -40.055 1.00 88.94 429 ASN A O 1
ATOM 3394 N N . ASP A 1 430 ? -18.735 0.078 -38.300 1.00 91.88 430 ASP A N 1
ATOM 3395 C CA . ASP A 1 430 ? -19.584 0.698 -37.270 1.00 91.88 430 ASP A CA 1
ATOM 3396 C C . ASP A 1 430 ? -18.778 1.648 -36.362 1.00 91.88 430 ASP A C 1
ATOM 3398 O O . ASP A 1 430 ? -18.934 1.701 -35.141 1.00 91.88 430 ASP A O 1
ATOM 3402 N N . TRP A 1 431 ? -17.875 2.414 -36.973 1.00 93.94 431 TRP A N 1
ATOM 3403 C CA . TRP A 1 431 ? -16.957 3.315 -36.280 1.00 93.94 431 TRP A CA 1
ATOM 3404 C C . TRP A 1 431 ? -17.650 4.582 -35.763 1.00 93.94 431 TRP A C 1
ATOM 3406 O O . TRP A 1 431 ? -18.281 5.331 -36.515 1.00 93.94 431 TRP A O 1
ATOM 3416 N N . VAL A 1 432 ? -17.457 4.893 -34.480 1.00 93.81 432 VAL A N 1
ATOM 3417 C CA . VAL A 1 432 ? -17.976 6.115 -33.847 1.00 93.81 432 VAL A CA 1
ATOM 3418 C C . VAL A 1 432 ? -16.867 7.151 -33.741 1.00 93.81 432 VAL A C 1
ATOM 3420 O O . VAL A 1 432 ? -15.783 6.863 -33.251 1.00 93.81 432 VAL A O 1
ATOM 3423 N N . GLN A 1 433 ? -17.118 8.385 -34.180 1.00 93.81 433 GLN A N 1
ATOM 3424 C CA . GLN A 1 433 ? -16.101 9.433 -34.102 1.00 93.81 433 GLN A CA 1
ATOM 3425 C C . GLN A 1 433 ? -15.790 9.815 -32.646 1.00 93.81 433 GLN A C 1
ATOM 3427 O O . GLN A 1 433 ? -16.672 10.262 -31.911 1.00 93.81 433 GLN A O 1
ATOM 3432 N N . TYR A 1 434 ? -14.516 9.731 -32.271 1.00 89.94 434 TYR A N 1
ATOM 3433 C CA . TYR A 1 434 ? -13.992 10.184 -30.990 1.00 89.94 434 TYR A CA 1
ATOM 3434 C C . TYR A 1 434 ? -13.520 11.639 -31.107 1.00 89.94 434 TYR A C 1
ATOM 3436 O O . TYR A 1 434 ? -12.733 11.984 -31.987 1.00 89.94 434 TYR A O 1
ATOM 3444 N N . ARG A 1 435 ? -14.034 12.521 -30.242 1.00 83.44 435 ARG A N 1
ATOM 3445 C CA . ARG A 1 435 ? -13.774 13.976 -30.307 1.00 83.44 435 ARG A CA 1
ATOM 3446 C C . ARG A 1 435 ? -13.189 14.568 -29.025 1.00 83.44 435 ARG A C 1
ATOM 3448 O O . ARG A 1 435 ? -12.969 15.778 -28.959 1.00 83.44 435 ARG A O 1
ATOM 3455 N N . ASN A 1 436 ? -12.976 13.755 -27.995 1.00 83.06 436 ASN A N 1
ATOM 3456 C CA . ASN A 1 436 ? -12.497 14.260 -26.713 1.00 83.06 436 ASN A CA 1
ATOM 3457 C C . ASN A 1 436 ? -11.015 14.646 -26.798 1.00 83.06 436 ASN A C 1
ATOM 3459 O O . ASN A 1 436 ? -10.242 14.093 -27.581 1.00 83.06 436 ASN A O 1
ATOM 3463 N N . GLY A 1 437 ? -10.620 15.624 -25.984 1.00 79.19 437 GLY A N 1
ATOM 3464 C CA . GLY A 1 437 ? -9.209 15.936 -25.771 1.00 79.19 437 GLY A CA 1
ATOM 3465 C C . GLY A 1 437 ? -8.436 16.516 -26.942 1.00 79.19 437 GLY A C 1
ATOM 3466 O O . GLY A 1 437 ? -7.212 16.507 -26.917 1.00 79.19 437 GLY A O 1
ATOM 3467 N N . GLY A 1 438 ? -9.123 16.996 -27.978 1.00 85.75 438 GLY A N 1
ATOM 3468 C CA . GLY A 1 438 ? -8.462 17.506 -29.178 1.00 85.75 438 GLY A CA 1
ATOM 3469 C C . GLY A 1 438 ? -7.946 16.415 -30.116 1.00 85.75 438 GLY A C 1
ATOM 3470 O O . GLY A 1 438 ? -7.203 16.745 -31.038 1.00 85.75 438 GLY A O 1
ATOM 3471 N N . ALA A 1 439 ? -8.358 15.157 -29.914 1.00 88.38 439 ALA A N 1
ATOM 3472 C CA . ALA A 1 439 ? -8.131 14.094 -30.883 1.00 88.38 439 ALA A CA 1
ATOM 3473 C C . ALA A 1 439 ? -8.727 14.483 -32.245 1.00 88.38 439 ALA A C 1
ATOM 3475 O O . ALA A 1 439 ? -9.856 14.983 -32.329 1.00 88.38 439 ALA A O 1
ATOM 3476 N N . LYS A 1 440 ? -7.958 14.284 -33.313 1.00 90.50 440 LYS A N 1
ATOM 3477 C CA . LYS A 1 440 ? -8.352 14.585 -34.690 1.00 90.50 440 LYS A CA 1
ATOM 3478 C C . LYS A 1 440 ? -8.459 13.293 -35.456 1.00 90.50 440 LYS A C 1
ATOM 3480 O O . LYS A 1 440 ? -7.595 12.434 -35.321 1.00 90.50 440 LYS A O 1
ATOM 3485 N N . ASP A 1 441 ? -9.506 13.193 -36.274 1.00 93.50 441 ASP A N 1
ATOM 3486 C CA . ASP A 1 441 ? -9.688 12.057 -37.173 1.00 93.50 441 ASP A CA 1
ATOM 3487 C C . ASP A 1 441 ? -9.445 10.735 -36.437 1.00 93.50 441 ASP A C 1
ATOM 3489 O O . ASP A 1 441 ? -8.636 9.909 -36.842 1.00 93.50 441 ASP A O 1
ATOM 3493 N N . THR A 1 442 ? -10.047 10.609 -35.257 1.00 94.06 442 THR A N 1
ATOM 3494 C CA . THR A 1 442 ? -9.964 9.411 -34.432 1.00 94.06 442 THR A CA 1
ATOM 3495 C C . THR A 1 442 ? -11.364 8.845 -34.296 1.00 94.06 442 THR A C 1
ATOM 3497 O O . THR A 1 442 ? -12.331 9.577 -34.062 1.00 94.06 442 THR A O 1
ATOM 3500 N N . TRP A 1 443 ? -11.486 7.539 -34.457 1.00 94.50 443 TRP A N 1
ATOM 3501 C CA . TRP A 1 443 ? -12.741 6.814 -34.364 1.00 94.50 443 TRP A CA 1
ATOM 3502 C C . TRP A 1 443 ? -12.563 5.599 -33.480 1.00 94.50 443 TRP A C 1
ATOM 3504 O O . TRP A 1 443 ? -11.461 5.088 -33.359 1.00 94.50 443 TRP A O 1
ATOM 3514 N N . SER A 1 444 ? -13.637 5.157 -32.850 1.00 92.31 444 SER A N 1
ATOM 3515 C CA . SER A 1 444 ? -13.639 4.082 -31.871 1.00 92.31 444 SER A CA 1
ATOM 3516 C C . SER A 1 444 ? -14.663 3.022 -32.234 1.00 92.31 444 SER A C 1
ATOM 3518 O O . SER A 1 444 ? -15.755 3.365 -32.697 1.00 92.31 444 SER A O 1
ATOM 3520 N N . ILE A 1 445 ? -14.354 1.769 -31.929 1.00 91.31 445 ILE A N 1
ATOM 3521 C CA . ILE A 1 445 ? -15.305 0.660 -31.967 1.00 91.31 445 ILE A CA 1
ATOM 3522 C C . ILE A 1 445 ? -15.066 -0.253 -30.763 1.00 91.31 445 ILE A C 1
ATOM 3524 O O . ILE A 1 445 ? -13.921 -0.461 -30.359 1.00 91.31 445 ILE A O 1
ATOM 3528 N N . ARG A 1 446 ? -16.144 -0.783 -30.178 1.00 88.94 446 ARG A N 1
ATOM 3529 C CA . ARG A 1 446 ? -16.049 -1.854 -29.181 1.00 88.94 446 ARG A CA 1
ATOM 3530 C C . ARG A 1 446 ? -15.845 -3.173 -29.926 1.00 88.94 446 ARG A C 1
ATOM 3532 O O . ARG A 1 446 ? -16.670 -3.529 -30.760 1.00 88.94 446 ARG A O 1
ATOM 3539 N N . VAL A 1 447 ? -14.726 -3.840 -29.673 1.00 89.44 447 VAL A N 1
ATOM 3540 C CA . VAL A 1 447 ? -14.255 -4.990 -30.456 1.00 89.44 447 VAL A CA 1
ATOM 3541 C C . VAL A 1 447 ? -14.487 -6.305 -29.732 1.00 89.44 447 VAL A C 1
ATOM 3543 O O . VAL A 1 447 ? -14.980 -7.240 -30.352 1.00 89.44 447 VAL A O 1
ATOM 3546 N N . PHE A 1 448 ? -14.152 -6.370 -28.447 1.00 87.62 448 PHE A N 1
ATOM 3547 C CA . PHE A 1 448 ? -14.081 -7.623 -27.693 1.00 87.62 448 PHE A CA 1
ATOM 3548 C C . PHE A 1 448 ? -15.285 -7.823 -26.766 1.00 87.62 448 PHE A C 1
ATOM 3550 O O . PHE A 1 448 ? -15.934 -6.857 -26.361 1.00 87.62 448 PHE A O 1
ATOM 3557 N N . GLY A 1 449 ? -15.567 -9.074 -26.403 1.00 84.88 449 GLY A N 1
ATOM 3558 C CA . GLY A 1 449 ? -16.645 -9.469 -25.492 1.00 84.88 449 GLY A CA 1
ATOM 3559 C C . GLY A 1 449 ? -17.942 -9.910 -26.183 1.00 84.88 449 GLY A C 1
ATOM 3560 O O . GLY A 1 449 ? -18.111 -9.779 -27.394 1.00 84.88 449 GLY A O 1
ATOM 3561 N N . GLU A 1 450 ? -18.874 -10.449 -25.393 1.00 84.81 450 GLU A N 1
ATOM 3562 C CA . GLU A 1 450 ? -20.141 -11.001 -25.890 1.00 84.81 450 GLU A CA 1
ATOM 3563 C C . GLU A 1 450 ? -20.947 -9.960 -26.688 1.00 84.81 450 GLU A C 1
ATOM 3565 O O . GLU A 1 450 ? -21.181 -8.838 -26.232 1.00 84.81 450 GLU A O 1
ATOM 3570 N N . GLY A 1 451 ? -21.374 -10.339 -27.896 1.00 85.56 451 GLY A N 1
ATOM 3571 C CA . GLY A 1 451 ? -22.149 -9.475 -28.790 1.00 85.56 451 GLY A CA 1
ATOM 3572 C C . GLY A 1 451 ? -21.337 -8.416 -29.547 1.00 85.56 451 GLY A C 1
ATOM 3573 O O . GLY A 1 451 ? -21.940 -7.599 -30.245 1.00 85.56 451 GLY A O 1
ATOM 3574 N N . ASN A 1 452 ? -20.005 -8.424 -29.436 1.00 90.44 452 ASN A N 1
ATOM 3575 C CA . ASN A 1 452 ? -19.102 -7.555 -30.197 1.00 90.44 452 ASN A CA 1
ATOM 3576 C C . ASN A 1 452 ? -18.454 -8.317 -31.377 1.00 90.44 452 ASN A C 1
ATOM 3578 O O . ASN A 1 452 ? -18.604 -9.535 -31.473 1.00 90.44 452 ASN A O 1
ATOM 3582 N N . PRO A 1 453 ? -17.762 -7.626 -32.310 1.00 90.12 453 PRO A N 1
ATOM 3583 C CA . PRO A 1 453 ? -17.181 -8.247 -33.507 1.00 90.12 453 PRO A CA 1
ATOM 3584 C C . PRO A 1 453 ? -16.239 -9.423 -33.238 1.00 90.12 453 PRO A C 1
ATOM 3586 O O . PRO A 1 453 ? -16.119 -10.311 -34.077 1.00 90.12 453 PRO A O 1
ATOM 3589 N N . VAL A 1 454 ? -15.575 -9.420 -32.084 1.00 91.06 454 VAL A N 1
ATOM 3590 C CA . VAL A 1 454 ? -14.686 -10.483 -31.631 1.00 91.06 454 VAL A CA 1
ATOM 3591 C C . VAL A 1 454 ? -15.227 -11.032 -30.314 1.00 91.06 454 VAL A C 1
ATOM 3593 O O . VAL A 1 454 ? -15.102 -10.401 -29.266 1.00 91.06 454 VAL A O 1
ATOM 3596 N N . GLU A 1 455 ? -15.792 -12.239 -30.353 1.00 90.56 455 GLU A N 1
ATOM 3597 C CA . GLU A 1 455 ? -16.341 -12.949 -29.184 1.00 90.56 455 GLU A CA 1
ATOM 3598 C C . GLU A 1 455 ? -15.235 -13.577 -28.308 1.00 90.56 455 GLU A C 1
ATOM 3600 O O . GLU A 1 455 ? -15.301 -14.737 -27.908 1.00 90.56 455 GLU A O 1
ATOM 3605 N N . VAL A 1 456 ? -14.187 -12.804 -28.026 1.00 88.00 456 VAL A N 1
ATOM 3606 C CA . VAL A 1 456 ? -13.072 -13.169 -27.146 1.00 88.00 456 VAL A CA 1
ATOM 3607 C C . VAL A 1 456 ? -13.077 -12.212 -25.971 1.00 88.00 456 VAL A C 1
ATOM 3609 O O . VAL A 1 456 ? -13.314 -11.014 -26.153 1.00 88.00 456 VAL A O 1
ATOM 3612 N N . SER A 1 457 ? -12.827 -12.734 -24.768 1.00 84.50 457 SER A N 1
ATOM 3613 C CA . SER A 1 457 ? -12.685 -11.858 -23.616 1.00 84.50 457 SER A CA 1
ATOM 3614 C C . SER A 1 457 ? -11.412 -11.031 -23.790 1.00 84.50 457 SER A C 1
ATOM 3616 O O . SER A 1 457 ? -10.357 -11.600 -24.069 1.00 84.50 457 SER A O 1
ATOM 3618 N N . PRO A 1 458 ? -11.472 -9.707 -23.640 1.00 79.75 458 PRO A N 1
ATOM 3619 C CA . PRO A 1 458 ? -10.317 -8.847 -23.853 1.00 79.75 458 PRO A CA 1
ATOM 3620 C C . PRO A 1 458 ? -9.112 -9.229 -22.969 1.00 79.75 458 PRO A C 1
ATOM 3622 O O . PRO A 1 458 ? -7.967 -9.146 -23.409 1.00 79.75 458 PRO A O 1
ATOM 3625 N N . GLU A 1 459 ? -9.352 -9.757 -21.761 1.00 77.38 459 GLU A N 1
ATOM 3626 C CA . GLU A 1 459 ? -8.304 -10.300 -20.889 1.00 77.38 459 GLU A CA 1
ATOM 3627 C C . GLU A 1 459 ? -7.614 -11.567 -21.416 1.00 77.38 459 GLU A C 1
ATOM 3629 O O . GLU A 1 459 ? -6.684 -12.036 -20.780 1.00 77.38 459 GLU A O 1
ATOM 3634 N N . GLN A 1 460 ? -8.052 -12.155 -22.527 1.00 85.38 460 GLN A N 1
ATOM 3635 C CA . GLN A 1 460 ? -7.420 -13.325 -23.149 1.00 85.38 460 GLN A CA 1
ATOM 3636 C C . GLN A 1 460 ? -6.537 -12.945 -24.343 1.00 85.38 460 GLN A C 1
ATOM 3638 O O . GLN A 1 460 ? -5.934 -13.819 -24.962 1.00 85.38 460 GLN A O 1
ATOM 3643 N N . VAL A 1 461 ? -6.475 -11.665 -24.709 1.00 86.44 461 VAL A N 1
ATOM 3644 C CA . VAL A 1 461 ? -5.703 -11.200 -25.863 1.00 86.44 461 VAL A CA 1
ATOM 3645 C C . VAL A 1 461 ? -4.264 -10.906 -25.432 1.00 86.44 461 VAL A C 1
ATOM 3647 O O . VAL A 1 461 ? -4.015 -9.953 -24.699 1.00 86.44 461 VAL A O 1
ATOM 3650 N N . GLU A 1 462 ? -3.307 -11.700 -25.917 1.00 85.62 462 GLU A N 1
ATOM 3651 C CA . GLU A 1 462 ? -1.865 -11.498 -25.686 1.00 85.62 462 GLU A CA 1
ATOM 3652 C C . GLU A 1 462 ? -1.312 -10.351 -26.528 1.00 85.62 462 GLU A C 1
ATOM 3654 O O . GLU A 1 462 ? -0.538 -9.511 -26.071 1.00 85.62 462 GLU A O 1
ATOM 3659 N N . SER A 1 463 ? -1.703 -10.317 -27.798 1.00 86.44 463 SER A N 1
ATOM 3660 C CA . SER A 1 463 ? -1.232 -9.325 -28.752 1.00 86.44 463 SER A CA 1
ATOM 3661 C C . SER A 1 463 ? -2.242 -9.142 -29.874 1.00 86.44 463 SER A C 1
ATOM 3663 O O . SER A 1 463 ? -3.129 -9.970 -30.091 1.00 86.44 463 SER A O 1
ATOM 3665 N N . PHE A 1 464 ? -2.123 -8.024 -30.584 1.00 88.75 464 PHE A N 1
ATOM 3666 C CA . PHE A 1 464 ? -2.935 -7.758 -31.760 1.00 88.75 464 PHE A CA 1
ATOM 3667 C C . PHE A 1 464 ? -2.169 -6.921 -32.785 1.00 88.75 464 PHE A C 1
ATOM 3669 O O . PHE A 1 464 ? -1.317 -6.102 -32.429 1.00 88.75 464 PHE A O 1
ATOM 3676 N N . GLU A 1 465 ? -2.539 -7.096 -34.049 1.00 92.31 465 GLU A N 1
ATOM 3677 C CA . GLU A 1 465 ? -2.120 -6.299 -35.197 1.00 92.31 465 GLU A CA 1
ATOM 3678 C C . GLU A 1 465 ? -3.378 -5.822 -35.932 1.00 92.31 465 GLU A C 1
ATOM 3680 O O . GLU A 1 465 ? -4.239 -6.623 -36.301 1.00 92.31 465 GLU A O 1
ATOM 3685 N N . MET A 1 466 ? -3.494 -4.509 -36.139 1.00 94.44 466 MET A N 1
ATOM 3686 C CA . MET A 1 466 ? -4.556 -3.926 -36.959 1.00 94.44 466 MET A CA 1
ATOM 3687 C C . MET A 1 466 ? -4.025 -3.668 -38.361 1.00 94.44 466 MET A C 1
ATOM 3689 O O . MET A 1 466 ? -2.989 -3.021 -38.514 1.00 94.44 466 MET A O 1
ATOM 3693 N N . LEU A 1 467 ? -4.766 -4.112 -39.369 1.00 97.44 467 LEU A N 1
ATOM 3694 C CA . LEU A 1 467 ? -4.500 -3.823 -40.768 1.00 97.44 467 LEU A CA 1
ATOM 3695 C C . LEU A 1 467 ? -5.571 -2.887 -41.329 1.00 97.44 467 LEU A C 1
ATOM 3697 O O . LEU A 1 467 ? -6.761 -3.158 -41.170 1.00 97.44 467 LEU A O 1
ATOM 3701 N N . GLU A 1 468 ? -5.147 -1.846 -42.035 1.00 97.25 468 GLU A N 1
ATOM 3702 C CA . GLU A 1 468 ? -5.985 -0.986 -42.874 1.00 97.25 468 GLU A CA 1
ATOM 3703 C C . GLU A 1 468 ? -5.704 -1.339 -44.335 1.00 97.25 468 GLU A C 1
ATOM 3705 O O . GLU A 1 468 ? -4.567 -1.250 -44.793 1.00 97.25 468 GLU A O 1
ATOM 3710 N N . ASP A 1 469 ? -6.717 -1.823 -45.054 1.00 96.81 469 ASP A N 1
ATOM 3711 C CA . ASP A 1 469 ? -6.603 -2.285 -46.445 1.00 96.81 469 ASP A CA 1
ATOM 3712 C C . ASP A 1 469 ? -5.473 -3.312 -46.676 1.00 96.81 469 ASP A C 1
ATOM 3714 O O . ASP A 1 469 ? -4.897 -3.418 -47.759 1.00 96.81 469 ASP A O 1
ATOM 3718 N N . GLY A 1 470 ? -5.180 -4.111 -45.644 1.00 95.50 470 GLY A N 1
ATOM 3719 C CA . GLY A 1 470 ? -4.144 -5.147 -45.650 1.00 95.50 470 GLY A CA 1
ATOM 3720 C C . GLY A 1 470 ? -2.761 -4.685 -45.180 1.00 95.50 470 GLY A C 1
ATOM 3721 O O . GLY A 1 470 ? -1.887 -5.533 -45.008 1.00 95.50 470 GLY A O 1
ATOM 3722 N N . GLU A 1 471 ? -2.569 -3.392 -44.915 1.00 96.94 471 GLU A N 1
ATOM 3723 C CA . GLU A 1 471 ? -1.303 -2.829 -44.443 1.00 96.94 471 GLU A CA 1
ATOM 3724 C C . GLU A 1 471 ? -1.327 -2.587 -42.923 1.00 96.94 471 GLU A C 1
ATOM 3726 O O . GLU A 1 471 ? -2.321 -2.069 -42.405 1.00 96.94 471 GLU A O 1
ATOM 3731 N N . PRO A 1 472 ? -0.257 -2.931 -42.179 1.00 96.38 472 PRO A N 1
ATOM 3732 C CA . PRO A 1 472 ? -0.210 -2.718 -40.737 1.00 96.38 472 PRO A CA 1
ATOM 3733 C C . PRO A 1 472 ? -0.319 -1.245 -40.346 1.00 96.38 472 PRO A C 1
ATOM 3735 O O . PRO A 1 472 ? 0.445 -0.394 -40.808 1.00 96.38 472 PRO A O 1
ATOM 3738 N N . MET A 1 473 ? -1.236 -0.957 -39.428 1.00 95.56 473 MET A N 1
ATOM 3739 C CA . MET A 1 473 ? -1.328 0.343 -38.775 1.00 95.56 473 MET A CA 1
ATOM 3740 C C . MET A 1 473 ? -0.263 0.471 -37.683 1.00 95.56 473 MET A C 1
ATOM 3742 O O . MET A 1 473 ? 0.095 -0.499 -37.010 1.00 95.56 473 MET A O 1
ATOM 3746 N N . GLN A 1 474 ? 0.204 1.694 -37.434 1.00 91.94 474 GLN A N 1
ATOM 3747 C CA . GLN A 1 474 ? 1.127 1.953 -36.336 1.00 91.94 474 GLN A CA 1
ATOM 3748 C C . GLN A 1 474 ? 0.392 1.846 -34.993 1.00 91.94 474 GLN A C 1
ATOM 3750 O O . GLN A 1 474 ? -0.454 2.683 -34.665 1.00 91.94 474 GLN A O 1
ATOM 3755 N N . LYS A 1 475 ? 0.744 0.839 -34.190 1.00 86.75 475 LYS A N 1
ATOM 3756 C CA . LYS A 1 475 ? 0.255 0.707 -32.815 1.00 86.75 475 LYS A CA 1
ATOM 3757 C C . LYS A 1 475 ? 0.850 1.802 -31.930 1.00 86.75 475 LYS A C 1
ATOM 3759 O O . LYS A 1 475 ? 2.056 2.041 -31.947 1.00 86.75 475 LYS A O 1
ATOM 3764 N N . LYS A 1 476 ? -0.005 2.443 -31.139 1.00 79.00 476 LYS A N 1
ATOM 3765 C CA . LYS A 1 476 ? 0.359 3.425 -30.118 1.00 79.00 476 LYS A CA 1
ATOM 3766 C C . LYS A 1 476 ? -0.225 3.024 -28.768 1.00 79.00 476 LYS A C 1
ATOM 3768 O O . LYS A 1 476 ? -1.393 2.644 -28.689 1.00 79.00 476 LYS A O 1
ATOM 3773 N N . GLY A 1 477 ? 0.592 3.119 -27.722 1.00 68.88 477 GLY A N 1
ATOM 3774 C CA . GLY A 1 477 ? 0.143 2.963 -26.342 1.00 68.88 477 GLY A CA 1
ATOM 3775 C C . GLY A 1 477 ? -0.684 4.159 -25.855 1.00 68.88 477 GLY A C 1
ATOM 3776 O O . GLY A 1 477 ? -0.687 5.230 -26.465 1.00 68.88 477 GLY A O 1
ATOM 3777 N N . GLY A 1 478 ? -1.376 3.974 -24.729 1.00 67.88 478 GLY A N 1
ATOM 3778 C CA . GLY A 1 478 ? -2.020 5.057 -23.984 1.00 67.88 478 GLY A CA 1
ATOM 3779 C C . GLY A 1 478 ? -3.414 5.468 -24.473 1.00 67.88 478 GLY A C 1
ATOM 3780 O O . GLY A 1 478 ? -4.178 4.679 -25.017 1.00 67.88 478 GLY A O 1
ATOM 3781 N N . SER A 1 479 ? -3.781 6.722 -24.199 1.00 73.38 479 SER A N 1
ATOM 3782 C CA . SER A 1 479 ? -5.109 7.275 -24.487 1.00 73.38 479 SER A CA 1
ATOM 3783 C C . SER A 1 479 ? -5.170 7.906 -25.886 1.00 73.38 479 SER A C 1
ATOM 3785 O O . SER A 1 479 ? -4.222 8.580 -26.285 1.00 73.38 479 SER A O 1
ATOM 3787 N N . PRO A 1 480 ? -6.303 7.815 -26.613 1.00 79.56 480 PRO A N 1
ATOM 3788 C CA . PRO A 1 480 ? -6.515 8.551 -27.868 1.00 79.56 480 PRO A CA 1
ATOM 3789 C C . PRO A 1 480 ? -6.598 10.076 -27.680 1.00 79.56 480 PRO A C 1
ATOM 3791 O O . PRO A 1 480 ? -6.733 10.821 -28.652 1.00 79.56 480 PRO A O 1
ATOM 3794 N N . TRP A 1 481 ? -6.567 10.565 -26.437 1.00 83.25 481 TRP A N 1
ATOM 3795 C CA . TRP A 1 481 ? -6.608 11.985 -26.105 1.00 83.25 481 TRP A CA 1
ATOM 3796 C C . TRP A 1 481 ? -5.474 12.760 -26.787 1.00 83.25 481 TRP A C 1
ATOM 3798 O O . TRP A 1 481 ? -4.299 12.464 -26.603 1.00 83.25 481 TRP A O 1
ATOM 3808 N N . GLY A 1 482 ? -5.830 13.781 -27.567 1.00 83.38 482 GLY A N 1
ATOM 3809 C CA . GLY A 1 482 ? -4.859 14.622 -28.268 1.00 83.38 482 GLY A CA 1
ATOM 3810 C C . GLY A 1 482 ? -4.164 13.961 -29.462 1.00 83.38 482 GLY A C 1
ATOM 3811 O O . GLY A 1 482 ? -3.268 14.583 -30.026 1.00 83.38 482 GLY A O 1
ATOM 3812 N N . ASN A 1 483 ? -4.561 12.751 -29.879 1.00 86.62 483 ASN A N 1
ATOM 3813 C CA . ASN A 1 483 ? -3.978 12.123 -31.063 1.00 86.62 483 ASN A CA 1
ATOM 3814 C C . ASN A 1 483 ? -4.266 12.948 -32.327 1.00 86.62 483 ASN A C 1
ATOM 3816 O O . ASN A 1 483 ? -5.413 13.276 -32.627 1.00 86.62 483 ASN A O 1
ATOM 3820 N N . ASP A 1 484 ? -3.220 13.261 -33.084 1.00 90.19 484 ASP A N 1
ATOM 3821 C CA . ASP A 1 484 ? -3.294 13.991 -34.350 1.00 90.19 484 ASP A CA 1
ATOM 3822 C C . ASP A 1 484 ? -2.619 13.247 -35.515 1.00 90.19 484 ASP A C 1
ATOM 3824 O O . ASP A 1 484 ? -2.524 13.787 -36.621 1.00 90.19 484 ASP A O 1
ATOM 3828 N N . GLN A 1 485 ? -2.171 12.007 -35.282 1.00 91.12 485 GLN A N 1
ATOM 3829 C CA . GLN A 1 485 ? -1.459 11.194 -36.264 1.00 91.12 485 GLN A CA 1
ATOM 3830 C C . GLN A 1 485 ? -2.384 10.187 -36.953 1.00 91.12 485 GLN A C 1
ATOM 3832 O O . GLN A 1 485 ? -3.102 9.420 -36.312 1.00 91.12 485 GLN A O 1
ATOM 3837 N N . ARG A 1 486 ? -2.306 10.177 -38.283 1.00 94.44 486 ARG A N 1
ATOM 3838 C CA . ARG A 1 486 ? -2.994 9.258 -39.199 1.00 94.44 486 ARG A CA 1
ATOM 3839 C C . ARG A 1 486 ? -2.237 7.928 -39.324 1.00 94.44 486 ARG A C 1
ATOM 3841 O O . ARG A 1 486 ? -1.049 7.872 -39.023 1.00 94.44 486 ARG A O 1
ATOM 3848 N N . GLY A 1 487 ? -2.918 6.881 -39.782 1.00 94.75 487 GLY A N 1
ATOM 3849 C CA . GLY A 1 487 ? -2.400 5.514 -39.900 1.00 94.75 487 GLY A CA 1
ATOM 3850 C C . GLY A 1 487 ? -2.105 4.839 -38.557 1.00 94.75 487 GLY A C 1
ATOM 3851 O O . GLY A 1 487 ? -1.205 4.004 -38.483 1.00 94.75 487 GLY A O 1
ATOM 3852 N N . THR A 1 488 ? -2.804 5.223 -37.482 1.00 93.56 488 THR A N 1
ATOM 3853 C CA . THR A 1 488 ? -2.525 4.726 -36.122 1.00 93.56 488 THR A CA 1
ATOM 3854 C C . THR A 1 488 ? -3.683 3.920 -35.539 1.00 93.56 488 THR A C 1
ATOM 3856 O O . THR A 1 488 ? -4.848 4.219 -35.799 1.00 93.56 488 THR A O 1
ATOM 3859 N N . VAL A 1 489 ? -3.356 2.913 -34.728 1.00 92.06 489 VAL A N 1
ATOM 3860 C CA . VAL A 1 489 ? -4.297 2.193 -33.860 1.00 92.06 489 VAL A CA 1
ATOM 3861 C C . VAL A 1 489 ? -3.876 2.376 -32.403 1.00 92.06 489 VAL A C 1
ATOM 3863 O O . VAL A 1 489 ? -2.697 2.271 -32.066 1.00 92.06 489 VAL A O 1
ATOM 3866 N N . ILE A 1 490 ? -4.838 2.671 -31.537 1.00 87.00 490 ILE A N 1
ATOM 3867 C CA . ILE A 1 490 ? -4.659 2.922 -30.107 1.00 87.00 490 ILE A CA 1
ATOM 3868 C C . ILE A 1 490 ? -5.663 2.048 -29.364 1.00 87.00 490 ILE A C 1
ATOM 3870 O O . ILE A 1 490 ? -6.844 2.009 -29.702 1.00 87.00 490 ILE A O 1
ATOM 3874 N N . THR A 1 491 ? -5.221 1.351 -28.331 1.00 76.44 491 THR A N 1
ATOM 3875 C CA . THR A 1 491 ? -6.129 0.626 -27.437 1.00 76.44 491 THR A CA 1
ATOM 3876 C C . THR A 1 491 ? -6.577 1.528 -26.309 1.00 76.44 491 THR A C 1
ATOM 3878 O O . THR A 1 491 ? -5.729 2.145 -25.674 1.00 76.44 491 THR A O 1
ATOM 3881 N N . GLY A 1 492 ? -7.870 1.567 -25.996 1.00 59.59 492 GLY A N 1
ATOM 3882 C CA . GLY A 1 492 ? -8.326 2.300 -24.819 1.00 59.59 492 GLY A CA 1
ATOM 3883 C C . GLY A 1 492 ? -9.535 1.665 -24.148 1.00 59.59 492 GLY A C 1
ATOM 3884 O O . GLY A 1 492 ? -10.284 0.906 -24.753 1.00 59.59 492 GLY A O 1
ATOM 3885 N N . GLY A 1 493 ? -9.742 2.016 -22.882 1.00 50.88 493 GLY A N 1
ATOM 3886 C CA . GLY A 1 493 ? -10.808 1.446 -22.063 1.00 50.88 493 GLY A CA 1
ATOM 3887 C C . GLY A 1 493 ? -10.417 0.130 -21.396 1.00 50.88 493 GLY A C 1
ATOM 3888 O O . GLY A 1 493 ? -9.251 -0.273 -21.405 1.00 50.88 493 GLY A O 1
ATOM 3889 N N . ALA A 1 494 ? -11.403 -0.496 -20.756 1.00 47.09 494 ALA A N 1
ATOM 3890 C CA . ALA A 1 494 ? -11.185 -1.680 -19.952 1.00 47.09 494 ALA A CA 1
ATOM 3891 C C . ALA A 1 494 ? -10.664 -2.816 -20.798 1.00 47.09 494 ALA A C 1
ATOM 3893 O O . ALA A 1 494 ? -11.301 -3.180 -21.772 1.00 47.09 494 ALA A O 1
ATOM 3894 N N . LEU A 1 495 ? -9.487 -3.331 -20.453 1.00 52.00 495 LEU A N 1
ATOM 3895 C CA . LEU A 1 495 ? -8.997 -4.597 -20.987 1.00 52.00 495 LEU A CA 1
ATOM 3896 C C . LEU A 1 495 ? -8.812 -4.653 -22.521 1.00 52.00 495 LEU A C 1
ATOM 3898 O O . LEU A 1 495 ? -8.628 -5.739 -23.032 1.00 52.00 495 LEU A O 1
ATOM 3902 N N . HIS A 1 496 ? -8.768 -3.530 -23.251 1.00 62.62 496 HIS A N 1
ATOM 3903 C CA . HIS A 1 496 ? -8.809 -3.463 -24.730 1.00 62.62 496 HIS A CA 1
ATOM 3904 C C . HIS A 1 496 ? -10.189 -3.549 -25.378 1.00 62.62 496 HIS A C 1
ATOM 3906 O O . HIS A 1 496 ? -10.240 -3.553 -26.604 1.00 62.62 496 HIS A O 1
ATOM 3912 N N . ASP A 1 497 ? -11.289 -3.512 -24.618 1.00 73.81 497 ASP A N 1
ATOM 3913 C CA . ASP A 1 497 ? -12.670 -3.526 -25.131 1.00 73.81 497 ASP A CA 1
ATOM 3914 C C . ASP A 1 497 ? -12.882 -2.640 -26.362 1.00 73.81 497 ASP A C 1
ATOM 3916 O O . ASP A 1 497 ? -13.676 -2.978 -27.240 1.00 73.81 497 ASP A O 1
ATOM 3920 N N . VAL A 1 498 ? -12.213 -1.482 -26.406 1.00 83.94 498 VAL A N 1
ATOM 3921 C CA . VAL A 1 498 ? -12.348 -0.484 -27.462 1.00 83.94 498 VAL A CA 1
ATOM 3922 C C . VAL A 1 498 ? -11.020 -0.281 -28.187 1.00 83.94 498 VAL A C 1
ATOM 3924 O O . VAL A 1 498 ? -9.990 0.041 -27.587 1.00 83.94 498 VAL A O 1
ATOM 3927 N N . LEU A 1 499 ? -11.067 -0.385 -29.514 1.00 89.00 499 LEU A N 1
ATOM 3928 C CA . LEU A 1 499 ? -9.983 0.053 -30.385 1.00 89.00 499 LEU A CA 1
ATOM 3929 C C . LEU A 1 499 ? -10.315 1.425 -30.952 1.00 89.00 499 LEU A C 1
ATOM 3931 O O . LEU A 1 499 ? -11.428 1.674 -31.421 1.00 89.00 499 LEU A O 1
ATOM 3935 N N . TYR A 1 500 ? -9.325 2.306 -30.913 1.00 91.94 500 TYR A N 1
ATOM 3936 C CA . TYR A 1 500 ? -9.350 3.608 -31.547 1.00 91.94 500 TYR A CA 1
ATOM 3937 C C . TYR A 1 500 ? -8.440 3.571 -32.763 1.00 91.94 500 TYR A C 1
ATOM 3939 O O . TYR A 1 500 ? -7.323 3.068 -32.689 1.00 91.94 500 TYR A O 1
ATOM 3947 N N . ILE A 1 501 ? -8.895 4.126 -33.872 1.00 94.44 501 ILE A N 1
ATOM 3948 C CA . ILE A 1 501 ? -8.108 4.232 -35.091 1.00 94.44 501 ILE A CA 1
ATOM 3949 C C . ILE A 1 501 ? -8.104 5.660 -35.595 1.00 94.44 501 ILE A C 1
ATOM 3951 O O . ILE A 1 501 ? -9.078 6.401 -35.446 1.00 94.44 501 ILE A O 1
ATOM 3955 N N . SER A 1 502 ? -7.026 6.001 -36.274 1.00 95.56 502 SER A N 1
ATOM 3956 C CA . SER A 1 502 ? -6.952 7.138 -37.170 1.00 95.56 502 SER A CA 1
ATOM 3957 C C . SER A 1 502 ? -6.535 6.613 -38.541 1.00 95.56 502 SER A C 1
ATOM 3959 O O . SER A 1 502 ? -5.336 6.430 -38.726 1.00 95.56 502 SER A O 1
ATOM 3961 N N . PRO A 1 503 ? -7.475 6.335 -39.472 1.00 96.31 503 PRO A N 1
ATOM 3962 C CA . PRO A 1 503 ? -7.217 5.936 -40.851 1.00 96.31 503 PRO A CA 1
ATOM 3963 C C . PRO A 1 503 ? -6.075 6.709 -41.493 1.00 96.31 503 PRO A C 1
ATOM 3965 O O . PRO A 1 503 ? -5.918 7.902 -41.220 1.00 96.31 503 PRO A O 1
ATOM 3968 N N . SER A 1 504 ? -5.300 6.056 -42.348 1.00 96.06 504 SER A N 1
ATOM 3969 C CA . SER A 1 504 ? -4.190 6.657 -43.088 1.00 96.06 504 SER A CA 1
ATOM 3970 C C . SER A 1 504 ? -4.637 7.863 -43.923 1.00 96.06 504 SER A C 1
ATOM 3972 O O . SER A 1 504 ? -3.962 8.897 -43.941 1.00 96.06 504 SER A O 1
ATOM 3974 N N . GLU A 1 505 ? -5.832 7.790 -44.506 1.00 94.44 505 GLU A N 1
ATOM 3975 C CA . GLU A 1 505 ? -6.509 8.877 -45.204 1.00 94.44 505 GLU A CA 1
ATOM 3976 C C . GLU A 1 505 ? -8.032 8.803 -45.008 1.00 94.44 505 GLU A C 1
ATOM 3978 O O . GLU A 1 505 ? -8.532 7.939 -44.307 1.00 94.44 505 GLU A O 1
ATOM 3983 N N . GLY A 1 506 ? -8.784 9.779 -45.522 1.00 93.75 506 GLY A N 1
ATOM 3984 C CA . GLY A 1 506 ? -10.245 9.656 -45.596 1.00 93.75 506 GLY A CA 1
ATOM 3985 C C . GLY A 1 506 ? -10.989 9.431 -44.268 1.00 93.75 506 GLY A C 1
ATOM 3986 O O . GLY A 1 506 ? -10.596 9.935 -43.202 1.00 93.75 506 GLY A O 1
ATOM 3987 N N . LEU A 1 507 ? -12.124 8.735 -44.382 1.00 95.25 507 LEU A N 1
ATOM 3988 C CA . LEU A 1 507 ? -12.985 8.279 -43.284 1.00 95.25 507 LEU A CA 1
ATOM 3989 C C . LEU A 1 507 ? -12.863 6.755 -43.118 1.00 95.25 507 LEU A C 1
ATOM 3991 O O . LEU A 1 507 ? -12.728 6.072 -44.125 1.00 95.25 507 LEU A O 1
ATOM 3995 N N . PRO A 1 508 ? -13.065 6.184 -41.912 1.00 94.44 508 PRO A N 1
ATOM 3996 C CA . PRO A 1 508 ? -13.007 4.731 -41.707 1.00 94.44 508 PRO A CA 1
ATOM 3997 C C . PRO A 1 508 ? -13.898 3.936 -42.661 1.00 94.44 508 PRO A C 1
ATOM 3999 O O . PRO A 1 508 ? -13.554 2.837 -43.072 1.00 94.44 508 PRO A O 1
ATOM 4002 N N . ALA A 1 509 ? -15.030 4.515 -43.067 1.00 94.31 509 ALA A N 1
ATOM 4003 C CA . ALA A 1 509 ? -15.963 3.846 -43.957 1.00 94.31 509 ALA A CA 1
ATOM 4004 C C . ALA A 1 509 ? -15.470 3.624 -45.390 1.00 94.31 509 ALA A C 1
ATOM 4006 O O . ALA A 1 509 ? -16.152 2.944 -46.157 1.00 94.31 509 ALA A O 1
ATOM 4007 N N . GLU A 1 510 ? -14.327 4.203 -45.743 1.00 95.94 510 GLU A N 1
ATOM 4008 C CA . GLU A 1 510 ? -13.679 4.079 -47.046 1.00 95.94 510 GLU A CA 1
ATOM 4009 C C . GLU A 1 510 ? -12.629 2.954 -47.069 1.00 95.94 510 GLU A C 1
ATOM 4011 O O . GLU A 1 510 ? -12.133 2.630 -48.145 1.00 95.94 510 GLU A O 1
ATOM 4016 N N . HIS A 1 511 ? -12.355 2.328 -45.918 1.00 96.44 511 HIS A N 1
ATOM 4017 C CA . HIS A 1 511 ? -11.304 1.329 -45.722 1.00 96.44 511 HIS A CA 1
ATOM 4018 C C . HIS A 1 511 ? -11.859 0.004 -45.186 1.00 96.44 511 HIS A C 1
ATOM 4020 O O . HIS A 1 511 ? -12.949 -0.059 -44.612 1.00 96.44 511 HIS A O 1
ATOM 4026 N N . THR A 1 512 ? -11.081 -1.066 -45.348 1.00 96.69 512 THR A N 1
ATOM 4027 C CA . THR A 1 512 ? -11.320 -2.366 -44.705 1.00 96.69 512 THR A CA 1
ATOM 4028 C C . THR A 1 512 ? -10.363 -2.542 -43.537 1.00 96.69 512 THR A C 1
ATOM 4030 O O . THR A 1 512 ? -9.155 -2.382 -43.700 1.00 96.69 512 THR A O 1
ATOM 4033 N N . TYR A 1 513 ? -10.886 -2.931 -42.374 1.00 97.19 513 TYR A N 1
ATOM 4034 C CA . TYR A 1 513 ? -10.071 -3.172 -41.185 1.00 97.19 513 TYR A CA 1
ATOM 4035 C C . TYR A 1 513 ? -10.039 -4.654 -40.844 1.00 97.19 513 TYR A C 1
ATOM 4037 O O . TYR A 1 513 ? -11.080 -5.279 -40.653 1.00 97.19 513 TYR A O 1
ATOM 4045 N N . THR A 1 514 ? -8.836 -5.217 -40.765 1.00 97.06 514 THR A N 1
ATOM 4046 C CA . THR A 1 514 ? -8.619 -6.597 -40.322 1.00 97.06 514 THR A CA 1
ATOM 4047 C C . THR A 1 514 ? -7.836 -6.589 -39.025 1.00 97.06 514 THR A C 1
ATOM 4049 O O . THR A 1 514 ? -6.741 -6.039 -38.958 1.00 97.06 514 THR A O 1
ATOM 4052 N N . LEU A 1 515 ? -8.383 -7.232 -38.004 1.00 95.12 515 LEU A N 1
ATOM 4053 C CA . LEU A 1 515 ? -7.744 -7.416 -36.719 1.00 95.12 515 LEU A CA 1
ATOM 4054 C C . LEU A 1 515 ? -7.194 -8.838 -36.625 1.00 95.12 515 LEU A C 1
ATOM 4056 O O . LEU A 1 515 ? -7.953 -9.806 -36.641 1.00 95.12 515 LEU A O 1
ATOM 4060 N N . LYS A 1 516 ? -5.875 -8.965 -36.503 1.00 95.19 516 LYS A N 1
ATOM 4061 C CA . LYS A 1 516 ? -5.232 -10.220 -36.111 1.00 95.19 516 LYS A CA 1
ATOM 4062 C C . LYS A 1 516 ? -4.967 -10.184 -34.620 1.00 95.19 516 LYS A C 1
ATOM 4064 O O . LYS A 1 516 ? -4.436 -9.190 -34.131 1.00 95.19 516 LYS A O 1
ATOM 4069 N N . ILE A 1 517 ? -5.323 -11.245 -33.913 1.00 92.25 517 ILE A N 1
ATOM 4070 C CA . ILE A 1 517 ? -5.117 -11.361 -32.469 1.00 92.25 517 ILE A CA 1
ATOM 4071 C C . ILE A 1 517 ? -4.452 -12.681 -32.136 1.00 92.25 517 ILE A C 1
ATOM 4073 O O . ILE A 1 517 ? -4.695 -13.701 -32.779 1.00 92.25 517 ILE A O 1
ATOM 4077 N N . THR A 1 518 ? -3.657 -12.636 -31.082 1.00 91.25 518 THR A N 1
ATOM 4078 C CA . THR A 1 518 ? -3.113 -13.803 -30.409 1.00 91.25 518 THR A CA 1
ATOM 4079 C C . THR A 1 518 ? -3.914 -13.994 -29.130 1.00 91.25 518 THR A C 1
ATOM 4081 O O . THR A 1 518 ? -3.965 -13.085 -28.301 1.00 91.25 518 THR A O 1
ATOM 4084 N N . VAL A 1 519 ? -4.575 -15.138 -28.982 1.00 90.94 519 VAL A N 1
ATOM 4085 C CA . VAL A 1 519 ? -5.493 -15.418 -27.873 1.00 90.94 519 VAL A CA 1
ATOM 4086 C C . VAL A 1 519 ? -4.946 -16.560 -27.031 1.00 90.94 519 VAL A C 1
ATOM 4088 O O . VAL A 1 519 ? -4.641 -17.629 -27.563 1.00 90.94 519 VAL A O 1
ATOM 4091 N N . ARG A 1 520 ? -4.866 -16.351 -25.716 1.00 91.88 520 ARG A N 1
ATOM 4092 C CA . ARG A 1 520 ? -4.584 -17.406 -24.740 1.00 91.88 520 ARG A CA 1
ATOM 4093 C C . ARG A 1 520 ? -5.870 -18.148 -24.371 1.00 91.88 520 ARG A C 1
ATOM 4095 O O . ARG A 1 520 ? -6.878 -17.537 -24.016 1.00 91.88 520 ARG A O 1
ATOM 4102 N N . ARG A 1 521 ? -5.855 -19.480 -24.454 1.00 91.88 521 ARG A N 1
ATOM 4103 C CA . ARG A 1 521 ? -6.974 -20.354 -24.067 1.00 91.88 521 ARG A CA 1
ATOM 4104 C C . ARG A 1 521 ? -6.517 -21.374 -23.028 1.00 91.88 521 ARG A C 1
ATOM 4106 O O . ARG A 1 521 ? -5.513 -22.041 -23.276 1.00 91.88 521 ARG A O 1
ATOM 4113 N N . PRO A 1 522 ? -7.203 -21.503 -21.876 1.00 92.44 522 PRO A N 1
ATOM 4114 C CA . PRO A 1 522 ? -6.829 -22.494 -20.876 1.00 92.44 522 PRO A CA 1
ATOM 4115 C C . PRO A 1 522 ? -6.783 -23.897 -21.486 1.00 92.44 522 PRO A C 1
ATOM 4117 O O . PRO A 1 522 ? -7.730 -24.320 -22.152 1.00 92.44 522 PRO A O 1
ATOM 4120 N N . SER A 1 523 ? -5.688 -24.615 -21.254 1.00 93.56 523 SER A N 1
ATOM 4121 C CA . SER A 1 523 ? -5.458 -25.948 -21.805 1.00 93.56 523 SER A CA 1
ATOM 4122 C C . SER A 1 523 ? -4.756 -26.835 -20.774 1.00 93.56 523 SER A C 1
ATOM 4124 O O . SER A 1 523 ? -3.677 -26.474 -20.309 1.00 93.56 523 SER A O 1
ATOM 4126 N N . PRO A 1 524 ? -5.305 -28.016 -20.420 1.00 91.69 524 PRO A N 1
ATOM 4127 C CA . PRO A 1 524 ? -4.649 -28.946 -19.493 1.00 91.69 524 PRO A CA 1
ATOM 4128 C C . PRO A 1 524 ? -3.255 -29.402 -19.955 1.00 91.69 524 PRO A C 1
ATOM 4130 O O . PRO A 1 524 ? -2.381 -29.665 -19.124 1.00 91.69 524 PRO A O 1
ATOM 4133 N N . ASP A 1 525 ? -3.069 -29.480 -21.276 1.00 93.88 525 ASP A N 1
ATOM 4134 C CA . ASP A 1 525 ? -1.821 -29.864 -21.945 1.00 93.88 525 ASP A CA 1
ATOM 4135 C C . ASP A 1 525 ? -0.937 -28.649 -22.295 1.00 93.88 525 ASP A C 1
ATOM 4137 O O . ASP A 1 525 ? 0.116 -28.815 -22.910 1.00 93.88 525 ASP A O 1
ATOM 4141 N N . GLY A 1 526 ? -1.384 -27.432 -21.962 1.00 92.56 526 GLY A N 1
ATOM 4142 C CA . GLY A 1 526 ? -0.615 -26.203 -22.132 1.00 92.56 526 GLY A CA 1
ATOM 4143 C C . GLY A 1 526 ? 0.443 -26.019 -21.046 1.00 92.56 526 GLY A C 1
ATOM 4144 O O . GLY A 1 526 ? 0.598 -26.848 -20.149 1.00 92.56 526 GLY A O 1
ATOM 4145 N N . GLU A 1 527 ? 1.123 -24.881 -21.097 1.00 93.06 527 GLU A N 1
ATOM 4146 C CA . GLU A 1 527 ? 2.089 -24.451 -20.081 1.00 93.06 527 GLU A CA 1
ATOM 4147 C C . GLU A 1 527 ? 1.771 -23.012 -19.651 1.00 93.06 527 GLU A C 1
ATOM 4149 O O . GLU A 1 527 ? 1.076 -22.302 -20.392 1.00 93.06 527 GLU A O 1
ATOM 4154 N N . PRO A 1 528 ? 2.223 -22.572 -18.465 1.00 95.38 528 PRO A N 1
ATOM 4155 C CA . PRO A 1 528 ? 2.249 -21.151 -18.139 1.00 95.38 528 PRO A CA 1
ATOM 4156 C C . PRO A 1 528 ? 2.967 -20.358 -19.233 1.00 95.38 528 PRO A C 1
ATOM 4158 O O . PRO A 1 528 ? 3.938 -20.833 -19.825 1.00 95.38 528 PRO A O 1
ATOM 4161 N N . LEU A 1 529 ? 2.469 -19.160 -19.542 1.00 94.31 529 LEU A N 1
ATOM 4162 C CA . LEU A 1 529 ? 3.063 -18.329 -20.602 1.00 94.31 529 LEU A CA 1
ATOM 4163 C C . LEU A 1 529 ? 4.262 -17.520 -20.107 1.00 94.31 529 LEU A C 1
ATOM 4165 O O . LEU A 1 529 ? 5.033 -16.989 -20.913 1.00 94.31 529 LEU A O 1
ATOM 4169 N N . VAL A 1 530 ? 4.384 -17.409 -18.789 1.00 95.00 530 VAL A N 1
ATOM 4170 C CA . VAL A 1 530 ? 5.435 -16.686 -18.095 1.00 95.00 530 VAL A CA 1
ATOM 4171 C C . VAL A 1 530 ? 6.019 -17.600 -17.030 1.00 95.00 530 VAL A C 1
ATOM 4173 O O . VAL A 1 530 ? 5.290 -18.294 -16.325 1.00 95.00 530 VAL A O 1
ATOM 4176 N N . GLU A 1 531 ? 7.335 -17.551 -16.908 1.00 94.00 531 GLU A N 1
ATOM 4177 C CA . GLU A 1 531 ? 8.096 -18.051 -15.772 1.00 94.00 531 GLU A CA 1
ATOM 4178 C C . GLU A 1 531 ? 8.956 -16.874 -15.309 1.00 94.00 531 GLU A C 1
ATOM 4180 O O . GLU A 1 531 ? 9.532 -16.187 -16.156 1.00 94.00 531 GLU A O 1
ATOM 4185 N N . ILE A 1 532 ? 8.970 -16.602 -14.006 1.00 95.00 532 ILE A N 1
ATOM 4186 C CA . ILE A 1 532 ? 9.862 -15.603 -13.408 1.00 95.00 532 ILE A CA 1
ATOM 4187 C C . ILE A 1 532 ? 10.899 -16.302 -12.538 1.00 95.00 532 ILE A C 1
ATOM 4189 O O . ILE A 1 532 ? 10.676 -17.442 -12.127 1.00 95.00 532 ILE A O 1
ATOM 4193 N N . ASP A 1 533 ? 12.025 -15.645 -12.271 1.00 94.44 533 ASP A N 1
ATOM 4194 C CA . ASP A 1 533 ? 13.062 -16.212 -11.405 1.00 94.44 533 ASP A CA 1
ATOM 4195 C C . ASP A 1 533 ? 12.507 -16.499 -9.995 1.00 94.44 533 ASP A C 1
ATOM 4197 O O . ASP A 1 533 ? 11.869 -15.648 -9.382 1.00 94.44 533 ASP A O 1
ATOM 4201 N N . ASP A 1 534 ? 12.774 -17.692 -9.450 1.00 93.25 534 ASP A N 1
ATOM 4202 C CA . ASP A 1 534 ? 12.322 -18.100 -8.106 1.00 93.25 534 ASP A CA 1
ATOM 4203 C C . ASP A 1 534 ? 12.845 -17.180 -6.980 1.00 93.25 534 ASP A C 1
ATOM 4205 O O . ASP A 1 534 ? 12.370 -17.248 -5.846 1.00 93.25 534 ASP A O 1
ATOM 4209 N N . SER A 1 535 ? 13.881 -16.378 -7.248 1.00 94.56 535 SER A N 1
ATOM 4210 C CA . SER A 1 535 ? 14.408 -15.387 -6.306 1.00 94.56 535 SER A CA 1
ATOM 4211 C C . SER A 1 535 ? 13.724 -14.022 -6.394 1.00 94.56 535 SER A C 1
ATOM 4213 O O . SER A 1 535 ? 13.947 -13.185 -5.507 1.00 94.56 535 SER A O 1
ATOM 4215 N N . ASP A 1 536 ? 12.897 -13.792 -7.415 1.00 96.44 536 ASP A N 1
ATOM 4216 C CA . ASP A 1 536 ? 12.096 -12.584 -7.545 1.00 96.44 536 ASP A CA 1
ATOM 4217 C C . ASP A 1 536 ? 11.058 -12.498 -6.435 1.00 96.44 536 ASP A C 1
ATOM 4219 O O . ASP A 1 536 ? 10.548 -13.499 -5.942 1.00 96.44 536 ASP A O 1
ATOM 4223 N N . VAL A 1 537 ? 10.725 -11.266 -6.056 1.00 96.56 537 VAL A N 1
ATOM 4224 C CA . VAL A 1 537 ? 9.683 -11.008 -5.058 1.00 96.56 537 VAL A CA 1
ATOM 4225 C C . VAL A 1 537 ? 8.464 -10.334 -5.689 1.00 96.56 537 VAL A C 1
ATOM 4227 O O . VAL A 1 537 ? 8.579 -9.357 -6.439 1.00 96.56 537 VAL A O 1
ATOM 4230 N N . LEU A 1 538 ? 7.271 -10.822 -5.369 1.00 96.62 538 LEU A N 1
ATOM 4231 C CA . LEU A 1 538 ? 5.994 -10.306 -5.848 1.00 96.62 538 LEU A CA 1
ATOM 4232 C C . LEU A 1 538 ? 5.406 -9.320 -4.850 1.00 96.62 538 LEU A C 1
ATOM 4234 O O . LEU A 1 538 ? 5.213 -9.611 -3.676 1.00 96.62 538 LEU A O 1
ATOM 4238 N N . TRP A 1 539 ? 5.098 -8.122 -5.332 1.00 95.25 539 TRP A N 1
ATOM 4239 C CA . TRP A 1 539 ? 4.537 -7.061 -4.512 1.00 95.25 539 TRP A CA 1
ATOM 4240 C C . TRP A 1 539 ? 3.241 -6.559 -5.115 1.00 95.25 539 TRP A C 1
ATOM 4242 O O . TRP A 1 539 ? 3.147 -6.360 -6.325 1.00 95.25 539 TRP A O 1
ATOM 4252 N N . THR A 1 540 ? 2.263 -6.229 -4.273 1.00 91.19 540 THR A N 1
ATOM 4253 C CA . THR A 1 540 ? 1.135 -5.409 -4.724 1.00 91.19 540 THR A CA 1
ATOM 4254 C C . THR A 1 540 ? 1.338 -3.951 -4.355 1.00 91.19 540 THR A C 1
ATOM 4256 O O . THR A 1 540 ? 1.687 -3.584 -3.238 1.00 91.19 540 THR A O 1
ATOM 4259 N N . TYR A 1 541 ? 1.098 -3.076 -5.311 1.00 85.31 541 TYR A N 1
ATOM 4260 C CA . TYR A 1 541 ? 1.008 -1.650 -5.095 1.00 85.31 541 TYR A CA 1
ATOM 4261 C C . TYR A 1 541 ? -0.434 -1.223 -5.297 1.00 85.31 541 TYR A C 1
ATOM 4263 O O . TYR A 1 541 ? -1.044 -1.499 -6.329 1.00 85.31 541 TYR A O 1
ATOM 4271 N N . GLY A 1 542 ? -0.981 -0.486 -4.338 1.00 70.56 542 GLY A N 1
ATOM 4272 C CA . GLY A 1 542 ? -2.230 0.201 -4.584 1.00 70.56 542 GLY A CA 1
ATOM 4273 C C . GLY A 1 542 ? -2.369 1.465 -3.765 1.00 70.56 542 GLY A C 1
ATOM 4274 O O . GLY A 1 542 ? -1.957 1.589 -2.617 1.00 70.56 542 GLY A O 1
ATOM 4275 N N . GLY A 1 543 ? -2.989 2.422 -4.424 1.00 65.31 543 GLY A N 1
ATOM 4276 C CA . GLY A 1 543 ? -3.114 3.792 -3.998 1.00 65.31 543 GLY A CA 1
ATOM 4277 C C . GLY A 1 543 ? -3.952 4.484 -5.044 1.00 65.31 543 GLY A C 1
ATOM 4278 O O . GLY A 1 543 ? -3.868 4.177 -6.225 1.00 65.31 543 GLY A O 1
ATOM 4279 N N . GLY A 1 544 ? -4.855 5.329 -4.601 1.00 66.31 544 GLY A N 1
ATOM 4280 C CA . GLY A 1 544 ? -5.681 6.142 -5.471 1.00 66.31 544 GLY A CA 1
ATOM 4281 C C . GLY A 1 544 ? -5.680 7.525 -4.872 1.00 66.31 544 GLY A C 1
ATOM 4282 O O . GLY A 1 544 ? -5.407 7.659 -3.679 1.00 66.31 544 GLY A O 1
ATOM 4283 N N . SER A 1 545 ? -5.985 8.524 -5.687 1.00 69.00 545 SER A N 1
ATOM 4284 C CA . SER A 1 545 ? -6.004 9.903 -5.223 1.00 69.00 545 SER A CA 1
ATOM 4285 C C . SER A 1 545 ? -6.951 10.075 -4.036 1.00 69.00 545 SER A C 1
ATOM 4287 O O . SER A 1 545 ? -8.022 9.464 -3.986 1.00 69.00 545 SER A O 1
ATOM 4289 N N . HIS A 1 546 ? -6.593 10.961 -3.114 1.00 77.94 546 HIS A N 1
ATOM 4290 C CA . HIS A 1 546 ? -7.354 11.243 -1.893 1.00 77.94 546 HIS A CA 1
ATOM 4291 C C . HIS A 1 546 ? -7.560 10.028 -0.953 1.00 77.94 546 HIS A C 1
ATOM 4293 O O . HIS A 1 546 ? -8.676 9.803 -0.474 1.00 77.94 546 HIS A O 1
ATOM 4299 N N . PRO A 1 547 ? -6.510 9.253 -0.623 1.00 82.44 547 PRO A N 1
ATOM 4300 C CA . PRO A 1 547 ? -6.567 8.099 0.264 1.00 82.44 547 PRO A CA 1
ATOM 4301 C C . PRO A 1 547 ? -7.069 8.429 1.676 1.00 82.44 547 PRO A C 1
ATOM 4303 O O . PRO A 1 547 ? -7.689 7.562 2.276 1.00 82.44 547 PRO A O 1
ATOM 4306 N N . TYR A 1 548 ? -6.918 9.661 2.186 1.00 80.75 548 TYR A N 1
ATOM 4307 C CA . TYR A 1 548 ? -7.551 10.079 3.454 1.00 80.75 548 TYR A CA 1
ATOM 4308 C C . TYR A 1 548 ? -9.081 9.956 3.433 1.00 80.75 548 TYR A C 1
ATOM 4310 O O . TYR A 1 548 ? -9.711 9.849 4.482 1.00 80.75 548 TYR A O 1
ATOM 4318 N N . ARG A 1 549 ? -9.704 9.996 2.247 1.00 86.19 549 ARG A N 1
ATOM 4319 C CA . ARG A 1 549 ? -11.152 9.804 2.096 1.00 86.19 549 ARG A CA 1
ATOM 4320 C C . ARG A 1 549 ? -11.541 8.335 2.104 1.00 86.19 549 ARG A C 1
ATOM 4322 O O . ARG A 1 549 ? -12.732 8.048 2.220 1.00 86.19 549 ARG A O 1
ATOM 4329 N N . ARG A 1 550 ? -10.579 7.414 1.971 1.00 88.06 550 ARG A N 1
ATOM 4330 C CA . ARG A 1 550 ? -10.878 5.985 1.986 1.00 88.06 550 ARG A CA 1
ATOM 4331 C C . ARG A 1 550 ? -11.490 5.613 3.338 1.00 88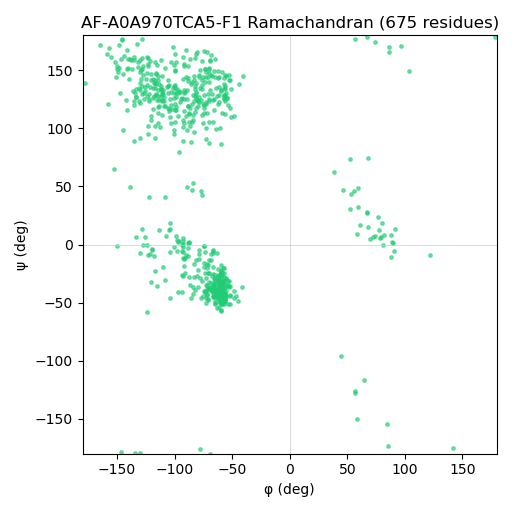.06 550 ARG A C 1
ATOM 4333 O O . ARG A 1 550 ? -11.001 6.054 4.379 1.00 88.06 550 ARG A O 1
ATOM 4340 N N . PRO A 1 551 ? -12.560 4.812 3.331 1.00 91.25 551 PRO A N 1
ATOM 4341 C CA . PRO A 1 551 ? -13.098 4.246 4.555 1.00 91.25 551 PRO A CA 1
ATOM 4342 C C . PRO A 1 551 ? -12.111 3.223 5.131 1.00 91.25 551 PRO A C 1
ATOM 4344 O O . PRO A 1 551 ? -11.249 2.705 4.418 1.00 91.25 551 PRO A O 1
ATOM 4347 N N . TYR A 1 552 ? -12.282 2.876 6.406 1.00 94.62 552 TYR A N 1
ATOM 4348 C CA . TYR A 1 552 ? -11.459 1.883 7.107 1.00 94.62 552 TYR A CA 1
ATOM 4349 C C . TYR A 1 552 ? -11.279 0.576 6.327 1.00 94.62 552 TYR A C 1
ATOM 4351 O O . TYR A 1 552 ? -10.160 0.096 6.165 1.00 94.62 552 TYR A O 1
ATOM 4359 N N . HIS A 1 553 ? -12.361 0.028 5.762 1.00 93.88 553 HIS A N 1
ATOM 4360 C CA . HIS A 1 553 ? -12.282 -1.229 5.014 1.00 93.88 553 HIS A CA 1
ATOM 4361 C C . HIS A 1 553 ? -11.385 -1.124 3.773 1.00 93.88 553 HIS A C 1
ATOM 4363 O O . HIS A 1 553 ? -10.749 -2.098 3.395 1.00 93.88 553 HIS A O 1
ATOM 4369 N N . GLY A 1 554 ? -11.286 0.063 3.167 1.00 91.19 554 GLY A N 1
ATOM 4370 C CA . GLY A 1 554 ? -10.420 0.296 2.016 1.00 91.19 554 GLY A CA 1
ATOM 4371 C C . GLY A 1 554 ? -8.927 0.204 2.345 1.00 91.19 554 GLY A C 1
ATOM 4372 O O . GLY A 1 554 ? -8.152 -0.122 1.454 1.00 91.19 554 GLY A O 1
ATOM 4373 N N . GLY A 1 555 ? -8.520 0.480 3.591 1.00 92.25 555 GLY A N 1
ATOM 4374 C CA . GLY A 1 555 ? -7.157 0.215 4.072 1.00 92.25 555 GLY A CA 1
ATOM 4375 C C . GLY A 1 555 ? -6.982 -1.232 4.538 1.00 92.25 555 GLY A C 1
ATOM 4376 O O . GLY A 1 555 ? -6.010 -1.889 4.177 1.00 92.25 555 GLY A O 1
ATOM 4377 N N . TRP A 1 556 ? -7.976 -1.754 5.261 1.00 95.38 556 TRP A N 1
ATOM 4378 C CA . TRP A 1 556 ? -7.952 -3.096 5.852 1.00 95.38 556 TRP A CA 1
ATOM 4379 C C . TRP A 1 556 ? -7.752 -4.226 4.838 1.00 95.38 556 TRP A C 1
ATOM 4381 O O . TRP A 1 556 ? -7.072 -5.192 5.140 1.00 95.38 556 TRP A O 1
ATOM 4391 N N . ILE A 1 557 ? -8.278 -4.108 3.618 1.00 94.31 557 ILE A N 1
ATOM 4392 C CA . ILE A 1 557 ? -8.181 -5.168 2.599 1.00 94.31 557 ILE A CA 1
ATOM 4393 C C . ILE A 1 557 ? -6.736 -5.444 2.142 1.00 94.31 557 ILE A C 1
ATOM 4395 O O . ILE A 1 557 ? -6.435 -6.555 1.710 1.00 94.31 557 ILE A O 1
ATOM 4399 N N . TYR A 1 558 ? -5.841 -4.455 2.190 1.00 91.88 558 TYR A N 1
ATOM 4400 C CA . TYR A 1 558 ? -4.530 -4.556 1.540 1.00 91.88 558 TYR A CA 1
ATOM 4401 C C . TYR A 1 558 ? -3.637 -5.666 2.110 1.00 91.88 558 TYR A C 1
ATOM 4403 O O . TYR A 1 558 ? -3.228 -6.525 1.328 1.00 91.88 558 TYR A O 1
ATOM 4411 N N . PRO A 1 559 ? -3.364 -5.709 3.429 1.00 95.00 559 PRO A N 1
ATOM 4412 C CA . PRO A 1 559 ? -2.538 -6.770 4.004 1.00 95.00 559 PRO A CA 1
ATOM 4413 C C . PRO A 1 559 ? -3.171 -8.154 3.827 1.00 95.00 559 PRO A C 1
ATOM 4415 O O . PRO A 1 559 ? -2.479 -9.132 3.571 1.00 95.00 559 PRO A O 1
ATOM 4418 N N . LEU A 1 560 ? -4.502 -8.234 3.898 1.00 96.38 560 LEU A N 1
ATOM 4419 C CA . LEU A 1 560 ? -5.242 -9.490 3.773 1.00 96.38 560 LEU A CA 1
ATOM 4420 C C . LEU A 1 560 ? -5.125 -10.066 2.359 1.00 96.38 560 LEU A C 1
ATOM 4422 O O . LEU A 1 560 ? -4.980 -11.273 2.201 1.00 96.38 560 LEU A O 1
ATOM 4426 N N . LEU A 1 561 ? -5.158 -9.216 1.329 1.00 94.81 561 LEU A N 1
ATOM 4427 C CA . LEU A 1 561 ? -4.953 -9.665 -0.047 1.00 94.81 561 LEU A CA 1
ATOM 4428 C C . LEU A 1 561 ? -3.491 -9.955 -0.371 1.00 94.81 561 LEU A C 1
ATOM 4430 O O . LEU A 1 561 ? -3.246 -10.828 -1.196 1.00 94.81 561 LEU A O 1
ATOM 4434 N N . ALA A 1 562 ? -2.538 -9.254 0.249 1.00 95.12 562 ALA A N 1
ATOM 4435 C CA . ALA A 1 562 ? -1.130 -9.630 0.144 1.00 95.12 562 ALA A CA 1
ATOM 4436 C C . ALA A 1 562 ? -0.920 -11.051 0.693 1.00 95.12 562 ALA A C 1
ATOM 4438 O O . ALA A 1 562 ? -0.335 -11.879 0.003 1.00 95.12 562 ALA A O 1
ATOM 4439 N N . LEU A 1 563 ? -1.516 -11.362 1.854 1.00 96.12 563 LEU A N 1
ATOM 4440 C CA . LEU A 1 563 ? -1.517 -12.716 2.412 1.00 96.12 563 LEU A CA 1
ATOM 4441 C C . LEU A 1 563 ? -2.227 -13.724 1.495 1.00 96.12 563 LEU A C 1
ATOM 4443 O O . LEU A 1 563 ? -1.681 -14.780 1.207 1.00 96.12 563 LEU A O 1
ATOM 4447 N N . TYR A 1 564 ? -3.439 -13.404 1.024 1.00 94.75 564 TYR A N 1
ATOM 4448 C CA . TYR A 1 564 ? -4.241 -14.302 0.181 1.00 94.75 564 TYR A CA 1
ATOM 4449 C C . TYR A 1 564 ? -3.524 -14.716 -1.108 1.00 94.75 564 TYR A C 1
ATOM 4451 O O . TYR A 1 564 ? -3.660 -15.851 -1.556 1.00 94.75 564 TYR A O 1
ATOM 4459 N N . HIS A 1 565 ? -2.798 -13.782 -1.722 1.00 93.19 565 HIS A N 1
ATOM 4460 C CA . HIS A 1 565 ? -2.074 -14.018 -2.967 1.00 93.19 565 HIS A CA 1
ATOM 4461 C C . HIS A 1 565 ? -0.650 -14.546 -2.766 1.00 93.19 565 HIS A C 1
ATOM 4463 O O . HIS A 1 565 ? 0.031 -14.737 -3.770 1.00 93.19 565 HIS A O 1
ATOM 4469 N N . ASP A 1 566 ? -0.219 -14.766 -1.519 1.00 94.88 566 ASP A N 1
ATOM 4470 C CA . ASP A 1 566 ? 1.149 -15.173 -1.177 1.00 94.88 566 ASP A CA 1
ATOM 4471 C C . ASP A 1 566 ? 2.203 -14.194 -1.733 1.00 94.88 566 ASP A C 1
ATOM 4473 O O . ASP A 1 566 ? 3.165 -14.569 -2.396 1.00 94.88 566 ASP A O 1
ATOM 4477 N N . PHE A 1 567 ? 1.962 -12.891 -1.551 1.00 96.38 567 PHE A N 1
ATOM 4478 C CA . PHE A 1 567 ? 2.882 -11.840 -1.993 1.00 96.38 567 PHE A CA 1
ATOM 4479 C C . PHE A 1 567 ? 3.915 -11.516 -0.915 1.00 96.38 567 PHE A C 1
ATOM 4481 O O . PHE A 1 567 ? 3.569 -11.356 0.252 1.00 96.38 567 PHE A O 1
ATOM 4488 N N . ASP A 1 568 ? 5.158 -11.276 -1.334 1.00 96.69 568 ASP A N 1
ATOM 4489 C CA . ASP A 1 568 ? 6.287 -10.890 -0.476 1.00 96.69 568 ASP A CA 1
ATOM 4490 C C . ASP A 1 568 ? 6.160 -9.487 0.121 1.00 96.69 568 ASP A C 1
ATOM 4492 O O . ASP A 1 568 ? 6.907 -9.121 1.033 1.00 96.69 568 ASP A O 1
ATOM 4496 N N . GLY A 1 569 ? 5.238 -8.666 -0.385 1.00 95.00 569 GLY A N 1
ATOM 4497 C CA . GLY A 1 569 ? 4.954 -7.378 0.227 1.00 95.00 569 GLY A CA 1
ATOM 4498 C C . GLY A 1 569 ? 3.907 -6.522 -0.459 1.00 95.00 569 GLY A C 1
ATOM 4499 O O . GLY A 1 569 ? 3.348 -6.844 -1.513 1.00 95.00 569 GLY A O 1
ATOM 4500 N N . TYR A 1 570 ? 3.648 -5.366 0.149 1.00 93.50 570 TYR A N 1
ATOM 4501 C CA . TYR A 1 570 ? 2.806 -4.346 -0.457 1.00 93.50 570 TYR A CA 1
ATOM 4502 C C . TYR A 1 570 ? 3.313 -2.917 -0.235 1.00 93.50 570 TYR A C 1
ATOM 4504 O O . TYR A 1 570 ? 4.013 -2.600 0.728 1.00 93.50 570 TYR A O 1
ATOM 4512 N N . ALA A 1 571 ? 2.980 -2.035 -1.178 1.00 89.94 571 ALA A N 1
ATOM 4513 C CA . ALA A 1 571 ? 3.407 -0.641 -1.175 1.00 89.94 571 ALA A CA 1
ATOM 4514 C C . ALA A 1 571 ? 2.245 0.326 -0.920 1.00 89.94 571 ALA A C 1
ATOM 4516 O O . ALA A 1 571 ? 1.210 0.276 -1.590 1.00 89.94 571 ALA A O 1
ATOM 4517 N N . LEU A 1 572 ? 2.462 1.250 0.016 1.00 87.12 572 LEU A N 1
ATOM 4518 C CA . LEU A 1 572 ? 1.503 2.238 0.497 1.00 87.12 572 LEU A CA 1
ATOM 4519 C C . LEU A 1 572 ? 1.740 3.612 -0.131 1.00 87.12 572 LEU A C 1
ATOM 4521 O O . LEU A 1 572 ? 2.537 4.405 0.369 1.00 87.12 572 LEU A O 1
ATOM 4525 N N . TRP A 1 573 ? 0.967 3.934 -1.174 1.00 81.69 573 TRP A N 1
ATOM 4526 C 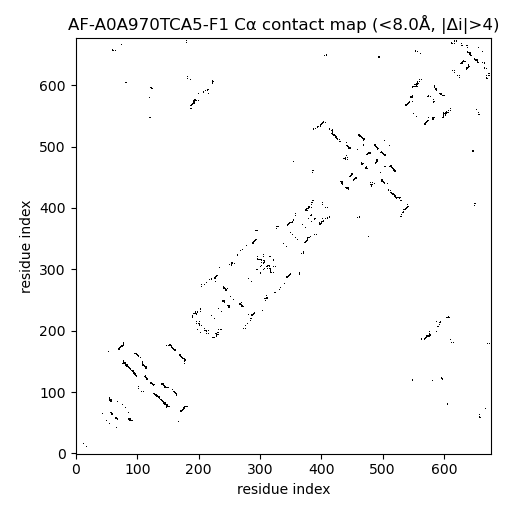CA . TRP A 1 573 ? 0.931 5.272 -1.797 1.00 81.69 573 TRP A CA 1
ATOM 4527 C C . TRP A 1 573 ? 0.789 6.421 -0.793 1.00 81.69 573 TRP A C 1
ATOM 4529 O O . TRP A 1 573 ? 1.387 7.481 -0.949 1.00 81.69 573 TRP A O 1
ATOM 4539 N N . ALA A 1 574 ? -0.039 6.207 0.226 1.00 77.62 574 ALA A N 1
ATOM 4540 C CA . ALA A 1 574 ? -0.580 7.283 1.036 1.00 77.62 574 ALA A CA 1
ATOM 4541 C C . ALA A 1 574 ? 0.234 7.620 2.289 1.00 77.62 574 ALA A C 1
ATOM 4543 O O . ALA A 1 574 ? -0.128 8.542 3.023 1.00 77.62 574 ALA A O 1
ATOM 4544 N N . PHE A 1 575 ? 1.273 6.839 2.599 1.00 82.81 575 PHE A N 1
ATOM 4545 C CA . PHE A 1 575 ? 1.879 6.930 3.922 1.00 82.81 575 PHE A CA 1
ATOM 4546 C C . PHE A 1 575 ? 2.788 8.154 4.082 1.00 82.81 575 PHE A C 1
ATOM 4548 O O . PHE A 1 575 ? 2.597 8.889 5.039 1.00 82.81 575 PHE A O 1
ATOM 4555 N N . TYR A 1 576 ? 3.680 8.448 3.124 1.00 74.50 576 TYR A N 1
ATOM 4556 C CA . TYR A 1 576 ? 4.625 9.584 3.192 1.00 74.50 576 TYR A CA 1
ATOM 4557 C C . TYR A 1 576 ? 4.510 10.567 2.032 1.00 74.50 576 TYR A C 1
ATOM 4559 O O . TYR A 1 576 ? 5.502 11.063 1.503 1.00 74.50 576 TYR A O 1
ATOM 4567 N N . HIS A 1 577 ? 3.284 10.878 1.626 1.00 78.44 577 HIS A N 1
ATOM 4568 C CA . HIS A 1 577 ? 3.083 11.668 0.423 1.00 78.44 577 HIS A CA 1
ATOM 4569 C C . HIS A 1 577 ? 3.335 13.178 0.644 1.00 78.44 577 HIS A C 1
ATOM 4571 O O . HIS A 1 577 ? 2.833 13.799 1.594 1.00 78.44 577 HIS A O 1
ATOM 4577 N N . TRP A 1 578 ? 4.070 13.816 -0.278 1.00 75.62 578 TRP A N 1
ATOM 4578 C CA . TRP A 1 578 ? 4.355 15.261 -0.222 1.00 75.62 578 TRP A CA 1
ATOM 4579 C C . TRP A 1 578 ? 3.081 16.111 -0.326 1.00 75.62 578 TRP A C 1
ATOM 4581 O O . TRP A 1 578 ? 2.933 17.101 0.388 1.00 75.62 578 TRP A O 1
ATOM 4591 N N . ASN A 1 579 ? 2.130 15.710 -1.174 1.00 80.94 579 ASN A N 1
ATOM 4592 C CA . ASN A 1 579 ? 0.800 16.319 -1.271 1.00 80.94 579 ASN A CA 1
ATOM 4593 C C . ASN A 1 579 ? -0.044 16.006 -0.022 1.00 80.94 579 ASN A C 1
ATOM 4595 O O . ASN A 1 579 ? -0.278 14.842 0.287 1.00 80.94 579 ASN A O 1
ATOM 4599 N N . GLU A 1 580 ? -0.535 17.041 0.662 1.00 80.81 580 GLU A N 1
ATOM 4600 C CA . GLU A 1 580 ? -1.347 16.922 1.884 1.00 80.81 580 GLU A CA 1
ATOM 4601 C C . GLU A 1 580 ? -2.647 16.146 1.680 1.00 80.81 580 GLU A C 1
ATOM 4603 O O . GLU A 1 580 ? -3.084 15.431 2.577 1.00 80.81 580 GLU A O 1
ATOM 4608 N N . THR A 1 581 ? -3.222 16.241 0.480 1.00 83.06 581 THR A N 1
ATOM 4609 C CA . THR A 1 581 ? -4.438 15.509 0.099 1.00 83.06 581 THR A CA 1
ATOM 4610 C C . THR A 1 581 ? -4.194 14.024 -0.152 1.00 83.06 581 THR A C 1
ATOM 4612 O O . THR A 1 581 ? -5.127 13.293 -0.445 1.00 83.06 581 THR A O 1
ATOM 4615 N N . GLU A 1 582 ? -2.959 13.547 -0.037 1.00 85.00 582 GLU A N 1
ATOM 4616 C CA . GLU A 1 582 ? -2.603 12.160 -0.329 1.00 85.00 582 GLU A CA 1
ATOM 4617 C C . GLU A 1 582 ? -2.167 11.380 0.916 1.00 85.00 582 GLU A C 1
ATOM 4619 O O . GLU A 1 582 ? -1.635 10.284 0.806 1.00 85.00 582 GLU A O 1
ATOM 4624 N N . ARG A 1 583 ? -2.397 11.932 2.112 1.00 86.75 583 ARG A N 1
ATOM 4625 C CA . ARG A 1 583 ? -1.877 11.396 3.377 1.00 86.75 583 ARG A CA 1
ATOM 46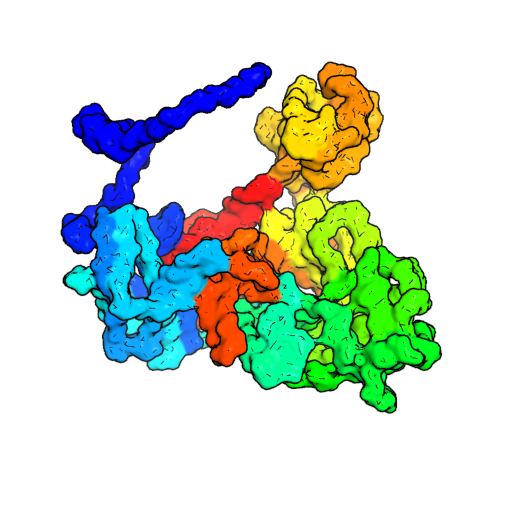26 C C . ARG A 1 583 ? -2.912 10.563 4.122 1.00 86.75 583 ARG A C 1
ATOM 4628 O O . ARG A 1 583 ? -4.104 10.759 3.932 1.00 86.75 583 ARG A O 1
ATOM 4635 N N . ILE A 1 584 ? -2.469 9.668 5.000 1.00 90.75 584 ILE A N 1
ATOM 4636 C CA . ILE A 1 584 ? -3.349 8.964 5.959 1.00 90.75 584 ILE A CA 1
ATOM 4637 C C . ILE A 1 584 ? -2.988 9.212 7.425 1.00 90.75 584 ILE A C 1
ATOM 4639 O O . ILE A 1 584 ? -3.725 8.765 8.306 1.00 90.75 584 ILE A O 1
ATOM 4643 N N . ILE A 1 585 ? -1.903 9.947 7.666 1.00 92.06 585 ILE A N 1
ATOM 4644 C CA . ILE A 1 585 ? -1.493 10.472 8.967 1.00 92.06 585 ILE A CA 1
ATOM 4645 C C . ILE A 1 585 ? -0.994 11.915 8.801 1.00 92.06 585 ILE A C 1
ATOM 4647 O O . ILE A 1 585 ? -0.594 12.313 7.700 1.00 92.06 585 ILE A O 1
ATOM 4651 N N . TRP A 1 586 ? -0.997 12.694 9.880 1.00 90.94 586 TRP A N 1
ATOM 4652 C CA . TRP A 1 586 ? -0.476 14.061 9.896 1.00 90.94 586 TRP A CA 1
ATOM 4653 C C . TRP A 1 586 ? 0.388 14.279 11.133 1.00 90.94 586 TRP A C 1
ATOM 4655 O O . TRP A 1 586 ? -0.028 13.971 12.242 1.00 90.94 586 TRP A O 1
ATOM 4665 N N . LEU A 1 587 ? 1.587 14.816 10.919 1.00 90.12 587 LEU A N 1
ATOM 4666 C CA . LEU A 1 587 ? 2.552 15.134 11.966 1.00 90.12 587 LEU A CA 1
ATOM 4667 C C . LEU A 1 587 ? 2.480 16.625 12.309 1.00 90.12 587 LEU A C 1
ATOM 4669 O O . LEU A 1 587 ? 2.648 17.472 11.425 1.00 90.12 587 LEU A O 1
ATOM 4673 N N . ASP A 1 588 ? 2.307 16.944 13.587 1.00 90.62 588 ASP A N 1
ATOM 4674 C CA . ASP A 1 588 ? 2.648 18.259 14.120 1.00 90.62 588 ASP A CA 1
ATOM 4675 C C . ASP A 1 588 ? 4.174 18.340 14.279 1.00 90.62 588 ASP A C 1
ATOM 4677 O O . ASP A 1 588 ? 4.779 17.642 15.090 1.00 90.62 588 ASP A O 1
ATOM 4681 N N . GLN A 1 589 ? 4.822 19.174 13.463 1.00 86.12 589 GLN A N 1
ATOM 4682 C CA . GLN A 1 589 ? 6.283 19.279 13.440 1.00 86.12 589 GLN A CA 1
ATOM 4683 C C . GLN A 1 589 ? 6.875 19.963 14.677 1.00 86.12 589 GLN A C 1
ATOM 4685 O O . GLN A 1 589 ? 8.085 19.865 14.879 1.00 86.12 589 GLN A O 1
ATOM 4690 N N . GLU A 1 590 ? 6.078 20.685 15.467 1.00 88.19 590 GLU A N 1
ATOM 4691 C CA . GLU A 1 590 ? 6.540 21.330 16.697 1.00 88.19 590 GLU A CA 1
ATOM 4692 C C . GLU A 1 590 ? 6.478 20.351 17.871 1.00 88.19 590 GLU A C 1
ATOM 4694 O O . GLU A 1 590 ? 7.440 20.246 18.636 1.00 88.19 590 GLU A O 1
ATOM 4699 N N . THR A 1 591 ? 5.367 19.621 18.002 1.00 90.44 591 THR A N 1
ATOM 4700 C CA . THR A 1 591 ? 5.130 18.714 19.137 1.00 90.44 591 THR A CA 1
ATOM 4701 C C . THR A 1 591 ? 5.611 17.286 18.885 1.00 90.44 591 THR A C 1
ATOM 4703 O O . THR A 1 591 ? 5.937 16.582 19.839 1.00 90.44 591 THR A O 1
ATOM 4706 N N . GLY A 1 592 ? 5.700 16.864 17.621 1.00 87.38 592 GLY A N 1
ATOM 4707 C CA . GLY A 1 592 ? 5.951 15.476 17.234 1.00 87.38 592 GLY A CA 1
ATOM 4708 C C . GLY A 1 592 ? 4.708 14.580 17.310 1.00 87.38 592 GLY A C 1
ATOM 4709 O O . GLY A 1 592 ? 4.827 13.369 17.145 1.00 87.38 592 GLY A O 1
ATOM 4710 N N . GLU A 1 593 ? 3.525 15.140 17.579 1.00 91.81 593 GLU A N 1
ATOM 4711 C CA . GLU A 1 593 ? 2.280 14.373 17.682 1.00 91.81 593 GLU A CA 1
ATOM 4712 C C . GLU A 1 593 ? 1.752 13.966 16.300 1.00 91.81 593 GLU A C 1
ATOM 4714 O O . GLU A 1 593 ? 1.800 14.745 15.345 1.00 91.81 593 GLU A O 1
ATOM 4719 N N . ILE A 1 594 ? 1.217 12.745 16.202 1.00 93.19 594 ILE A N 1
ATOM 4720 C CA . ILE A 1 594 ? 0.599 12.219 14.981 1.00 93.19 594 ILE A CA 1
ATOM 4721 C C . ILE A 1 594 ? -0.911 12.100 15.170 1.00 93.19 594 ILE A C 1
ATOM 4723 O O . ILE A 1 594 ? -1.379 11.464 16.114 1.00 93.19 594 ILE A O 1
ATOM 4727 N N . THR A 1 595 ? -1.671 12.647 14.224 1.00 94.12 595 THR A N 1
ATOM 4728 C CA . THR A 1 595 ? -3.090 12.327 14.038 1.00 94.12 595 THR A CA 1
ATOM 4729 C C . THR A 1 595 ? -3.257 11.331 12.896 1.00 94.12 595 THR A C 1
ATOM 4731 O O . THR A 1 595 ? -2.466 11.290 11.948 1.00 94.12 595 THR A O 1
ATOM 4734 N N . ILE A 1 596 ? -4.291 10.498 12.987 1.00 95.31 596 ILE A N 1
ATOM 4735 C CA . ILE A 1 596 ? -4.510 9.364 12.084 1.00 95.31 596 ILE A CA 1
ATOM 4736 C C . ILE A 1 596 ? -5.870 9.458 11.400 1.00 95.31 596 ILE A C 1
ATOM 4738 O O . ILE A 1 596 ? -6.799 10.078 11.913 1.00 95.31 596 ILE A O 1
ATOM 4742 N N . SER A 1 597 ? -5.990 8.827 10.236 1.00 95.31 597 SER A N 1
ATOM 4743 C CA . SER A 1 597 ? -7.250 8.709 9.495 1.00 95.31 597 SER A CA 1
ATOM 4744 C C . SER A 1 597 ? -7.927 7.350 9.698 1.00 95.31 597 SER A C 1
ATOM 4746 O O . SER A 1 597 ? -7.254 6.381 10.059 1.00 95.31 597 SER A O 1
ATOM 4748 N N . PRO A 1 598 ? -9.223 7.212 9.355 1.00 95.06 598 PRO A N 1
ATOM 4749 C CA . PRO A 1 598 ? -9.873 5.902 9.288 1.00 95.06 598 PRO A CA 1
ATOM 4750 C C . PRO A 1 598 ? -9.131 4.907 8.385 1.00 95.06 598 PRO A C 1
ATOM 4752 O O . PRO A 1 598 ? -9.079 3.715 8.681 1.00 95.06 598 PRO A O 1
ATOM 4755 N N . ALA A 1 599 ? -8.530 5.387 7.291 1.00 93.81 599 ALA A N 1
ATOM 4756 C CA . ALA A 1 599 ? -7.743 4.557 6.387 1.00 93.81 599 ALA A CA 1
ATOM 4757 C C . ALA A 1 599 ? -6.485 3.997 7.070 1.00 93.81 599 ALA A C 1
ATOM 4759 O O . ALA A 1 599 ? -6.186 2.820 6.884 1.00 93.81 599 ALA A O 1
ATOM 4760 N N . TYR A 1 600 ? -5.788 4.800 7.886 1.00 94.75 600 TYR A N 1
ATOM 4761 C CA . TYR A 1 600 ? -4.662 4.329 8.702 1.00 94.75 600 TYR A CA 1
ATOM 4762 C C . TYR A 1 600 ? -5.095 3.222 9.665 1.00 94.75 600 TYR A C 1
ATOM 4764 O O . TYR A 1 600 ? -4.488 2.155 9.664 1.00 94.75 600 TYR A O 1
ATOM 4772 N N . CYS A 1 601 ? -6.185 3.436 10.412 1.00 96.56 601 CYS A N 1
ATOM 4773 C CA . CYS A 1 601 ? -6.751 2.415 11.298 1.00 96.56 601 CYS A CA 1
ATOM 4774 C C . CYS A 1 601 ? -7.055 1.117 10.541 1.00 96.56 601 CYS A C 1
ATOM 4776 O O . CYS A 1 601 ? -6.784 0.033 11.044 1.00 96.56 601 CYS A O 1
ATOM 4778 N N . GLY A 1 602 ? -7.570 1.239 9.314 1.00 96.00 602 GLY A N 1
ATOM 4779 C CA . GLY A 1 602 ? -7.793 0.118 8.411 1.00 96.00 602 GLY A CA 1
ATOM 4780 C C . GLY A 1 602 ? -6.512 -0.644 8.081 1.00 96.00 602 GLY A C 1
ATOM 4781 O O . GLY A 1 602 ? -6.458 -1.845 8.311 1.00 96.00 602 GLY A O 1
ATOM 4782 N N . TYR A 1 603 ? -5.482 0.035 7.562 1.00 95.19 603 TYR A N 1
ATOM 4783 C CA . TYR A 1 603 ? -4.203 -0.604 7.216 1.00 95.19 603 TYR A CA 1
ATOM 4784 C C . TYR A 1 603 ? -3.554 -1.292 8.416 1.00 95.19 603 TYR A C 1
ATOM 4786 O O . TYR A 1 603 ? -3.137 -2.441 8.301 1.00 95.19 603 TYR A O 1
ATOM 4794 N N . ARG A 1 604 ? -3.524 -0.612 9.565 1.00 96.12 604 ARG A N 1
ATOM 4795 C CA . ARG A 1 604 ? -2.997 -1.150 10.819 1.00 96.12 604 ARG A CA 1
ATOM 4796 C C . ARG A 1 604 ? -3.757 -2.403 11.252 1.00 96.12 604 ARG A C 1
ATOM 4798 O O . ARG A 1 604 ? -3.173 -3.469 11.389 1.00 96.12 604 ARG A O 1
ATOM 4805 N N . ASP A 1 605 ? -5.072 -2.307 11.427 1.00 97.75 605 ASP A N 1
ATOM 4806 C CA . ASP A 1 605 ? -5.860 -3.450 11.893 1.00 97.75 605 ASP A CA 1
ATOM 4807 C C . ASP A 1 605 ? -5.851 -4.604 10.877 1.00 97.75 605 ASP A C 1
ATOM 4809 O O . ASP A 1 605 ? -5.920 -5.766 11.273 1.00 97.75 605 ASP A O 1
ATOM 4813 N N . GLY A 1 606 ? -5.743 -4.293 9.580 1.00 97.00 606 GLY A N 1
ATOM 4814 C CA . GLY A 1 606 ? -5.557 -5.280 8.519 1.00 97.00 606 GLY A CA 1
ATOM 4815 C C . GLY A 1 606 ? -4.207 -5.986 8.621 1.00 97.00 606 GLY A C 1
ATOM 4816 O O . GLY A 1 606 ? -4.144 -7.200 8.475 1.00 97.00 606 GLY A O 1
ATOM 4817 N N . TRP A 1 607 ? -3.132 -5.261 8.935 1.00 97.19 607 TRP A N 1
ATOM 4818 C CA . TRP A 1 607 ? -1.814 -5.848 9.175 1.00 97.19 607 TRP A CA 1
ATOM 4819 C C . TRP A 1 607 ? -1.845 -6.811 10.368 1.00 97.19 607 TRP A C 1
ATOM 4821 O O . TRP A 1 607 ? -1.351 -7.932 10.276 1.00 97.19 607 TRP A O 1
ATOM 4831 N N . HIS A 1 608 ? -2.518 -6.423 11.450 1.00 97.44 608 HIS A N 1
ATOM 4832 C CA . HIS A 1 608 ? -2.670 -7.262 12.640 1.00 97.44 608 HIS A CA 1
ATOM 4833 C C . HIS A 1 608 ? -3.522 -8.510 12.357 1.00 97.44 608 HIS A C 1
ATOM 4835 O O . HIS A 1 608 ? -3.213 -9.602 12.835 1.00 97.44 608 HIS A O 1
ATOM 4841 N N . ASP A 1 609 ? -4.566 -8.380 11.531 1.00 98.00 609 ASP A N 1
ATOM 4842 C CA . ASP A 1 609 ? -5.316 -9.537 11.032 1.00 98.00 609 ASP A CA 1
ATOM 4843 C C . ASP A 1 609 ? -4.456 -10.436 10.138 1.00 98.00 609 ASP A C 1
ATOM 4845 O O . ASP A 1 609 ? -4.533 -11.654 10.262 1.00 98.00 609 ASP A O 1
ATOM 4849 N N . ALA A 1 610 ? -3.602 -9.875 9.281 1.00 97.75 610 ALA A N 1
ATOM 4850 C CA . ALA A 1 610 ? -2.692 -10.665 8.459 1.00 97.75 610 ALA A CA 1
ATOM 4851 C C . ALA A 1 610 ? -1.676 -11.447 9.310 1.00 97.75 610 ALA A C 1
ATOM 4853 O O . ALA A 1 610 ? -1.443 -12.617 9.021 1.00 97.75 610 ALA A O 1
ATOM 4854 N N . LEU A 1 611 ? -1.136 -10.865 10.390 1.00 97.94 611 LEU A N 1
ATOM 4855 C CA . LEU A 1 611 ? -0.277 -11.583 11.346 1.00 97.94 611 LEU A CA 1
ATOM 4856 C C . LEU A 1 611 ? -1.013 -12.768 11.989 1.00 97.94 611 LEU A C 1
ATOM 4858 O O . LEU A 1 611 ? -0.503 -13.890 12.005 1.00 97.94 611 LEU A O 1
ATOM 4862 N N . LEU A 1 612 ? -2.241 -12.537 12.462 1.00 98.12 612 LEU A N 1
ATOM 4863 C CA . LEU A 1 612 ? -3.085 -13.575 13.052 1.00 98.12 612 LEU A CA 1
ATOM 4864 C C . LEU A 1 612 ? -3.389 -14.706 12.057 1.00 98.12 612 LEU A C 1
ATOM 4866 O O . LEU A 1 612 ? -3.308 -15.885 12.408 1.00 98.12 612 LEU A O 1
ATOM 4870 N N . LEU A 1 613 ? -3.755 -14.361 10.823 1.00 97.94 613 LEU A N 1
ATOM 4871 C CA . LEU A 1 613 ? -4.099 -15.336 9.788 1.00 97.94 613 LEU A CA 1
ATOM 4872 C C . LEU A 1 613 ? -2.871 -16.080 9.256 1.00 97.94 613 LEU A C 1
ATOM 4874 O O . LEU A 1 613 ? -2.964 -17.279 9.002 1.00 97.94 613 LEU A O 1
ATOM 4878 N N . ALA A 1 614 ? -1.715 -15.425 9.165 1.00 98.00 614 ALA A N 1
ATOM 4879 C CA . ALA A 1 614 ? -0.456 -16.085 8.846 1.00 98.00 614 ALA A CA 1
ATOM 4880 C C . ALA A 1 614 ? -0.066 -17.086 9.942 1.00 98.00 614 ALA A C 1
ATOM 4882 O O . ALA A 1 614 ? 0.313 -18.217 9.643 1.00 98.00 614 ALA A O 1
ATOM 4883 N N . GLN A 1 615 ? -0.223 -16.723 11.220 1.00 98.00 615 GLN A N 1
ATOM 4884 C CA . GLN A 1 615 ? -0.024 -17.660 12.325 1.00 98.00 615 GLN A CA 1
ATOM 4885 C C . GLN A 1 615 ? -1.000 -18.844 12.244 1.00 98.00 615 GLN A C 1
ATOM 4887 O O . GLN A 1 615 ? -0.582 -19.993 12.396 1.00 98.00 615 GLN A O 1
ATOM 4892 N N . LEU A 1 616 ? -2.282 -18.592 11.948 1.00 97.62 616 LEU A N 1
ATOM 4893 C CA . LEU A 1 616 ? -3.271 -19.649 11.720 1.00 97.62 616 LEU A CA 1
ATOM 4894 C C . LEU A 1 616 ? -2.826 -20.597 10.601 1.00 97.62 616 LEU A C 1
ATOM 4896 O O . LEU A 1 616 ? -2.854 -21.811 10.792 1.00 97.62 616 LEU A O 1
ATOM 4900 N N . GLN A 1 617 ? -2.387 -20.059 9.465 1.00 96.94 617 GLN A N 1
ATOM 4901 C CA . GLN A 1 617 ? -1.904 -20.842 8.330 1.00 96.94 617 GLN A CA 1
ATOM 4902 C C . GLN A 1 617 ? -0.681 -21.690 8.712 1.00 96.94 617 GLN A C 1
ATOM 4904 O O . GLN A 1 617 ? -0.665 -22.891 8.448 1.00 96.94 617 GLN A O 1
ATOM 4909 N N . ARG A 1 618 ? 0.303 -21.119 9.423 1.00 96.31 618 ARG A N 1
ATOM 4910 C CA . ARG A 1 618 ? 1.491 -21.855 9.898 1.00 96.31 618 ARG A CA 1
ATOM 4911 C C . ARG A 1 618 ? 1.140 -22.986 10.869 1.00 96.31 618 ARG A C 1
ATOM 4913 O O . ARG A 1 618 ? 1.720 -24.068 10.791 1.00 96.31 618 ARG A O 1
ATOM 4920 N N . GLU A 1 619 ? 0.213 -22.753 11.797 1.00 96.56 619 GLU A N 1
ATOM 4921 C CA . GLU A 1 619 ? -0.110 -23.709 12.866 1.00 96.56 619 GLU A CA 1
ATOM 4922 C C . GLU A 1 619 ? -1.183 -24.742 12.485 1.00 96.56 619 GLU A C 1
ATOM 4924 O O . GLU A 1 619 ? -1.206 -25.848 13.040 1.00 96.56 619 GLU A O 1
ATOM 4929 N N . ARG A 1 620 ? -2.097 -24.391 11.573 1.00 96.94 620 ARG A N 1
ATOM 4930 C CA . ARG A 1 620 ? -3.284 -25.192 11.220 1.00 96.94 620 ARG A CA 1
ATOM 4931 C C . ARG A 1 620 ? -3.384 -25.549 9.730 1.00 96.94 620 ARG A C 1
ATOM 4933 O O . ARG A 1 620 ? -4.205 -26.403 9.397 1.00 96.94 620 ARG A O 1
ATOM 4940 N N . GLY A 1 621 ? -2.535 -24.984 8.873 1.00 95.69 621 GLY A N 1
ATOM 4941 C CA . GLY A 1 621 ? -2.480 -25.240 7.429 1.00 95.69 621 GLY A CA 1
ATOM 4942 C C . GLY A 1 621 ? -3.430 -24.372 6.595 1.00 95.69 621 GLY A C 1
ATOM 4943 O O . GLY A 1 621 ? -4.317 -23.702 7.126 1.00 95.69 621 GLY A O 1
ATOM 4944 N N . ASP A 1 622 ? -3.263 -24.427 5.272 1.00 95.06 622 ASP A N 1
ATOM 4945 C CA . ASP A 1 622 ? -4.012 -23.612 4.298 1.00 95.06 622 ASP A CA 1
ATOM 4946 C C . ASP A 1 622 ? -5.527 -23.849 4.350 1.00 95.06 622 ASP A C 1
ATOM 4948 O O . ASP A 1 622 ? -6.305 -22.907 4.222 1.00 95.06 622 ASP A O 1
ATOM 4952 N N . ASP A 1 623 ? -5.964 -25.080 4.642 1.00 94.81 623 ASP A N 1
ATOM 4953 C CA . ASP A 1 623 ? -7.385 -25.413 4.822 1.00 94.81 623 ASP A CA 1
ATOM 4954 C C . ASP A 1 623 ? -8.041 -24.578 5.935 1.00 94.81 623 ASP A C 1
ATOM 4956 O O . ASP A 1 623 ? -9.240 -24.303 5.889 1.00 94.81 623 ASP A O 1
ATOM 4960 N N . ALA A 1 624 ? -7.283 -24.200 6.972 1.00 95.62 624 ALA A N 1
ATOM 4961 C CA . ALA A 1 624 ? -7.796 -23.361 8.049 1.00 95.62 624 ALA A CA 1
ATOM 4962 C C . ALA A 1 624 ? -7.951 -21.906 7.593 1.00 95.62 624 ALA A C 1
ATOM 4964 O O . ALA A 1 624 ? -8.964 -21.289 7.911 1.00 95.62 624 ALA A O 1
ATOM 4965 N N . LEU A 1 625 ? -7.000 -21.386 6.809 1.00 95.56 625 LEU A N 1
ATOM 4966 C CA . LEU A 1 625 ? -7.108 -20.062 6.193 1.00 95.56 625 LEU A CA 1
ATOM 4967 C C . LEU A 1 625 ? -8.283 -20.009 5.204 1.00 95.56 625 LEU A C 1
ATOM 4969 O O . LEU A 1 625 ? -9.079 -19.073 5.262 1.00 95.56 625 LEU A O 1
ATOM 4973 N N . GLY A 1 626 ? -8.458 -21.049 4.382 1.00 95.19 626 GLY A N 1
ATOM 4974 C CA . GLY A 1 626 ? -9.571 -21.176 3.436 1.00 95.19 626 GLY A CA 1
ATOM 4975 C C . GLY A 1 626 ? -10.951 -21.173 4.104 1.00 95.19 626 GLY A C 1
ATOM 4976 O O . GLY A 1 626 ? -11.905 -20.631 3.559 1.00 95.19 626 GLY A O 1
ATOM 4977 N N . ARG A 1 627 ? -11.080 -21.683 5.338 1.00 95.50 627 ARG A N 1
ATOM 4978 C CA . ARG A 1 627 ? -12.332 -21.560 6.118 1.00 95.50 627 ARG A CA 1
ATOM 4979 C C . ARG A 1 627 ? -12.610 -20.138 6.611 1.00 95.50 627 ARG A C 1
ATOM 4981 O O . ARG A 1 627 ? -13.735 -19.851 7.009 1.00 95.50 627 ARG A O 1
ATOM 4988 N N . ILE A 1 628 ? -11.603 -19.266 6.634 1.00 97.19 628 ILE A N 1
ATOM 4989 C CA . ILE A 1 628 ? -11.744 -17.861 7.031 1.00 97.19 628 ILE A CA 1
ATOM 4990 C C . ILE A 1 628 ? -11.984 -16.965 5.816 1.00 97.19 628 ILE A C 1
ATOM 4992 O O . ILE A 1 628 ? -12.807 -16.050 5.892 1.00 97.19 628 ILE A O 1
ATOM 4996 N N . MET A 1 629 ? -11.280 -17.229 4.715 1.00 96.31 629 MET A N 1
ATOM 4997 C CA . MET A 1 629 ? -11.274 -16.413 3.506 1.00 96.31 629 MET A CA 1
ATOM 4998 C C . MET A 1 629 ? -11.241 -17.304 2.258 1.00 96.31 629 MET A C 1
ATOM 5000 O O . MET A 1 629 ? -10.270 -18.026 2.053 1.00 96.31 629 MET A O 1
ATOM 5004 N N . SER A 1 630 ? -12.295 -17.259 1.436 1.00 94.94 630 SER A N 1
ATOM 5005 C CA . SER A 1 630 ? -12.453 -18.147 0.270 1.00 94.94 630 SER A CA 1
ATOM 5006 C C . SER A 1 630 ? -13.289 -17.523 -0.847 1.00 94.94 630 SER A C 1
ATOM 5008 O O . SER A 1 630 ? -14.100 -16.632 -0.600 1.00 94.94 630 SER A O 1
ATOM 5010 N N . GLU A 1 631 ? -13.096 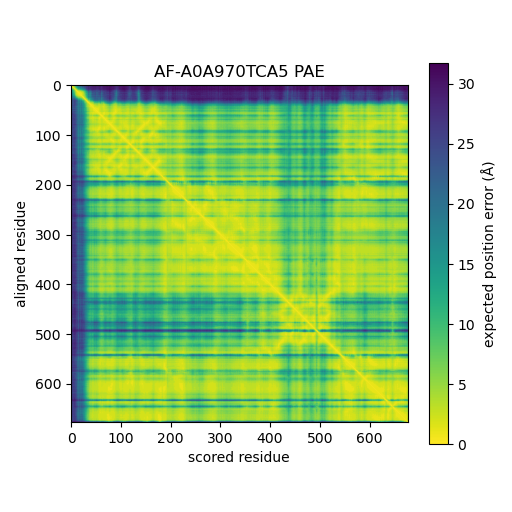-18.026 -2.068 1.00 92.75 631 GLU A N 1
ATOM 5011 C CA . GLU A 1 631 ? -13.949 -17.781 -3.245 1.00 92.75 631 GLU A CA 1
ATOM 5012 C C . GLU A 1 631 ? -15.239 -18.626 -3.230 1.00 92.75 631 GLU A C 1
ATOM 5014 O O . GLU A 1 631 ? -16.135 -18.397 -4.038 1.00 92.75 631 GLU A O 1
ATOM 5019 N N . GLU A 1 632 ? -15.341 -19.632 -2.354 1.00 85.19 632 GLU A N 1
ATOM 5020 C CA . GLU A 1 632 ? -16.517 -20.503 -2.274 1.00 85.19 632 GLU A CA 1
ATOM 5021 C C . GLU A 1 632 ? -17.691 -19.813 -1.560 1.00 85.19 632 GLU A C 1
ATOM 5023 O O . GLU A 1 632 ? -17.586 -19.374 -0.411 1.00 85.19 632 GLU A O 1
ATOM 5028 N N . ASP A 1 633 ? -18.839 -19.762 -2.243 1.00 74.44 633 ASP A N 1
ATOM 5029 C CA . ASP A 1 633 ? -20.050 -19.098 -1.763 1.00 74.44 633 ASP A CA 1
ATOM 5030 C C . ASP A 1 633 ? -20.520 -19.633 -0.393 1.00 74.44 633 ASP A C 1
ATOM 5032 O O . ASP A 1 633 ? -21.056 -20.737 -0.275 1.00 74.44 633 ASP A O 1
ATOM 5036 N N . GLY A 1 634 ? -20.435 -18.782 0.634 1.00 71.62 634 GLY A N 1
ATOM 5037 C CA . GLY A 1 634 ? -21.224 -18.893 1.866 1.00 71.62 634 GLY A CA 1
ATOM 5038 C C . GLY A 1 634 ? -20.642 -19.728 3.011 1.00 71.62 634 GLY A C 1
ATOM 5039 O O . GLY A 1 634 ? -21.314 -19.841 4.038 1.00 71.62 634 GLY A O 1
ATOM 5040 N N . GLU A 1 635 ? -19.432 -20.281 2.885 1.00 82.94 635 GLU A N 1
ATOM 5041 C CA . GLU A 1 635 ? -18.781 -21.018 3.986 1.00 82.94 635 GLU A CA 1
ATOM 5042 C C . GLU A 1 635 ? -17.783 -20.166 4.782 1.00 82.94 635 GLU A C 1
ATOM 5044 O O . GLU A 1 635 ? -17.759 -20.234 6.014 1.00 82.94 635 GLU A O 1
ATOM 5049 N N . ALA A 1 636 ? -16.995 -19.329 4.103 1.00 94.06 636 ALA A N 1
ATOM 5050 C CA . ALA A 1 636 ? -16.007 -18.466 4.740 1.00 94.06 636 ALA A CA 1
ATOM 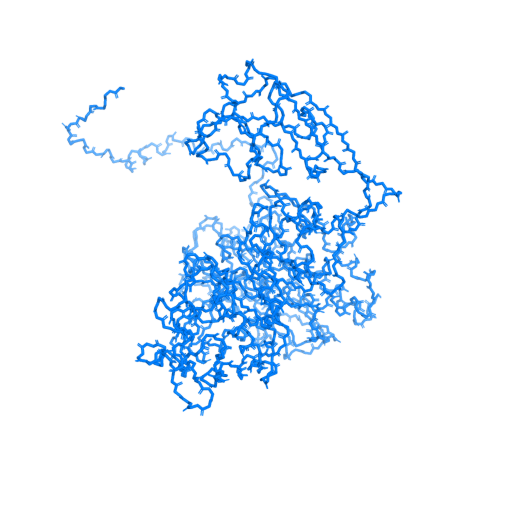5051 C C . ALA A 1 636 ? -16.625 -17.133 5.218 1.00 94.06 636 ALA A C 1
ATOM 5053 O O . ALA A 1 636 ? -17.392 -16.510 4.479 1.00 94.06 636 ALA A O 1
ATOM 5054 N N . PRO A 1 637 ? -16.279 -16.633 6.423 1.00 96.12 637 PRO A N 1
ATOM 5055 C CA . PRO A 1 637 ? -16.681 -15.302 6.876 1.00 96.12 637 PRO A CA 1
ATOM 5056 C C . PRO A 1 637 ? -16.238 -14.163 5.948 1.00 96.12 637 PRO A C 1
ATOM 5058 O O . PRO A 1 637 ? -16.951 -13.166 5.843 1.00 96.12 637 PRO A O 1
ATOM 5061 N N . LEU A 1 638 ? -15.081 -14.283 5.287 1.00 96.94 638 LEU A N 1
ATOM 5062 C CA . LEU A 1 638 ? -14.588 -13.320 4.300 1.00 96.94 638 LEU A CA 1
ATOM 5063 C C . LEU A 1 638 ? -14.752 -13.893 2.891 1.00 96.94 638 LEU A C 1
ATOM 5065 O O . LEU A 1 638 ? -14.121 -14.891 2.545 1.00 96.94 638 LEU A O 1
ATOM 5069 N N . ALA A 1 639 ? -15.580 -13.241 2.079 1.00 95.25 639 ALA A N 1
ATOM 5070 C CA . ALA A 1 639 ? -15.825 -13.659 0.703 1.00 95.25 639 ALA A CA 1
ATOM 5071 C C . ALA A 1 639 ? -14.800 -13.011 -0.234 1.00 95.25 639 ALA A C 1
ATOM 5073 O O . ALA A 1 639 ? -14.730 -11.779 -0.318 1.00 95.25 639 ALA A O 1
ATOM 5074 N N . ILE A 1 640 ? -14.003 -13.828 -0.923 1.00 95.62 640 ILE A N 1
ATOM 5075 C CA . ILE A 1 640 ? -13.148 -13.374 -2.018 1.00 95.62 640 ILE A CA 1
ATOM 5076 C C . ILE A 1 640 ? -13.996 -13.284 -3.281 1.00 95.62 640 ILE A C 1
ATOM 5078 O O . ILE A 1 640 ? -14.442 -14.287 -3.824 1.00 95.62 640 ILE A O 1
ATOM 5082 N N . ASP A 1 641 ? -14.173 -12.059 -3.761 1.00 92.56 641 ASP A N 1
ATOM 5083 C CA . ASP A 1 641 ? -15.035 -11.724 -4.885 1.00 92.56 641 ASP A CA 1
ATOM 5084 C C . ASP A 1 641 ? -14.267 -10.991 -5.982 1.00 92.56 641 ASP A C 1
ATOM 5086 O O . ASP A 1 641 ? -13.215 -10.380 -5.767 1.00 92.56 641 ASP A O 1
ATOM 5090 N N . TRP A 1 642 ? -14.841 -10.986 -7.182 1.00 90.00 642 TRP A N 1
ATOM 5091 C CA . TRP A 1 642 ? -14.358 -10.156 -8.279 1.00 90.00 642 TRP A CA 1
ATOM 5092 C C . TRP A 1 642 ? -14.869 -8.723 -8.153 1.00 90.00 642 TRP A C 1
ATOM 5094 O O . TRP A 1 642 ? -16.067 -8.476 -8.043 1.00 90.00 642 TRP A O 1
ATOM 5104 N N . SER A 1 643 ? -13.955 -7.764 -8.277 1.00 86.12 643 SER A N 1
ATOM 5105 C CA . SER A 1 643 ? -14.272 -6.352 -8.460 1.00 86.12 643 SER A CA 1
ATOM 5106 C C . SER A 1 643 ? -13.816 -5.877 -9.833 1.00 86.12 643 SER A C 1
ATOM 5108 O O . SER A 1 643 ? -12.787 -6.311 -10.361 1.00 86.12 643 SER A O 1
ATOM 5110 N N . THR A 1 644 ? -14.594 -4.970 -10.417 1.00 80.12 644 THR A N 1
ATOM 5111 C CA . THR A 1 644 ? -14.279 -4.297 -11.678 1.00 80.12 644 THR A CA 1
ATOM 5112 C C . THR A 1 644 ? -14.253 -2.795 -11.450 1.00 80.12 644 THR A C 1
ATOM 5114 O O . THR A 1 644 ? -15.247 -2.221 -11.007 1.00 80.12 644 THR A O 1
ATOM 5117 N N . SER A 1 645 ? -13.139 -2.149 -11.781 1.00 71.25 645 SER A N 1
ATOM 5118 C CA . SER A 1 645 ? -12.993 -0.695 -11.701 1.00 71.25 645 SER A CA 1
ATOM 5119 C C . SER A 1 645 ? -12.320 -0.186 -12.960 1.00 71.25 645 SER A C 1
ATOM 5121 O O . SER A 1 645 ? -11.194 -0.587 -13.247 1.00 71.25 645 SER A O 1
ATOM 5123 N N . GLU A 1 646 ? -13.011 0.687 -13.696 1.00 67.56 646 GLU A N 1
ATOM 5124 C CA . GLU A 1 646 ? -12.583 1.219 -14.992 1.00 67.56 646 GLU A CA 1
ATOM 5125 C C . GLU A 1 646 ? -12.023 0.131 -15.908 1.00 67.56 646 GLU A C 1
ATOM 5127 O O . GLU A 1 646 ? -12.797 -0.547 -16.573 1.00 67.56 646 GLU A O 1
ATOM 5132 N N . ILE A 1 647 ? -10.694 -0.031 -15.925 1.00 62.81 647 ILE A N 1
ATOM 5133 C CA . ILE A 1 647 ? -9.955 -0.933 -16.802 1.00 62.81 647 ILE A CA 1
ATOM 5134 C C . ILE A 1 647 ? -9.366 -2.176 -16.137 1.00 62.81 647 ILE A C 1
ATOM 5136 O O . ILE A 1 647 ? -8.575 -2.899 -16.756 1.00 62.81 647 ILE A O 1
ATOM 5140 N N . TYR A 1 648 ? -9.715 -2.393 -14.876 1.00 71.94 648 TYR A N 1
ATOM 5141 C CA . TYR A 1 648 ? -9.167 -3.419 -14.009 1.00 71.94 648 TYR A CA 1
ATOM 5142 C C . TYR A 1 648 ? -10.252 -4.404 -13.593 1.00 71.94 648 TYR A C 1
ATOM 5144 O O . TYR A 1 648 ? -11.378 -4.011 -13.283 1.00 71.94 648 TYR A O 1
ATOM 5152 N N . ARG A 1 649 ? -9.872 -5.678 -13.530 1.00 79.06 649 ARG A N 1
ATOM 5153 C CA . ARG A 1 649 ? -10.647 -6.751 -12.919 1.00 79.06 649 ARG A CA 1
ATOM 5154 C C . ARG A 1 649 ? -9.713 -7.486 -11.970 1.00 79.06 649 ARG A C 1
ATOM 5156 O O . ARG A 1 649 ? -8.663 -7.952 -12.398 1.00 79.06 649 ARG A O 1
ATOM 5163 N N . PHE A 1 650 ? -10.071 -7.540 -10.697 1.00 86.88 650 PHE A N 1
ATOM 5164 C CA . PHE A 1 650 ? -9.202 -8.078 -9.655 1.00 86.88 650 PHE A CA 1
ATOM 5165 C C . PHE A 1 650 ? -10.022 -8.696 -8.529 1.00 86.88 650 PHE A C 1
ATOM 5167 O O . PHE A 1 650 ? -11.161 -8.291 -8.286 1.00 86.88 650 PHE A O 1
ATOM 5174 N N . ARG A 1 651 ? -9.431 -9.657 -7.824 1.00 91.88 651 ARG A N 1
ATOM 5175 C CA . ARG A 1 651 ? -9.995 -10.221 -6.601 1.00 91.88 651 ARG A CA 1
ATOM 5176 C C . ARG A 1 651 ? -9.870 -9.253 -5.438 1.00 91.88 651 ARG A C 1
ATOM 5178 O O . ARG A 1 651 ? -8.842 -8.584 -5.280 1.00 91.88 651 ARG A O 1
ATOM 5185 N N . THR A 1 652 ? -10.914 -9.188 -4.629 1.00 93.81 652 THR A N 1
ATOM 5186 C CA . THR A 1 652 ? -10.995 -8.396 -3.404 1.00 93.81 652 THR A CA 1
ATOM 5187 C C . THR A 1 652 ? -11.835 -9.121 -2.356 1.00 93.81 652 THR A C 1
ATOM 5189 O O . THR A 1 652 ? -12.386 -10.174 -2.641 1.00 93.81 652 THR A O 1
ATOM 5192 N N . ILE A 1 653 ? -11.955 -8.562 -1.153 1.00 95.12 653 ILE A N 1
ATOM 5193 C CA . ILE A 1 653 ? -12.855 -9.094 -0.125 1.00 95.12 653 ILE A CA 1
ATOM 5194 C C . ILE A 1 653 ? -14.198 -8.362 -0.258 1.00 95.12 653 ILE A C 1
ATOM 5196 O O . ILE A 1 653 ? -14.322 -7.205 0.157 1.00 95.12 653 ILE A O 1
ATOM 5200 N N . GLY A 1 654 ? -15.196 -8.996 -0.876 1.00 93.38 654 GLY A N 1
ATOM 5201 C CA . GLY A 1 654 ? -16.444 -8.338 -1.294 1.00 93.38 654 GLY A CA 1
ATOM 5202 C C . GLY A 1 654 ? -17.321 -7.850 -0.138 1.00 93.38 654 GLY A C 1
ATOM 5203 O O . GLY A 1 654 ? -18.056 -6.865 -0.267 1.00 93.38 654 GLY A O 1
ATOM 5204 N N . ASN A 1 655 ? -17.185 -8.473 1.032 1.00 94.06 655 ASN A N 1
ATOM 5205 C CA . ASN A 1 655 ? -17.861 -8.088 2.270 1.00 94.06 655 ASN A CA 1
ATOM 5206 C C . ASN A 1 655 ? -16.948 -7.361 3.275 1.00 94.06 655 ASN A C 1
ATOM 5208 O O . ASN A 1 655 ? -17.295 -7.237 4.445 1.00 94.06 655 ASN A O 1
ATOM 5212 N N . ALA A 1 656 ? -15.805 -6.814 2.847 1.00 94.69 656 ALA A N 1
ATOM 5213 C CA . ALA A 1 656 ? -14.864 -6.137 3.746 1.00 94.69 656 ALA A CA 1
ATOM 5214 C C . ALA A 1 656 ? -15.448 -4.932 4.500 1.00 94.69 656 ALA A C 1
ATOM 5216 O O . ALA A 1 656 ? -14.930 -4.549 5.552 1.00 94.69 656 ALA A O 1
ATOM 5217 N N . ALA A 1 657 ? -16.492 -4.295 3.962 1.00 94.75 657 ALA A N 1
ATOM 5218 C CA . ALA A 1 657 ? -17.175 -3.186 4.622 1.00 94.75 657 ALA A CA 1
ATOM 5219 C C . ALA A 1 657 ? -18.150 -3.640 5.725 1.00 94.75 657 ALA A C 1
ATOM 5221 O O . ALA A 1 657 ? -18.622 -2.781 6.471 1.00 94.75 657 ALA A O 1
ATOM 5222 N N . ASP A 1 658 ? -18.414 -4.946 5.860 1.00 94.94 658 ASP A N 1
ATOM 5223 C CA . ASP A 1 658 ? -19.205 -5.521 6.947 1.00 94.94 658 ASP A CA 1
ATOM 5224 C C . ASP A 1 658 ? -18.318 -5.763 8.190 1.00 94.94 658 ASP A C 1
ATOM 5226 O O . ASP A 1 658 ? -17.496 -6.687 8.219 1.00 94.94 658 ASP A O 1
ATOM 5230 N N . PRO A 1 659 ? -18.455 -4.951 9.256 1.00 94.44 659 PRO A N 1
ATOM 5231 C CA . PRO A 1 659 ? -17.679 -5.135 10.478 1.00 94.44 659 PRO A CA 1
ATOM 5232 C C . PRO A 1 659 ? -17.998 -6.448 11.204 1.00 94.44 659 PRO A C 1
ATOM 5234 O O . PRO A 1 659 ? -17.122 -6.965 11.899 1.00 94.44 659 PRO A O 1
ATOM 5237 N N . VAL A 1 660 ? -19.206 -7.003 11.039 1.00 94.12 660 VAL A N 1
ATOM 5238 C CA . VAL A 1 660 ? -19.595 -8.280 11.652 1.00 94.12 660 VAL A CA 1
ATOM 5239 C C . VAL A 1 660 ? -18.847 -9.419 10.973 1.00 94.12 660 VAL A C 1
ATOM 5241 O O . VAL A 1 660 ? -18.236 -10.223 11.672 1.00 94.12 660 VAL A O 1
ATOM 5244 N N . ALA A 1 661 ? -18.798 -9.444 9.639 1.00 94.88 661 ALA A N 1
ATOM 5245 C CA . ALA A 1 661 ? -18.008 -10.420 8.887 1.00 94.88 661 ALA A CA 1
ATOM 5246 C C . ALA A 1 661 ? -16.524 -10.401 9.294 1.00 94.88 661 ALA A C 1
ATOM 5248 O O . ALA A 1 661 ? -15.951 -11.447 9.605 1.00 94.88 661 ALA A O 1
ATOM 5249 N N . ARG A 1 662 ? -15.915 -9.210 9.408 1.00 96.44 662 ARG A N 1
ATOM 5250 C CA . ARG A 1 662 ? -14.522 -9.071 9.875 1.00 96.44 662 ARG A CA 1
ATOM 5251 C C . ARG A 1 662 ? -14.316 -9.581 11.301 1.00 96.44 662 ARG A C 1
ATOM 5253 O O . ARG A 1 662 ? -13.298 -10.209 11.588 1.00 96.44 662 ARG A O 1
ATOM 5260 N N . ASN A 1 663 ? -15.249 -9.307 12.216 1.00 97.38 663 ASN A N 1
ATOM 5261 C CA . ASN A 1 663 ? -15.135 -9.813 13.583 1.00 97.38 663 ASN A CA 1
ATOM 5262 C C . ASN A 1 663 ? -15.353 -11.335 13.652 1.00 97.38 663 ASN A C 1
ATOM 5264 O O . ASN A 1 663 ? -14.643 -12.010 14.389 1.00 97.38 663 ASN A O 1
ATOM 5268 N N . LEU A 1 664 ? -16.269 -11.888 12.850 1.00 96.62 664 LEU A N 1
ATOM 5269 C CA . LEU A 1 664 ? -16.480 -13.334 12.728 1.00 96.62 664 LEU A CA 1
ATOM 5270 C C . LEU A 1 664 ? -15.239 -14.052 12.188 1.00 96.62 664 LEU A C 1
ATOM 5272 O O . LEU A 1 664 ? -14.850 -15.074 12.746 1.00 96.62 664 LEU A O 1
ATOM 5276 N N . ALA A 1 665 ? -14.590 -13.496 11.162 1.00 97.69 665 ALA A N 1
ATOM 5277 C CA . ALA A 1 665 ? -13.333 -14.008 10.619 1.00 97.69 665 ALA A CA 1
ATOM 5278 C C . ALA A 1 665 ? -12.246 -14.088 11.700 1.00 97.69 665 ALA A C 1
ATOM 5280 O O . ALA A 1 665 ? -11.645 -15.139 11.923 1.00 97.69 665 ALA A O 1
ATOM 5281 N N . ARG A 1 666 ? -12.060 -12.990 12.443 1.00 97.69 666 ARG A N 1
ATOM 5282 C CA . ARG A 1 666 ? -11.107 -12.928 13.555 1.00 97.69 666 ARG A CA 1
ATOM 5283 C C . ARG A 1 666 ? -11.455 -13.921 14.665 1.00 97.69 666 ARG A C 1
ATOM 5285 O O . ARG A 1 666 ? -10.580 -14.645 15.130 1.00 97.69 666 ARG A O 1
ATOM 5292 N N . ARG A 1 667 ? -12.724 -13.990 15.077 1.00 97.94 667 ARG A N 1
ATOM 5293 C CA . ARG A 1 667 ? -13.211 -14.942 16.086 1.00 97.94 667 ARG A CA 1
ATOM 5294 C C . ARG A 1 667 ? -12.897 -16.381 15.688 1.00 97.94 667 ARG A C 1
ATOM 5296 O O . ARG A 1 667 ? -12.361 -17.119 16.504 1.00 97.94 667 ARG A O 1
ATOM 5303 N N . ALA A 1 668 ? -13.200 -16.760 14.450 1.00 97.50 668 ALA A N 1
ATOM 5304 C CA . ALA A 1 668 ? -12.958 -18.108 13.952 1.00 97.50 668 ALA A CA 1
ATOM 5305 C C . ALA A 1 668 ? -11.454 -18.447 13.912 1.00 97.50 668 ALA A C 1
ATOM 5307 O O . ALA A 1 668 ? -11.064 -19.538 14.331 1.00 97.50 668 ALA A O 1
ATOM 5308 N N . ALA A 1 669 ? -10.595 -17.499 13.517 1.00 98.06 669 ALA A N 1
ATOM 5309 C CA . ALA A 1 669 ? -9.143 -17.675 13.587 1.00 98.06 669 ALA A CA 1
ATOM 5310 C C . ALA A 1 669 ? -8.648 -17.863 15.035 1.00 98.06 669 ALA A C 1
ATOM 5312 O O . ALA A 1 669 ? -7.893 -18.793 15.327 1.00 98.06 669 ALA A O 1
ATOM 5313 N N . LEU A 1 670 ? -9.121 -17.029 15.967 1.00 98.44 670 LEU A N 1
ATOM 5314 C CA . LEU A 1 670 ? -8.759 -17.111 17.386 1.00 98.44 670 LEU A CA 1
ATOM 5315 C C . LEU A 1 670 ? -9.267 -18.399 18.050 1.00 98.44 670 LEU A C 1
ATOM 5317 O O . LEU A 1 670 ? -8.545 -18.987 18.851 1.00 98.44 670 LEU A O 1
ATOM 5321 N N . GLN A 1 671 ? -10.462 -18.875 17.690 1.00 97.31 671 GLN A N 1
ATOM 5322 C CA . GLN A 1 671 ? -11.008 -20.168 18.121 1.00 97.31 671 GLN A CA 1
ATOM 5323 C C . GLN A 1 671 ? -10.101 -21.329 17.716 1.00 97.31 671 GLN A C 1
ATOM 5325 O O . GLN A 1 671 ? -9.695 -22.134 18.561 1.00 97.31 671 GLN A O 1
ATOM 5330 N N . ALA A 1 672 ? -9.728 -21.374 16.436 1.00 96.94 672 ALA A N 1
ATOM 5331 C CA . ALA A 1 672 ? -8.861 -22.411 15.897 1.00 96.94 672 ALA A CA 1
ATOM 5332 C C . ALA A 1 672 ? -7.466 -22.398 16.551 1.00 96.94 672 ALA A C 1
ATOM 5334 O O . ALA A 1 672 ? -6.916 -23.457 16.878 1.00 96.94 672 ALA A O 1
ATOM 5335 N N . LEU A 1 673 ? -6.895 -21.217 16.804 1.00 97.62 673 LEU A N 1
ATOM 5336 C CA . LEU A 1 673 ? -5.609 -21.080 17.498 1.00 97.62 673 LEU A CA 1
ATOM 5337 C C . LEU A 1 673 ? -5.702 -21.447 18.987 1.00 97.62 673 LEU A C 1
ATOM 5339 O O . LEU A 1 673 ? -4.832 -22.146 19.502 1.00 97.62 673 LEU A O 1
ATOM 5343 N N . ALA A 1 674 ? -6.795 -21.089 19.665 1.00 96.44 674 ALA A N 1
ATOM 5344 C CA . ALA A 1 674 ? -7.037 -21.465 21.060 1.00 96.44 674 ALA A CA 1
ATOM 5345 C C . ALA A 1 674 ? -7.336 -22.968 21.254 1.00 96.44 674 ALA A C 1
ATOM 5347 O O . ALA A 1 674 ? -7.300 -23.462 22.383 1.00 96.44 674 ALA A O 1
ATOM 5348 N N . GLY A 1 675 ? -7.614 -23.709 20.174 1.00 91.00 675 GLY A N 1
ATOM 5349 C CA . GLY A 1 675 ? -7.995 -25.124 20.228 1.00 91.00 675 GLY A CA 1
ATOM 5350 C C . GLY A 1 675 ? -9.447 -25.349 20.665 1.00 91.00 675 GLY A C 1
ATOM 5351 O O . GLY A 1 675 ? -9.770 -26.413 21.194 1.00 91.00 675 GLY A O 1
ATOM 5352 N N . GLU A 1 676 ? -10.303 -24.348 20.467 1.00 82.88 676 GLU A N 1
ATOM 5353 C CA . GLU A 1 676 ? -11.750 -24.424 20.665 1.00 82.88 676 GLU A CA 1
ATOM 5354 C C . GLU A 1 676 ? -12.419 -24.714 19.305 1.00 82.88 676 GLU A C 1
ATOM 5356 O O . GLU A 1 676 ? -12.889 -23.788 18.649 1.00 82.88 676 GLU A O 1
ATOM 5361 N N . GLU A 1 677 ? -12.412 -25.979 18.852 1.00 61.25 677 GLU A N 1
ATOM 5362 C CA . GLU A 1 677 ? -13.197 -26.434 17.679 1.00 61.25 677 GLU A CA 1
ATOM 5363 C C . GLU A 1 677 ? -14.636 -26.830 18.041 1.00 61.25 677 GLU A C 1
ATOM 5365 O O . GLU A 1 677 ? -14.829 -27.562 19.047 1.00 61.25 677 GLU A O 1
#

Secondary structure (DSSP, 8-state):
----------PPP-HHHHHHH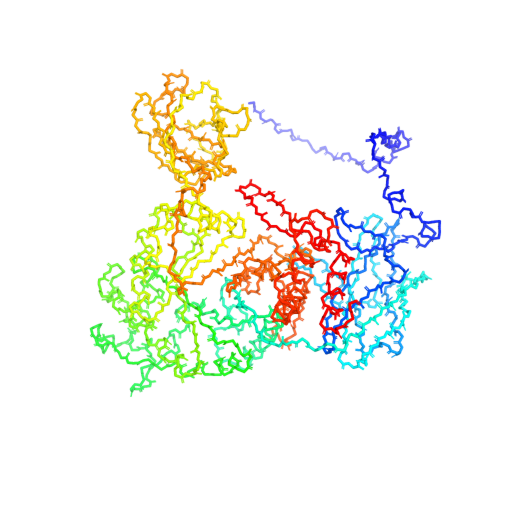HHTTS--------TT---HHHHTT--HHHHHHTEEEEES-GGG-EEPPSSEEEEEEET-EEEEEEEEEESS-EEEEEEEE--GGGTTTEEEEEEEE-SS-EEEEEPPSSEEEE-TT-EEEEEEEEE-TTPPSEEEEEEEEEEETTEEEEEEEEEEEEEEE-----SSEEEE-SS-THHHH-SS--HHHHHHHHHHHHHHHTTT--EEEE---HHHHHTT-EETTT--BHHHHHHH-GGGSBTTBPPPEE-GGGHHHHHHHHHTT--EEEEEE--TT-TTHIIIIIHHHH-TTSS-TTSHHHHHHHHHHHHHHHHHHHHTT-EEEEEEESSS--GGGHHHHHHHHHHHHHTT-EEEEEE-TTGGG-HHHHHHHGGG-SEEEEETTTHHHHHHHHHS-EEEEEEEEEEPS-PEEE-GGG--SEEEEE-BSTTSSB-S-GGGEEEEEEEETTEEPEEE-S--TT---SSEEEEESGGG-EEEEE-SSS-GGGS-EEEEEEEEEE-TT-B-S----TT-EEEEEE--S-GGGS-HHHHHHHHHHHHHTT-SEEEETTSS-SSGGG-SEEE-TTT--EEE-HHHHHHHHHHHHHHHHHHHHHHH-HHHHHTTEESSTTTSSEEEEEEEETTEEEEEETTTT-HHHHHHHHHHHHHHHHT--

Foldseek 3Di:
DDDDDDPDPPPPPPVVVVCVVCVVVPPDDPPPPDVPDDDPCVVQVPDPVCVVLFKAKWAFDDPQIHGQDVANEFEAEEFDKAKGKIKIFGQAWAWFQKDKDWDPQQVVFKAKFWFDDDPQFTFTHHRDRGTDTAHHGDMTIMMIMGGRHPPDAAWDWTWMWIDGHPDIDTHIYIYGHFNDDFDPPALFEEAADAEFLCLFLNLADDPLSLLLSLLLLVLQVLLVHQEGEPAHQQLSQLQCKAQVVPRHRQQCCLAPPLVVADLVDGGAIDNVSCVSVLVSSVVSNNFAYEYEFEFQQPPCCQPRPVCSRRNHPPDDRPDPSSLSSSLVVLLNVCVNSVVSPHDHFEYEYDEADDLVCLVSLQNRLVSCVSSVHAYAYEHEDLCLQALVNVVSCQVRHQEYAYEQQSPVNNVCLAPFFWDKDKDKFWADLPWADDCPQQQDQKTKDQAEDDPHRHNAHLSFWNDKFKDKQNHTAAEDEDDSHNHPDASYWYADWASSRMIMHRHNDDHSNVIIMMMMTIGIDGDPPGHRSHDHDPSHFYEYEYADFQLLPDALLSLLFRLVVCLVSSGNYYYHHADSHSDSSRHQWDADSVPSDIIGGSSSSSSSVSSVVSSLLVVLCVVPNPVLSCQQEHCDPDRHLFHFDWDDDIHGIHTTRPSSSNVVSVSVSVVSSSCVSSVND

Nearest PDB structures (foldseek):
  8k2n-assembly1_B  TM=6.400E-01  e=2.163E-17  Lacticaseibacillus yichunensis
  8k2g-assembly2_A  TM=5.707E-01  e=4.081E-12  Cohnella abietis
  8k2f-assembly1_A  TM=5.518E-01  e=8.258E-12  Cohnella abietis
  7sqc-assembly1_F3  TM=6.202E-01  e=9.369E-04  Chlamydomonas reinhardtii
  5e6w-assembly1_A  TM=6.175E-01  e=4.767E-03  Homo sapiens

Mean predicted aligned error: 8.16 Å

Solvent-accessible surface area (backbone atoms only — not comparable to full-atom values): 35829 Å² total; per-residue (Å²): 134,87,87,80,86,77,91,64,94,69,76,74,74,64,61,66,61,54,47,60,72,45,49,83,73,49,74,71,82,75,73,72,85,50,87,90,70,68,57,69,52,66,74,64,61,62,46,71,69,31,62,72,70,30,38,49,57,25,27,52,46,83,92,45,44,41,68,52,57,88,54,39,71,45,65,41,40,43,68,38,69,45,77,47,66,43,29,44,39,28,71,33,76,44,75,30,35,47,50,73,49,62,48,81,93,46,42,93,28,46,48,69,27,28,55,48,76,55,100,57,49,30,32,54,37,72,61,52,90,55,64,46,80,44,47,56,76,40,74,47,45,33,35,37,39,40,42,28,66,90,52,69,65,43,80,46,78,48,65,30,36,42,32,54,57,90,42,76,44,81,46,43,34,36,40,35,29,37,89,38,72,70,62,84,72,72,82,48,46,22,28,64,28,62,39,24,63,41,65,77,20,45,81,58,90,42,73,64,23,49,48,34,39,51,45,51,48,55,62,36,38,64,41,51,32,23,40,38,40,56,43,62,65,49,54,61,55,44,60,62,26,20,32,55,92,77,66,45,43,37,32,57,38,12,72,77,46,27,86,78,56,37,85,94,61,65,79,61,66,34,64,70,74,50,45,73,58,52,52,52,34,52,76,62,58,29,31,29,36,34,34,70,45,77,44,47,63,40,92,56,37,37,72,43,47,44,21,47,66,44,13,76,89,71,51,55,60,59,33,77,66,32,44,51,49,51,26,48,53,48,30,43,53,47,52,59,40,44,78,71,67,38,45,65,50,34,25,33,43,66,69,65,59,53,78,88,42,48,68,60,45,47,61,36,24,51,43,30,44,73,24,69,25,39,14,24,38,41,35,38,79,66,44,32,58,20,45,70,51,40,58,69,43,40,92,51,44,40,35,49,30,22,29,55,46,37,41,52,50,36,52,43,36,53,67,44,28,32,40,80,44,81,49,77,43,77,54,78,86,70,67,42,80,44,66,59,67,69,19,43,76,28,29,34,36,67,37,38,25,91,93,33,82,37,78,43,58,37,86,32,48,59,46,74,47,49,19,54,74,80,42,79,40,48,77,44,83,60,68,67,60,50,37,74,62,60,33,28,34,28,50,37,71,39,48,49,26,24,42,32,36,8,53,71,59,93,54,68,82,82,58,49,43,38,41,37,36,33,36,53,41,85,30,96,88,36,46,44,70,34,80,72,65,90,83,44,39,45,26,43,29,55,69,60,89,44,39,25,73,36,52,32,42,71,24,21,49,54,42,43,48,29,58,75,68,72,26,51,18,40,37,34,42,28,64,37,32,81,53,66,48,29,23,28,55,48,71,42,84,88,80,43,49,73,42,39,12,51,17,38,53,12,32,24,49,15,31,54,48,31,31,45,47,48,50,38,27,75,76,63,33,66,72,52,40,42,51,31,46,24,73,59,89,85,72,23,50,34,37,45,32,84,44,76,55,92,57,26,56,24,77,42,59,72,49,54,43,23,60,64,35,56,40,49,27,49,40,53,52,50,28,60,72,65,67,60,126

Radius of gyration: 29.62 Å; Cα contacts (8 Å, |Δi|>4): 1416; chains: 1; bounding box: 89×78×82 Å

pLDDT: mean 89.6, std 10.74, range [31.25, 98.44]